Protein AF-A0A2G9U190-F1 (afdb_monomer)

Structure (mmCIF, N/CA/C/O backbone):
data_AF-A0A2G9U190-F1
#
_entry.id   AF-A0A2G9U190-F1
#
loop_
_atom_site.group_PDB
_atom_site.id
_atom_site.type_symbol
_atom_site.label_atom_id
_atom_site.label_alt_id
_atom_site.label_comp_id
_atom_site.label_asym_id
_atom_site.label_entity_id
_atom_site.label_seq_id
_atom_site.pdbx_PDB_ins_code
_atom_site.Cartn_x
_atom_site.Cartn_y
_atom_site.Cartn_z
_atom_site.occupancy
_atom_site.B_iso_or_equiv
_atom_site.auth_seq_id
_atom_site.auth_comp_id
_atom_site.auth_asym_id
_atom_site.auth_atom_id
_atom_site.pdbx_PDB_model_num
ATOM 1 N N . PHE A 1 1 ? 23.501 -5.006 31.574 1.00 49.94 1 PHE A N 1
ATOM 2 C CA . PHE A 1 1 ? 22.972 -5.747 32.742 1.00 49.94 1 PHE A CA 1
ATOM 3 C C . PHE A 1 1 ? 22.070 -6.902 32.320 1.00 49.94 1 PHE A C 1
ATOM 5 O O . PHE A 1 1 ? 22.461 -8.030 32.563 1.00 49.94 1 PHE A O 1
ATOM 12 N N . ILE A 1 2 ? 20.934 -6.664 31.642 1.00 56.50 2 ILE A N 1
ATOM 13 C CA . ILE A 1 2 ? 20.020 -7.736 31.180 1.00 56.50 2 ILE A CA 1
ATOM 14 C C . ILE A 1 2 ? 20.749 -8.791 30.329 1.00 56.50 2 ILE A C 1
ATOM 16 O O . ILE A 1 2 ? 20.612 -9.978 30.589 1.00 56.50 2 ILE A O 1
ATOM 20 N N . GLU A 1 3 ? 21.598 -8.369 29.389 1.00 53.62 3 GLU A N 1
ATOM 21 C CA . GLU A 1 3 ? 22.394 -9.282 28.545 1.00 53.62 3 GLU A CA 1
ATOM 22 C C . GLU A 1 3 ? 23.435 -10.102 29.319 1.00 53.62 3 GLU A C 1
ATOM 24 O O . GLU A 1 3 ? 23.757 -11.214 28.926 1.00 53.62 3 GLU A O 1
ATOM 29 N N . ALA A 1 4 ? 23.954 -9.568 30.427 1.00 55.88 4 ALA A N 1
ATOM 30 C CA . ALA A 1 4 ? 25.024 -10.199 31.202 1.00 55.88 4 ALA A CA 1
ATOM 31 C C . ALA A 1 4 ? 24.502 -11.042 32.380 1.00 55.88 4 ALA A C 1
ATOM 33 O O . ALA A 1 4 ? 25.191 -11.946 32.846 1.00 55.88 4 ALA A O 1
ATOM 34 N N . HIS A 1 5 ? 23.305 -10.739 32.895 1.00 48.66 5 HIS A N 1
ATOM 35 C CA . HIS A 1 5 ? 22.798 -11.297 34.156 1.00 48.66 5 HIS A CA 1
ATOM 36 C C . HIS A 1 5 ? 21.349 -11.807 34.087 1.00 48.66 5 HIS A C 1
ATOM 38 O O . HIS A 1 5 ? 20.844 -12.335 35.083 1.00 48.66 5 HIS A O 1
ATOM 44 N N . GLY A 1 6 ? 20.685 -11.675 32.933 1.00 53.09 6 GLY A N 1
ATOM 45 C CA . GLY A 1 6 ? 19.267 -11.985 32.760 1.00 53.09 6 GLY A CA 1
ATOM 46 C C . GLY A 1 6 ? 18.341 -11.010 33.499 1.00 53.09 6 GLY A C 1
ATOM 47 O O . GLY A 1 6 ? 18.777 -10.027 34.107 1.00 53.09 6 GLY A O 1
ATOM 48 N N . PHE A 1 7 ? 17.034 -11.278 33.457 1.00 59.59 7 PHE A N 1
ATOM 49 C CA . PHE A 1 7 ? 16.042 -10.523 34.226 1.00 59.59 7 PHE A CA 1
ATOM 50 C C . PHE A 1 7 ? 16.047 -10.983 35.686 1.00 59.59 7 PHE A C 1
ATOM 52 O O . PHE A 1 7 ? 15.446 -11.993 36.038 1.00 59.59 7 PHE A O 1
ATOM 59 N N . ARG A 1 8 ? 16.732 -10.227 36.548 1.00 61.84 8 ARG A N 1
ATOM 60 C CA . ARG A 1 8 ? 16.753 -10.431 38.008 1.00 61.84 8 ARG A CA 1
ATOM 61 C C . ARG A 1 8 ? 16.146 -9.239 38.743 1.00 61.84 8 ARG A C 1
ATOM 63 O O . ARG A 1 8 ? 16.734 -8.707 39.678 1.00 61.84 8 ARG A O 1
ATOM 70 N N . PHE A 1 9 ? 14.990 -8.785 38.276 1.00 64.44 9 PHE A N 1
ATOM 71 C CA . PHE A 1 9 ? 14.251 -7.685 38.888 1.00 64.44 9 PHE A CA 1
ATOM 72 C C . PHE A 1 9 ? 12.947 -8.211 39.474 1.00 64.44 9 PHE A C 1
ATOM 74 O O . PHE A 1 9 ? 12.334 -9.121 38.918 1.00 64.44 9 PHE A O 1
ATOM 81 N N . SER A 1 10 ? 12.488 -7.611 40.571 1.00 65.06 10 SER A N 1
ATOM 82 C CA . SER A 1 10 ? 11.109 -7.818 41.003 1.00 65.06 10 SER A CA 1
ATOM 83 C C . SER A 1 10 ? 10.151 -7.261 39.938 1.00 65.06 10 SER A C 1
ATOM 85 O O . SER A 1 10 ? 10.489 -6.317 39.218 1.00 65.06 10 SER A O 1
ATOM 87 N N . ARG A 1 11 ? 8.919 -7.782 39.862 1.00 52.69 11 ARG A N 1
ATOM 88 C CA . ARG A 1 11 ? 7.877 -7.245 38.962 1.00 52.69 11 ARG A CA 1
ATOM 89 C C . ARG A 1 11 ? 7.664 -5.735 39.153 1.00 52.69 11 ARG A C 1
ATOM 91 O O . ARG A 1 11 ? 7.460 -5.009 38.184 1.00 52.69 11 ARG A O 1
ATOM 98 N N . SER A 1 12 ? 7.750 -5.256 40.396 1.00 55.78 12 SER A N 1
ATOM 99 C CA . SER A 1 12 ? 7.681 -3.827 40.729 1.00 55.78 12 SER A CA 1
ATOM 100 C C . SER A 1 12 ? 8.823 -3.035 40.082 1.00 55.78 12 SER A C 1
ATOM 102 O O . SER A 1 12 ? 8.597 -1.963 39.522 1.00 55.78 12 SER A O 1
ATOM 104 N N . ASP A 1 13 ? 10.047 -3.554 40.127 1.00 55.50 13 ASP A N 1
ATOM 105 C CA . ASP A 1 13 ? 11.218 -2.839 39.618 1.00 55.50 13 ASP A CA 1
ATOM 106 C C . ASP A 1 13 ? 11.317 -2.903 38.093 1.00 55.50 13 ASP A C 1
ATOM 108 O O . ASP A 1 13 ? 11.702 -1.917 37.469 1.00 55.50 13 ASP A O 1
ATOM 112 N N . HIS A 1 14 ? 10.844 -3.988 37.474 1.00 61.56 14 HIS A N 1
ATOM 113 C CA . HIS A 1 14 ? 10.669 -4.075 36.020 1.00 61.56 14 HIS A CA 1
ATOM 114 C C . HIS A 1 14 ? 9.712 -2.986 35.513 1.00 61.56 14 HIS A C 1
ATOM 116 O O . HIS A 1 14 ? 10.028 -2.251 34.578 1.00 61.56 14 HIS A O 1
ATOM 122 N N . ILE A 1 15 ? 8.582 -2.789 36.198 1.00 58.06 15 ILE A N 1
ATOM 123 C CA . ILE A 1 15 ? 7.626 -1.716 35.891 1.00 58.06 15 ILE A CA 1
ATOM 124 C C . ILE A 1 15 ? 8.260 -0.325 36.043 1.00 58.06 15 ILE A C 1
ATOM 126 O O . ILE A 1 15 ? 8.021 0.560 35.217 1.00 58.06 15 ILE A O 1
ATOM 130 N N . LYS A 1 16 ? 9.068 -0.105 37.087 1.00 59.81 16 LYS A N 1
ATOM 131 C CA . LYS A 1 16 ? 9.784 1.167 37.283 1.00 59.81 16 LYS A CA 1
ATOM 132 C C . LYS A 1 16 ? 10.821 1.410 36.185 1.00 59.81 16 LYS A C 1
ATOM 134 O O . LYS A 1 16 ? 10.944 2.542 35.731 1.00 59.81 16 LYS A O 1
ATOM 139 N N . LEU A 1 17 ? 11.512 0.368 35.727 1.00 59.66 17 LEU A N 1
ATOM 140 C CA . LEU A 1 17 ? 12.487 0.445 34.637 1.00 59.66 17 LEU A CA 1
ATOM 141 C C . LEU A 1 17 ? 11.826 0.790 33.299 1.00 59.66 17 LEU A C 1
ATOM 143 O O . LEU A 1 17 ? 12.312 1.673 32.600 1.00 59.66 17 LEU A O 1
ATOM 147 N N . ILE A 1 18 ? 10.681 0.178 32.982 1.00 61.88 18 ILE A N 1
ATOM 148 C CA . ILE A 1 18 ? 9.881 0.531 31.796 1.00 61.88 18 ILE A CA 1
ATOM 149 C C . ILE A 1 18 ? 9.470 2.009 31.851 1.00 61.88 18 ILE A C 1
ATOM 151 O O . ILE A 1 18 ? 9.668 2.749 30.888 1.00 61.88 18 ILE A O 1
ATOM 155 N N . LYS A 1 19 ? 8.957 2.464 33.004 1.00 54.50 19 LYS A N 1
ATOM 156 C CA . LYS A 1 19 ? 8.582 3.872 33.221 1.00 54.50 19 LYS A CA 1
ATOM 157 C C . LYS A 1 19 ? 9.775 4.813 33.053 1.00 54.50 19 LYS A C 1
ATOM 159 O O . LYS A 1 19 ? 9.636 5.855 32.423 1.00 54.50 19 LYS A O 1
ATOM 164 N N . LEU A 1 20 ? 10.936 4.445 33.589 1.00 65.94 20 LEU A N 1
ATOM 165 C CA . LEU A 1 20 ? 12.159 5.233 33.477 1.00 65.94 20 LEU A CA 1
ATOM 166 C C . LEU A 1 20 ? 12.621 5.354 32.021 1.00 65.94 20 LEU A C 1
ATOM 168 O O . LEU A 1 20 ? 12.874 6.466 31.570 1.00 65.94 20 LEU A O 1
ATOM 172 N N . MET A 1 21 ? 12.697 4.244 31.278 1.00 74.56 21 MET A N 1
ATOM 173 C CA . MET A 1 21 ? 13.135 4.266 29.875 1.00 74.56 21 MET A CA 1
ATOM 174 C C . MET A 1 21 ? 12.194 5.102 29.009 1.00 74.56 21 MET A C 1
ATOM 176 O O . MET A 1 21 ? 12.657 5.914 28.214 1.00 74.56 21 MET A O 1
ATOM 180 N N . TYR A 1 22 ? 10.884 4.997 29.235 1.00 57.47 22 TYR A N 1
ATOM 181 C CA . TYR A 1 22 ? 9.916 5.851 28.557 1.00 57.47 22 TYR A CA 1
ATOM 182 C C . TYR A 1 22 ? 10.124 7.340 28.886 1.00 57.47 22 TYR A C 1
ATOM 184 O O . TYR A 1 22 ? 10.201 8.164 27.978 1.00 57.47 22 TYR A O 1
ATOM 192 N N . LEU A 1 23 ? 10.258 7.700 30.171 1.00 59.44 23 LEU A N 1
ATOM 193 C CA . LEU A 1 23 ? 10.462 9.094 30.598 1.00 59.44 23 LEU A CA 1
ATOM 194 C C . LEU A 1 23 ? 11.738 9.707 30.007 1.00 59.44 23 LEU A C 1
ATOM 196 O O . LEU A 1 23 ? 11.767 10.896 29.697 1.00 59.44 23 LEU A O 1
ATOM 200 N N . VAL A 1 24 ? 12.780 8.894 29.828 1.00 58.84 24 VAL A N 1
ATOM 201 C CA . VAL A 1 24 ? 14.032 9.308 29.186 1.00 58.84 24 VAL A CA 1
ATOM 202 C C . VAL A 1 24 ? 13.832 9.606 27.696 1.00 58.84 24 VAL A C 1
ATOM 204 O O . VAL A 1 24 ? 14.455 10.545 27.204 1.00 58.84 24 VAL A O 1
ATOM 207 N N . MET A 1 25 ? 12.959 8.867 27.000 1.00 61.22 25 MET A N 1
ATOM 208 C CA . MET A 1 25 ? 12.662 9.076 25.574 1.00 61.22 25 MET A CA 1
ATOM 209 C C . MET A 1 25 ? 11.844 10.341 25.302 1.00 61.22 25 MET A C 1
ATOM 211 O O . MET A 1 25 ? 12.058 10.989 24.285 1.00 61.22 25 MET A O 1
ATOM 215 N N . VAL A 1 26 ? 10.900 10.687 26.183 1.00 50.00 26 VAL A N 1
ATOM 216 C CA . VAL A 1 26 ? 9.940 11.788 25.949 1.00 50.00 26 VAL A CA 1
ATOM 217 C C . VAL A 1 26 ? 10.372 13.131 26.544 1.00 50.00 26 VAL A C 1
ATOM 219 O O . VAL A 1 26 ? 9.621 14.106 26.498 1.00 50.00 26 VAL A O 1
ATOM 222 N N . LYS A 1 27 ? 11.569 13.200 27.133 1.00 60.53 27 LYS A N 1
ATOM 223 C CA . LYS A 1 27 ? 12.105 14.440 27.698 1.00 60.53 27 LYS A CA 1
ATOM 224 C C . LYS A 1 27 ? 12.397 15.445 26.574 1.00 60.53 27 LYS A C 1
ATOM 226 O O . LYS A 1 27 ? 13.042 15.108 25.585 1.00 60.53 27 LYS A O 1
ATOM 231 N N . LYS A 1 28 ? 11.938 16.689 26.738 1.00 52.56 28 LYS A N 1
ATOM 232 C CA . LYS A 1 28 ? 12.227 17.790 25.806 1.00 52.56 28 LYS A CA 1
ATOM 233 C C . LYS A 1 28 ? 13.740 18.061 25.751 1.00 52.56 28 LYS A C 1
ATOM 235 O O . LYS A 1 28 ? 14.404 17.971 26.783 1.00 52.56 28 LYS A O 1
ATOM 240 N N . ASP A 1 29 ? 14.251 18.377 24.561 1.00 61.69 29 ASP A N 1
ATOM 241 C CA . ASP A 1 29 ? 15.665 18.695 24.292 1.00 61.69 29 ASP A CA 1
ATOM 242 C C . ASP A 1 29 ? 16.643 17.552 24.643 1.00 61.69 29 ASP A C 1
ATOM 244 O O . ASP A 1 29 ? 17.800 17.772 25.005 1.00 61.69 29 ASP A O 1
ATOM 248 N N . GLN A 1 30 ? 16.170 16.303 24.554 1.00 57.69 30 GLN A N 1
ATOM 249 C CA . GLN A 1 30 ? 16.977 15.122 24.836 1.00 57.69 30 GLN A CA 1
ATOM 250 C C . GLN A 1 30 ? 17.902 14.771 23.670 1.00 57.69 30 GLN A C 1
ATOM 252 O O . GLN A 1 30 ? 17.524 14.840 22.502 1.00 57.69 30 GLN A O 1
ATOM 257 N N . TRP A 1 31 ? 19.115 14.331 24.000 1.00 54.09 31 TRP A N 1
ATOM 258 C CA . TRP A 1 31 ? 20.092 13.898 23.008 1.00 54.09 31 TRP A CA 1
ATOM 259 C C . TRP A 1 31 ? 19.590 12.676 22.238 1.00 54.09 31 TRP A C 1
ATOM 261 O O . TRP A 1 31 ? 19.129 11.700 22.834 1.00 54.09 31 TRP A O 1
ATOM 271 N N . HIS A 1 32 ? 19.735 12.718 20.915 1.00 45.72 32 HIS A N 1
ATOM 272 C CA . HIS A 1 32 ? 19.273 11.673 20.003 1.00 45.72 32 HIS A CA 1
ATOM 273 C C . HIS A 1 32 ? 19.771 10.273 20.404 1.00 45.72 32 HIS A C 1
ATOM 275 O O . HIS A 1 32 ? 18.986 9.326 20.465 1.00 45.72 32 HIS A O 1
ATOM 281 N N . ASP A 1 33 ? 21.044 10.148 20.781 1.00 46.06 33 ASP A N 1
ATOM 282 C CA . ASP A 1 33 ? 21.622 8.867 21.200 1.00 46.06 33 ASP A CA 1
ATOM 283 C C . ASP A 1 33 ? 20.962 8.328 22.473 1.00 46.06 33 ASP A C 1
ATOM 285 O O . ASP A 1 33 ? 20.688 7.135 22.588 1.00 46.06 33 ASP A O 1
ATOM 289 N N . VAL A 1 34 ? 20.624 9.211 23.413 1.00 48.44 34 VAL A N 1
ATOM 290 C CA . VAL A 1 34 ? 19.940 8.845 24.659 1.00 48.44 34 VAL A CA 1
ATOM 291 C C . VAL A 1 34 ? 18.522 8.350 24.370 1.00 48.44 34 VAL A C 1
ATOM 293 O O . VAL A 1 34 ? 18.094 7.358 24.961 1.00 48.44 34 VAL A O 1
ATOM 296 N N . VAL A 1 35 ? 17.819 8.975 23.420 1.00 48.19 35 VAL A N 1
ATOM 297 C CA . VAL A 1 35 ? 16.506 8.508 22.945 1.00 48.19 35 VAL A CA 1
ATOM 298 C C . VAL A 1 35 ? 16.631 7.137 22.275 1.00 48.19 35 VAL A C 1
ATOM 300 O O . VAL A 1 35 ? 15.849 6.236 22.580 1.00 48.19 35 VAL A O 1
ATOM 303 N N . HIS A 1 36 ? 17.642 6.938 21.425 1.00 49.62 36 HIS A N 1
ATOM 304 C CA . HIS A 1 36 ? 17.893 5.667 20.744 1.00 49.62 36 HIS A CA 1
ATOM 305 C C . HIS A 1 36 ? 18.197 4.520 21.725 1.00 49.62 36 HIS A C 1
ATOM 307 O O . HIS A 1 36 ? 17.600 3.442 21.633 1.00 49.62 36 HIS A O 1
ATOM 313 N N . TYR A 1 37 ? 19.083 4.741 22.702 1.00 54.56 37 TYR A N 1
ATOM 314 C CA . TYR A 1 37 ? 19.409 3.734 23.718 1.00 54.56 37 TYR A CA 1
ATOM 315 C C . TYR A 1 37 ? 18.223 3.435 24.639 1.00 54.56 37 TYR A C 1
ATOM 317 O O . TYR A 1 37 ? 17.995 2.272 24.975 1.00 54.56 37 TYR A O 1
ATOM 325 N N . ALA A 1 38 ? 17.437 4.451 25.003 1.00 55.62 38 ALA A N 1
ATOM 326 C CA . ALA A 1 38 ? 16.238 4.268 25.811 1.00 55.62 38 ALA A CA 1
ATOM 327 C C . ALA A 1 38 ? 15.141 3.501 25.054 1.00 55.62 38 ALA A C 1
ATOM 329 O O . ALA A 1 38 ? 14.520 2.616 25.638 1.00 55.62 38 ALA A O 1
ATOM 330 N N . ALA A 1 39 ? 14.968 3.747 23.750 1.00 51.28 39 ALA A N 1
ATOM 331 C CA . ALA A 1 39 ? 14.040 3.001 22.899 1.00 51.28 39 ALA A CA 1
ATOM 332 C C . ALA A 1 39 ? 14.425 1.520 22.784 1.00 51.28 39 ALA A C 1
ATOM 334 O O . ALA A 1 39 ? 13.589 0.646 23.003 1.00 51.28 39 ALA A O 1
ATOM 335 N N . ARG A 1 40 ? 15.709 1.224 22.538 1.00 56.81 40 ARG A N 1
ATOM 336 C CA . ARG A 1 40 ? 16.222 -0.157 22.504 1.00 56.81 40 ARG A CA 1
ATOM 337 C C . ARG A 1 40 ? 16.108 -0.867 23.851 1.00 56.81 40 ARG A C 1
ATOM 339 O O . ARG A 1 40 ? 15.834 -2.065 23.905 1.00 56.81 40 ARG A O 1
ATOM 346 N N . ALA A 1 41 ? 16.335 -0.150 24.950 1.00 60.62 41 ALA A N 1
ATOM 347 C CA . ALA A 1 41 ? 16.158 -0.695 26.291 1.00 60.62 41 ALA A CA 1
ATOM 348 C C . ALA A 1 41 ? 14.677 -0.970 26.591 1.00 60.62 41 ALA A C 1
ATOM 350 O O . ALA A 1 41 ? 14.356 -2.015 27.151 1.00 60.62 41 ALA A O 1
ATOM 351 N N . LEU A 1 42 ? 13.778 -0.072 26.183 1.00 64.50 42 LEU A N 1
ATOM 352 C CA . LEU A 1 42 ? 12.334 -0.222 26.340 1.00 64.50 42 LEU A CA 1
ATOM 353 C C . LEU A 1 42 ? 11.796 -1.410 25.531 1.00 64.50 42 LEU A C 1
ATOM 355 O O . LEU A 1 42 ? 11.063 -2.227 26.079 1.00 64.50 42 LEU A O 1
ATOM 359 N N . GLU A 1 43 ? 12.216 -1.552 24.273 1.00 58.62 43 GLU A N 1
ATOM 360 C CA . GLU A 1 43 ? 11.892 -2.696 23.412 1.00 58.62 43 GLU A CA 1
ATOM 361 C C . GLU A 1 43 ? 12.283 -4.024 24.077 1.00 58.62 43 GLU A C 1
ATOM 363 O O . GLU A 1 43 ? 11.460 -4.931 24.204 1.00 58.62 43 GLU A O 1
ATOM 368 N N . LYS A 1 44 ? 13.513 -4.117 24.600 1.00 61.94 44 LYS A N 1
ATOM 369 C CA . LYS A 1 44 ? 13.976 -5.305 25.333 1.00 61.94 44 LYS A CA 1
ATOM 370 C C . LYS A 1 44 ? 13.170 -5.550 26.606 1.00 61.94 44 LYS A C 1
ATOM 372 O O . LYS A 1 44 ? 12.825 -6.688 26.884 1.00 61.94 44 LYS A O 1
ATOM 377 N N . LEU A 1 45 ? 12.842 -4.511 27.372 1.00 61.56 45 LEU A N 1
ATOM 378 C CA . LEU A 1 45 ? 12.044 -4.644 28.596 1.00 61.56 45 LEU A CA 1
ATOM 379 C C . LEU A 1 45 ? 10.598 -5.095 28.328 1.00 61.56 45 LEU A C 1
ATOM 381 O O . LEU A 1 45 ? 9.995 -5.684 29.225 1.00 61.56 45 LEU A O 1
ATOM 385 N N . ILE A 1 46 ? 10.047 -4.812 27.143 1.00 61.03 46 ILE A N 1
ATOM 386 C CA . ILE A 1 46 ? 8.677 -5.171 26.750 1.00 61.03 46 ILE A CA 1
ATOM 387 C C . ILE A 1 46 ? 8.626 -6.579 26.142 1.00 61.03 46 ILE A C 1
ATOM 389 O O . ILE A 1 46 ? 7.801 -7.386 26.564 1.00 61.03 46 ILE A O 1
ATOM 393 N N . ASN A 1 47 ? 9.528 -6.907 25.212 1.00 50.69 47 ASN A N 1
ATOM 394 C CA . ASN A 1 47 ? 9.463 -8.156 24.442 1.00 50.69 47 ASN A CA 1
ATOM 395 C C . ASN A 1 47 ? 9.718 -9.421 25.281 1.00 50.69 47 ASN A C 1
ATOM 397 O O . ASN A 1 47 ? 9.195 -10.480 24.964 1.00 50.69 47 ASN A O 1
ATOM 401 N N . THR A 1 48 ? 10.472 -9.341 26.382 1.00 50.66 48 THR A N 1
ATOM 402 C CA . THR A 1 48 ? 10.747 -10.517 27.239 1.00 50.66 48 THR A CA 1
ATOM 403 C C . THR A 1 48 ? 9.704 -10.739 28.341 1.00 50.66 48 THR A C 1
ATOM 405 O O . THR A 1 48 ? 9.810 -11.702 29.096 1.00 50.66 48 THR A O 1
ATOM 408 N N . ALA A 1 49 ? 8.684 -9.875 28.446 1.00 44.44 49 ALA A N 1
ATOM 409 C CA . ALA A 1 49 ? 7.564 -10.062 29.375 1.00 44.44 49 ALA A CA 1
ATOM 410 C C . ALA A 1 49 ? 6.568 -11.153 28.918 1.00 44.44 49 ALA A C 1
ATOM 412 O O . ALA A 1 49 ? 5.723 -11.578 29.714 1.00 44.44 49 ALA A O 1
ATOM 413 N N . ASP A 1 50 ? 6.665 -11.603 27.663 1.00 37.59 50 ASP A N 1
ATOM 414 C CA . ASP A 1 50 ? 5.875 -12.714 27.119 1.00 37.59 50 ASP A CA 1
ATOM 415 C C . ASP A 1 50 ? 6.584 -14.077 27.240 1.00 37.59 50 ASP A C 1
ATOM 417 O O . ASP A 1 50 ? 5.914 -15.074 27.498 1.00 37.59 50 ASP A O 1
ATOM 421 N N . ASP A 1 51 ? 7.921 -14.128 27.198 1.00 36.78 51 ASP A N 1
ATOM 422 C CA . ASP A 1 51 ? 8.698 -15.386 27.208 1.00 36.78 51 ASP A CA 1
ATOM 423 C C . ASP A 1 51 ? 8.727 -16.136 28.558 1.00 36.78 51 ASP A C 1
ATOM 425 O O . ASP A 1 51 ? 9.192 -17.272 28.628 1.00 36.78 51 ASP A O 1
ATOM 429 N N . GLN A 1 52 ? 8.235 -15.540 29.651 1.00 41.88 52 GLN A N 1
ATOM 430 C CA . GLN A 1 52 ? 8.225 -16.173 30.984 1.00 41.88 52 GLN A CA 1
ATOM 431 C C . GLN A 1 52 ? 6.846 -16.662 31.458 1.00 41.88 52 GLN A C 1
ATOM 433 O O . GLN A 1 52 ? 6.706 -17.059 32.617 1.00 41.88 52 GLN A O 1
ATOM 438 N N . ARG A 1 53 ? 5.805 -16.654 30.614 1.00 41.09 53 ARG A N 1
ATOM 439 C CA . ARG A 1 53 ? 4.484 -17.160 31.027 1.00 41.09 53 ARG A CA 1
ATOM 440 C C . ARG A 1 53 ? 4.406 -18.675 30.869 1.00 41.09 53 ARG A C 1
ATOM 442 O O . ARG A 1 53 ? 4.192 -19.183 29.773 1.00 41.09 53 ARG A O 1
ATOM 449 N N . ASN A 1 54 ? 4.503 -19.394 31.987 1.00 35.09 54 ASN A N 1
ATOM 450 C CA . ASN A 1 54 ? 4.052 -20.781 32.052 1.00 35.09 54 ASN A CA 1
ATOM 451 C C . ASN A 1 54 ? 2.561 -20.856 31.649 1.00 35.09 54 ASN A C 1
ATOM 453 O O . ASN A 1 54 ? 1.759 -20.058 32.148 1.00 35.09 54 ASN A O 1
ATOM 457 N N . PRO A 1 55 ? 2.153 -21.815 30.795 1.00 37.69 55 PRO A N 1
ATOM 458 C CA . PRO A 1 55 ? 0.778 -21.901 30.298 1.00 37.69 55 PRO A CA 1
ATOM 459 C C . PRO A 1 55 ? -0.279 -22.123 31.396 1.00 37.69 55 PRO A C 1
ATOM 461 O O . PRO A 1 55 ? -1.451 -21.822 31.182 1.00 37.69 55 PRO A O 1
ATOM 464 N N . SER A 1 56 ? 0.118 -22.588 32.585 1.00 35.44 56 SER A N 1
ATOM 465 C CA . SER A 1 56 ? -0.766 -22.774 33.744 1.00 35.44 56 SER A CA 1
ATOM 466 C C . SER A 1 56 ? -1.161 -21.470 34.450 1.00 35.44 56 SER A C 1
ATOM 468 O O . SER A 1 56 ? -2.251 -21.389 35.011 1.00 35.44 56 SER A O 1
ATOM 470 N N . ASP A 1 57 ? -0.327 -20.428 34.387 1.00 34.09 57 ASP A N 1
ATOM 471 C CA . ASP A 1 57 ? -0.562 -19.167 35.113 1.00 34.09 57 ASP A CA 1
ATOM 472 C C . ASP A 1 57 ? -1.382 -18.156 34.293 1.00 34.09 57 ASP A C 1
ATOM 474 O O . ASP A 1 57 ? -1.956 -17.208 34.831 1.00 34.09 57 ASP A O 1
ATOM 478 N N . ALA A 1 58 ? -1.511 -18.382 32.981 1.00 36.16 58 ALA A N 1
ATOM 479 C CA . ALA A 1 58 ? -2.373 -17.586 32.106 1.00 36.16 58 ALA A CA 1
ATOM 480 C C . ALA A 1 58 ? -3.872 -17.779 32.414 1.00 36.16 58 ALA A C 1
ATOM 482 O O . ALA A 1 58 ? -4.679 -16.891 32.126 1.00 36.16 58 ALA A O 1
ATOM 483 N N . ALA A 1 59 ? -4.244 -18.911 33.024 1.00 33.06 59 ALA A N 1
ATOM 484 C CA . ALA A 1 59 ? -5.611 -19.184 33.455 1.00 33.06 59 ALA A CA 1
ATOM 485 C C . ALA A 1 59 ? -5.957 -18.490 34.786 1.00 33.06 59 ALA A C 1
ATOM 487 O O . ALA A 1 59 ? -7.057 -17.962 34.919 1.00 33.06 59 ALA A O 1
ATOM 488 N N . SER A 1 60 ? -5.014 -18.402 35.735 1.00 31.00 60 SER A N 1
ATOM 489 C CA . SER A 1 60 ? -5.248 -17.778 37.051 1.00 31.00 60 SER A CA 1
ATOM 490 C C . SER A 1 60 ? -5.117 -16.248 37.034 1.00 31.00 60 SER A C 1
ATOM 492 O O . SER A 1 60 ? -5.742 -15.552 37.834 1.00 31.00 60 SER A O 1
ATOM 494 N N . ALA A 1 61 ? -4.368 -15.684 36.080 1.00 31.56 61 ALA A N 1
ATOM 495 C CA . ALA A 1 61 ? -4.227 -14.234 35.930 1.00 31.56 61 ALA A CA 1
ATOM 496 C C . ALA A 1 61 ? -5.461 -13.538 35.315 1.00 31.56 61 ALA A C 1
ATOM 498 O O . ALA A 1 61 ? -5.543 -12.310 35.362 1.00 31.56 61 ALA A O 1
ATOM 499 N N . LYS A 1 62 ? -6.432 -14.292 34.775 1.00 34.56 62 LYS A N 1
ATOM 500 C CA . LYS A 1 62 ? -7.729 -13.745 34.333 1.00 34.56 62 LYS A CA 1
ATOM 501 C C . LYS A 1 62 ? -8.680 -13.426 35.492 1.00 34.56 62 LYS A C 1
ATOM 503 O O . LYS A 1 62 ? -9.627 -12.677 35.281 1.00 34.56 62 LYS A O 1
ATOM 508 N N . GLU A 1 63 ? -8.418 -13.937 36.695 1.00 31.72 63 GLU A N 1
ATOM 509 C CA . GLU A 1 63 ? -9.334 -13.816 37.838 1.00 31.72 63 GLU A CA 1
ATOM 510 C C . GLU A 1 63 ? -8.978 -12.693 38.825 1.00 31.72 63 GLU A C 1
ATOM 512 O O . GLU A 1 63 ? -9.821 -12.282 39.613 1.00 31.72 63 GLU A O 1
ATOM 517 N N . ASN A 1 64 ? -7.770 -12.123 38.760 1.00 29.97 64 ASN A N 1
ATOM 518 C CA . ASN A 1 64 ? -7.345 -11.070 39.686 1.00 29.97 64 ASN A CA 1
ATOM 519 C C . ASN A 1 64 ? -6.936 -9.793 38.939 1.00 29.97 64 ASN A C 1
ATOM 521 O O . ASN A 1 64 ? -5.792 -9.637 38.506 1.00 29.97 64 ASN A O 1
ATOM 525 N N . GLY A 1 65 ? -7.892 -8.866 38.814 1.00 34.09 65 GLY A N 1
ATOM 526 C CA . GLY A 1 65 ? -7.793 -7.571 38.130 1.00 34.09 65 GLY A CA 1
ATOM 527 C C . GLY A 1 65 ? -6.691 -6.636 38.646 1.00 34.09 65 GLY A C 1
ATOM 528 O O . GLY A 1 65 ? -6.951 -5.694 39.384 1.00 34.09 65 GLY A O 1
ATOM 529 N N . LYS A 1 66 ? -5.438 -6.876 38.238 1.00 32.00 66 LYS A N 1
ATOM 530 C CA . LYS A 1 66 ? -4.274 -6.014 38.539 1.00 32.00 66 LYS A CA 1
ATOM 531 C C . LYS A 1 66 ? -3.378 -5.730 37.321 1.00 32.00 66 LYS A C 1
ATOM 533 O O . LYS A 1 66 ? -2.182 -5.487 37.470 1.00 32.00 66 LYS A O 1
ATOM 538 N N . ILE A 1 67 ? -3.938 -5.742 36.106 1.00 30.67 67 ILE A N 1
ATOM 539 C CA . ILE A 1 67 ? -3.248 -5.314 34.864 1.00 30.67 67 ILE A CA 1
ATOM 540 C C . ILE A 1 67 ? -3.558 -3.829 34.526 1.00 30.67 67 ILE A C 1
ATOM 542 O O . ILE A 1 67 ? -3.141 -3.309 33.498 1.00 30.67 67 ILE A O 1
ATOM 546 N N . GLU A 1 68 ? -4.214 -3.084 35.424 1.00 35.69 68 GLU A N 1
ATOM 547 C CA . GLU A 1 68 ? -4.737 -1.733 35.137 1.00 35.69 68 GLU A CA 1
ATOM 548 C C . GLU A 1 68 ? -3.813 -0.544 35.498 1.00 35.69 68 GLU A C 1
ATOM 550 O O . GLU A 1 68 ? -4.074 0.581 35.078 1.00 35.69 68 GLU A O 1
ATOM 555 N N . GLU A 1 69 ? -2.678 -0.737 36.187 1.00 33.12 69 GLU A N 1
ATOM 556 C CA . GLU A 1 69 ? -1.855 0.401 36.674 1.00 33.12 69 GLU A CA 1
ATOM 557 C C . GLU A 1 69 ? -0.667 0.837 35.785 1.00 33.12 69 GLU A C 1
ATOM 559 O O . GLU A 1 69 ? -0.107 1.925 35.967 1.00 33.12 69 GLU A O 1
ATOM 564 N N . LEU A 1 70 ? -0.253 0.027 34.806 1.00 31.45 70 LEU A N 1
ATOM 565 C CA . LEU A 1 70 ? 0.675 0.458 33.746 1.00 31.45 70 LEU A CA 1
ATOM 566 C C . LEU A 1 70 ? 0.037 1.434 32.718 1.00 31.45 70 LEU A C 1
ATOM 568 O O . LEU A 1 70 ? 0.706 2.408 32.364 1.00 31.45 70 LEU A O 1
ATOM 572 N N . PRO A 1 71 ? -1.238 1.251 32.297 1.00 39.41 71 PRO A N 1
ATOM 573 C CA . PRO A 1 71 ? -1.974 2.169 31.417 1.00 39.41 71 PRO A CA 1
ATOM 574 C C . PRO A 1 71 ? -2.077 3.612 31.916 1.00 39.41 71 PRO A C 1
ATOM 576 O O . PRO A 1 71 ? -1.851 4.550 31.153 1.00 39.41 71 PRO A O 1
ATOM 579 N N . ALA A 1 72 ? -2.404 3.802 33.197 1.00 31.25 72 ALA A N 1
ATOM 580 C CA . ALA A 1 72 ? -2.841 5.097 33.727 1.00 31.25 72 ALA A CA 1
ATOM 581 C C . ALA A 1 72 ? -1.754 6.189 33.678 1.00 31.25 72 ALA A C 1
ATOM 583 O O . ALA A 1 72 ? -2.055 7.373 33.551 1.00 31.25 72 ALA A O 1
ATOM 584 N N . LYS A 1 73 ? -0.471 5.802 33.726 1.00 34.00 73 LYS A N 1
ATOM 585 C CA . LYS A 1 73 ? 0.657 6.747 33.636 1.00 34.00 73 LYS A CA 1
ATOM 586 C C . LYS A 1 73 ? 1.099 7.032 32.198 1.00 34.00 73 LYS A C 1
ATOM 588 O O . LYS A 1 73 ? 1.578 8.133 31.950 1.00 34.00 73 LYS A O 1
ATOM 593 N N . LEU A 1 74 ? 0.874 6.109 31.255 1.00 34.97 74 LEU A N 1
ATOM 594 C CA . LEU A 1 74 ? 1.006 6.382 29.814 1.00 34.97 74 LEU A CA 1
ATOM 595 C C . LEU A 1 74 ? -0.086 7.375 29.357 1.00 34.97 74 LEU A C 1
ATOM 597 O O . LEU A 1 74 ? 0.195 8.315 28.617 1.00 34.97 74 LEU A O 1
ATOM 601 N N . LEU A 1 75 ? -1.299 7.220 29.905 1.00 34.22 75 LEU A N 1
ATOM 602 C CA . LEU A 1 75 ? -2.450 8.128 29.774 1.00 34.22 75 LEU A CA 1
ATOM 603 C C . LEU A 1 75 ? -2.152 9.568 30.229 1.00 34.22 75 LEU A C 1
ATOM 605 O O . LEU A 1 75 ? -2.622 10.511 29.604 1.00 34.22 75 LEU A O 1
ATOM 609 N N . MET A 1 76 ? -1.334 9.754 31.270 1.00 30.86 76 MET A N 1
ATOM 610 C CA . MET A 1 76 ? -0.939 11.087 31.749 1.00 30.86 76 MET A CA 1
ATOM 611 C C . MET A 1 76 ? 0.017 11.826 30.795 1.00 30.86 76 MET A C 1
ATOM 613 O O . MET A 1 76 ? -0.011 13.050 30.747 1.00 30.86 76 MET A O 1
ATOM 617 N N . MET A 1 77 ? 0.854 11.114 30.029 1.00 33.09 77 MET A N 1
ATOM 618 C CA . MET A 1 77 ? 1.798 11.732 29.074 1.00 33.09 77 MET A CA 1
ATOM 619 C C . MET A 1 77 ? 1.196 11.932 27.682 1.00 33.09 77 MET A C 1
ATOM 621 O O . MET A 1 77 ? 1.597 12.846 26.970 1.00 33.09 77 MET A O 1
ATOM 625 N N . LEU A 1 78 ? 0.166 11.158 27.335 1.00 36.09 78 LEU A N 1
ATOM 626 C CA . LEU A 1 78 ? -0.747 11.472 26.232 1.00 36.09 78 LEU A CA 1
ATOM 627 C C . LEU A 1 78 ? -1.613 12.715 26.518 1.00 36.09 78 LEU A C 1
ATOM 629 O O . LEU A 1 78 ? -2.244 13.236 25.607 1.00 36.09 78 LEU A O 1
ATOM 633 N N . GLY A 1 79 ? -1.609 13.229 27.754 1.00 31.80 79 GLY A N 1
ATOM 634 C CA . GLY A 1 79 ? -2.328 14.435 28.173 1.00 31.80 79 GLY A CA 1
ATOM 635 C C . GLY A 1 79 ? -1.891 15.745 27.500 1.00 31.80 79 GLY A C 1
ATOM 636 O O . GLY A 1 79 ? -2.516 16.770 27.743 1.00 31.80 79 GLY A O 1
ATOM 637 N N . THR A 1 80 ? -0.865 15.752 26.638 1.00 34.44 80 THR A N 1
ATOM 638 C CA . THR A 1 80 ? -0.580 16.904 25.755 1.00 34.44 80 THR A CA 1
ATOM 639 C C . THR A 1 80 ? -1.464 16.934 24.503 1.00 34.44 80 THR A C 1
ATOM 641 O O . THR A 1 80 ? -1.603 17.986 23.888 1.00 34.44 80 THR A O 1
ATOM 644 N N . LEU A 1 81 ? -2.114 15.816 24.165 1.00 40.19 81 LEU A N 1
ATOM 645 C CA . LEU A 1 81 ? -3.245 15.729 23.245 1.00 40.19 81 LEU A CA 1
ATOM 646 C C . LEU A 1 81 ? -4.388 15.062 24.004 1.00 40.19 81 LEU A C 1
ATOM 648 O O . LEU A 1 81 ? -4.655 13.869 23.847 1.00 40.19 81 LEU A O 1
ATOM 652 N N . GLU A 1 82 ? -5.054 15.827 24.870 1.00 37.03 82 GLU A N 1
ATOM 653 C CA . GLU A 1 82 ? -6.261 15.340 25.526 1.00 37.03 82 GLU A CA 1
ATOM 654 C C . GLU A 1 82 ? -7.217 14.726 24.483 1.00 37.03 82 GLU A C 1
ATOM 656 O O . GLU A 1 82 ? -7.492 15.357 23.452 1.00 37.03 82 GLU A O 1
ATOM 661 N N . PRO A 1 83 ? -7.805 13.545 24.752 1.00 40.50 83 PRO A N 1
ATOM 662 C CA . PRO A 1 83 ? -9.038 13.114 24.109 1.00 40.50 83 PRO A CA 1
ATOM 663 C C . PRO A 1 83 ? -10.149 14.102 24.520 1.00 40.50 83 PRO A C 1
ATOM 665 O O . PRO A 1 83 ? -10.938 13.828 25.423 1.00 40.50 83 PRO A O 1
ATOM 668 N N . GLY A 1 84 ? -10.140 15.297 23.922 1.00 37.78 84 GLY A N 1
ATOM 669 C CA . GLY A 1 84 ? -10.883 16.452 24.426 1.00 37.78 84 GLY A CA 1
ATOM 670 C C . GLY A 1 84 ? -10.425 17.824 23.920 1.00 37.78 84 GLY A C 1
ATOM 671 O O . GLY A 1 84 ? -11.252 18.733 23.907 1.00 37.78 84 GLY A O 1
ATOM 672 N N . GLN A 1 85 ? -9.190 18.006 23.427 1.00 43.44 85 GLN A N 1
ATOM 673 C CA . GLN A 1 85 ? -8.853 19.280 22.780 1.00 43.44 85 GLN A CA 1
ATOM 674 C C . GLN A 1 85 ? -9.669 19.426 21.493 1.00 43.44 85 GLN A C 1
ATOM 676 O O . GLN A 1 85 ? -9.655 18.555 20.615 1.00 43.44 85 GLN A O 1
ATOM 681 N N . CYS A 1 86 ? -10.425 20.522 21.409 1.00 44.94 86 CYS A N 1
ATOM 682 C CA . CYS A 1 86 ? -11.217 20.865 20.239 1.00 44.94 86 CYS A CA 1
ATOM 683 C C . CYS A 1 86 ? -10.256 20.965 19.048 1.00 44.94 86 CYS A C 1
ATOM 685 O O . CYS A 1 86 ? -9.460 21.900 18.962 1.00 44.94 86 CYS A O 1
ATOM 687 N N . ARG A 1 87 ? -10.275 19.957 18.164 1.00 61.38 87 ARG A N 1
ATOM 688 C CA . ARG A 1 87 ? -9.528 20.007 16.902 1.00 61.38 87 ARG A CA 1
ATOM 689 C C . ARG A 1 87 ? -9.929 21.292 16.183 1.00 61.38 87 ARG A C 1
ATOM 691 O O . ARG A 1 87 ? -11.100 21.670 16.255 1.00 61.38 87 ARG A O 1
ATOM 698 N N . SER A 1 88 ? -8.987 21.924 15.474 1.00 62.44 88 SER A N 1
ATOM 699 C CA . SER A 1 88 ? -9.338 23.041 14.588 1.00 62.44 88 SER A CA 1
ATOM 700 C C . SER A 1 88 ? -10.563 22.637 13.754 1.00 62.44 88 SER A C 1
ATOM 702 O O . SER A 1 88 ? -10.580 21.504 13.252 1.00 62.44 88 SER A O 1
ATOM 704 N N . PRO A 1 89 ? -11.585 23.501 13.611 1.00 65.00 89 PRO A N 1
ATOM 705 C CA . PRO A 1 89 ? -12.765 23.206 12.798 1.00 65.00 89 PRO A CA 1
ATOM 706 C C . PRO A 1 89 ? -12.423 22.770 11.367 1.00 65.00 89 PRO A C 1
ATOM 708 O O . PRO A 1 89 ? -13.186 22.031 10.752 1.00 65.00 89 PRO A O 1
ATOM 711 N N . GLU A 1 90 ? -11.259 23.190 10.871 1.00 73.94 90 GLU A N 1
ATOM 712 C CA . GLU A 1 90 ? -10.720 22.883 9.544 1.00 73.94 90 GLU A CA 1
ATOM 713 C C . GLU A 1 90 ? -10.077 21.491 9.448 1.00 73.94 90 GLU A C 1
ATOM 715 O O . GLU A 1 90 ? -9.796 21.007 8.354 1.00 73.94 90 GLU A O 1
ATOM 720 N N . SER A 1 91 ? -9.834 20.816 10.578 1.00 81.81 91 SER A N 1
ATOM 721 C CA . SER A 1 91 ? -9.235 19.483 10.575 1.00 81.81 91 SER A CA 1
ATOM 722 C C . SER A 1 91 ? -10.160 18.480 9.872 1.00 81.81 91 SER A C 1
ATOM 724 O O . SER A 1 91 ? -11.322 18.344 10.271 1.00 81.81 91 SER A O 1
ATOM 726 N N . PRO A 1 92 ? -9.649 17.663 8.931 1.00 85.62 92 PRO A N 1
ATOM 727 C CA . PRO A 1 92 ? -10.421 16.578 8.317 1.00 85.62 92 PRO A CA 1
ATOM 728 C C . PRO A 1 92 ? -10.995 15.583 9.341 1.00 85.62 92 PRO A C 1
ATOM 730 O O . PRO A 1 92 ? -12.014 14.937 9.103 1.00 85.62 92 PRO A O 1
ATOM 733 N N . LEU A 1 93 ? -10.367 15.487 10.519 1.00 86.56 93 LEU A N 1
ATOM 734 C CA . LEU A 1 93 ? -10.769 14.609 11.619 1.00 86.56 93 LEU A CA 1
ATOM 735 C C . LEU A 1 93 ? -11.741 15.273 12.603 1.00 86.56 93 LEU A C 1
ATOM 737 O O . LEU A 1 93 ? -12.202 14.617 13.536 1.00 86.56 93 LEU A O 1
ATOM 741 N N . ALA A 1 94 ? -12.091 16.551 12.415 1.00 83.50 94 ALA A N 1
ATOM 742 C CA . ALA A 1 94 ? -12.979 17.278 13.319 1.00 83.50 94 ALA A CA 1
ATOM 743 C C . ALA A 1 94 ? -14.387 16.673 13.386 1.00 83.50 94 ALA A C 1
ATOM 745 O O . ALA A 1 94 ? -15.049 16.816 14.412 1.00 83.50 94 ALA A O 1
ATOM 746 N N . ARG A 1 95 ? -14.870 16.025 12.314 1.00 86.25 95 ARG A N 1
ATOM 747 C CA . ARG A 1 95 ? -16.149 15.284 12.304 1.00 86.25 95 ARG A CA 1
ATOM 748 C C . ARG A 1 95 ? -16.060 13.932 13.009 1.00 86.25 95 ARG A C 1
ATOM 750 O O . ARG A 1 95 ? -17.028 13.505 13.612 1.00 86.25 95 ARG A O 1
ATOM 757 N N . TYR A 1 96 ? -14.876 13.335 13.036 1.00 88.50 96 TYR A N 1
ATOM 758 C CA . TYR A 1 96 ? -14.632 12.015 13.609 1.00 88.50 96 TYR A CA 1
ATOM 759 C C . TYR A 1 96 ? -13.993 12.087 15.004 1.00 88.50 96 TYR A C 1
ATOM 761 O O . TYR A 1 96 ? -13.236 11.203 15.411 1.00 88.50 96 TYR A O 1
ATOM 769 N N . SER A 1 97 ? -14.242 13.172 15.743 1.00 84.50 97 SER A N 1
ATOM 770 C CA . SER A 1 97 ? -13.809 13.270 17.135 1.00 84.50 97 SER A CA 1
ATOM 771 C C . SER A 1 97 ? -14.598 12.285 17.999 1.00 84.50 97 SER A C 1
ATOM 773 O O . SER A 1 97 ? -15.748 11.976 17.692 1.00 84.50 97 SER A O 1
ATOM 775 N N . LEU A 1 98 ? -14.011 11.828 19.114 1.00 83.62 98 LEU A N 1
ATOM 776 C CA . LEU A 1 98 ? -14.718 10.940 20.047 1.00 83.62 98 LEU A CA 1
ATOM 777 C C . LEU A 1 98 ? -16.062 11.523 20.477 1.00 83.62 98 LEU A C 1
ATOM 779 O O . LEU A 1 98 ? -17.050 10.810 20.491 1.00 83.62 98 LEU A O 1
ATOM 783 N N . GLN A 1 99 ? -16.114 12.822 20.773 1.00 83.88 99 GLN A N 1
ATOM 784 C CA . GLN A 1 99 ? -17.345 13.474 21.208 1.00 83.88 99 GLN A CA 1
ATOM 785 C C . GLN A 1 99 ? -18.438 13.435 20.132 1.00 83.88 99 GLN A C 1
ATOM 787 O O . GLN A 1 99 ? -19.587 13.120 20.444 1.00 83.88 99 GLN A O 1
ATOM 792 N N . LYS A 1 100 ? -18.094 13.737 18.872 1.00 88.12 100 LYS A N 1
ATOM 793 C CA . LYS A 1 100 ? -19.065 13.707 17.771 1.00 88.12 100 LYS A CA 1
ATOM 794 C C . LYS A 1 100 ? -19.520 12.290 17.466 1.00 88.12 100 LYS A C 1
ATOM 796 O O . LYS A 1 100 ? -20.722 12.054 17.465 1.00 88.12 100 LYS A O 1
ATOM 801 N N . LEU A 1 101 ? -18.586 11.345 17.350 1.00 90.62 101 LEU A N 1
ATOM 802 C CA . LEU A 1 101 ? -18.914 9.933 17.150 1.00 90.62 101 LEU A CA 1
ATOM 803 C C . LEU A 1 101 ? -19.782 9.389 18.291 1.00 90.62 101 LEU A C 1
ATOM 805 O O . LEU A 1 101 ? -20.740 8.668 18.024 1.00 90.62 101 LEU A O 1
ATOM 809 N N . SER A 1 102 ? -19.511 9.771 19.544 1.00 90.38 102 SER A N 1
ATOM 810 C CA . SER A 1 102 ? -20.339 9.357 20.680 1.00 90.38 102 SER A CA 1
ATOM 811 C C . SER A 1 102 ? -21.758 9.914 20.598 1.00 90.38 102 SER A C 1
ATOM 813 O O . SER A 1 102 ? -22.728 9.205 20.869 1.00 90.38 102 SER A O 1
ATOM 815 N N . THR A 1 103 ? -21.884 11.183 20.202 1.00 92.12 103 THR A N 1
ATOM 816 C CA . THR A 1 103 ? -23.175 11.875 20.092 1.00 92.12 103 THR A CA 1
ATOM 817 C C . THR A 1 103 ? -24.011 11.302 18.948 1.00 92.12 103 THR A C 1
ATOM 819 O O . THR A 1 103 ? -25.173 10.957 19.150 1.00 92.12 103 THR A O 1
ATOM 822 N N . GLU A 1 104 ? -23.414 11.146 17.765 1.00 93.50 104 GLU A N 1
ATOM 823 C CA . GLU A 1 104 ? -24.072 10.633 16.557 1.00 93.50 104 GLU A CA 1
ATOM 824 C C . GLU A 1 104 ? -24.561 9.193 16.743 1.00 93.50 104 GLU A C 1
ATOM 826 O O . GLU A 1 104 ? -25.673 8.855 16.342 1.00 93.50 104 GLU A O 1
ATOM 831 N N . ASN A 1 105 ? -23.769 8.360 17.423 1.00 92.88 105 ASN A N 1
ATOM 832 C CA . ASN A 1 105 ? -24.092 6.950 17.636 1.00 92.88 105 ASN A CA 1
ATOM 833 C C . ASN A 1 105 ? -24.848 6.677 18.946 1.00 92.88 105 ASN A C 1
ATOM 835 O O . ASN A 1 105 ? -25.149 5.517 19.233 1.00 92.88 105 ASN A O 1
ATOM 839 N N . LYS A 1 106 ? -25.143 7.711 19.752 1.00 94.69 106 LYS A N 1
ATOM 840 C CA . LYS A 1 106 ? -25.743 7.583 21.098 1.00 94.69 106 LYS A CA 1
ATOM 841 C C . LYS A 1 106 ? -25.030 6.519 21.946 1.00 94.69 106 LYS A C 1
ATOM 843 O O . LYS A 1 106 ? -25.660 5.689 22.601 1.00 94.69 106 LYS A O 1
ATOM 848 N N . TRP A 1 107 ? -23.703 6.520 21.887 1.00 94.19 107 TRP A N 1
ATOM 849 C CA . TRP A 1 107 ? -22.840 5.516 22.499 1.00 94.19 107 TRP A CA 1
ATOM 850 C C . TRP A 1 107 ? -21.647 6.221 23.123 1.00 94.19 107 TRP A C 1
ATOM 852 O O . TRP A 1 107 ? -20.956 6.957 22.433 1.00 94.19 107 TRP A O 1
ATOM 862 N N . ASP A 1 108 ? -21.376 6.030 24.410 1.00 90.75 108 ASP A N 1
ATOM 863 C CA . ASP A 1 108 ? -20.198 6.657 25.010 1.00 90.75 108 ASP A CA 1
ATOM 864 C C . ASP A 1 108 ? -18.934 5.870 24.645 1.00 90.75 108 ASP A C 1
ATOM 866 O O . ASP A 1 108 ? -18.577 4.902 25.312 1.00 90.75 108 ASP A O 1
ATOM 870 N N . LEU A 1 109 ? -18.241 6.265 23.571 1.00 84.88 109 LEU A N 1
ATOM 871 C CA . LEU A 1 109 ? -17.022 5.572 23.147 1.00 84.88 109 LEU A CA 1
ATOM 872 C C . LEU A 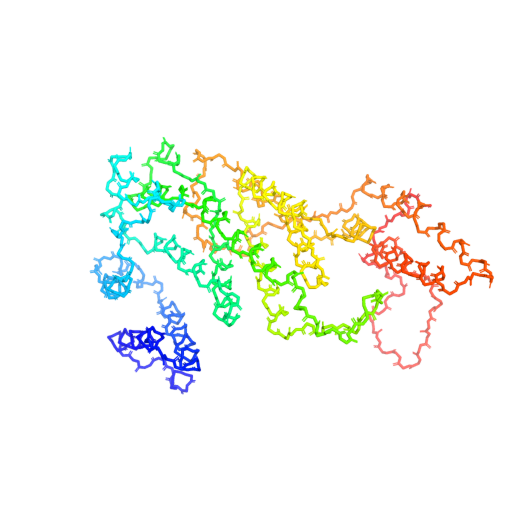1 109 ? -15.957 5.571 24.255 1.00 84.88 109 LEU A C 1
ATOM 874 O O . LEU A 1 109 ? -15.283 4.562 24.441 1.00 84.88 109 LEU A O 1
ATOM 878 N N . LYS A 1 110 ? -15.803 6.683 24.990 1.00 79.44 110 LYS A N 1
ATOM 879 C CA . LYS A 1 110 ? -14.669 6.896 25.901 1.00 79.44 110 LYS A CA 1
ATOM 880 C C . LYS A 1 110 ? -14.712 5.954 27.100 1.00 79.44 110 LYS A C 1
ATOM 882 O O . LYS A 1 110 ? -13.673 5.408 27.454 1.00 79.44 110 LYS A O 1
ATOM 887 N N . SER A 1 111 ? -15.882 5.760 27.706 1.00 81.19 111 SER A N 1
ATOM 888 C CA . SER A 1 111 ? -16.040 4.834 28.839 1.00 81.19 111 SER A CA 1
ATOM 889 C C . SER A 1 111 ? -16.029 3.363 28.424 1.00 81.19 111 SER A C 1
ATOM 891 O O . SER A 1 111 ? -15.739 2.501 29.247 1.00 81.19 111 SER A O 1
ATOM 893 N N . ASN A 1 112 ? -16.312 3.069 27.152 1.00 81.69 112 ASN A N 1
ATOM 894 C CA . ASN A 1 112 ? -16.412 1.704 26.644 1.00 81.69 112 ASN A CA 1
ATOM 895 C C . ASN A 1 112 ? -15.089 1.126 26.113 1.00 81.69 112 ASN A C 1
ATOM 897 O O . ASN A 1 112 ? -15.052 -0.057 25.777 1.00 81.69 112 ASN A O 1
ATOM 901 N N . PHE A 1 113 ? -14.015 1.917 26.022 1.00 79.75 113 PHE A N 1
ATOM 902 C CA . PHE A 1 113 ? -12.691 1.384 25.698 1.00 79.75 113 PHE A CA 1
ATOM 903 C C . PHE A 1 113 ? -12.087 0.660 26.901 1.00 79.75 113 PHE A C 1
ATOM 905 O O . PHE A 1 113 ? -11.892 1.249 27.961 1.00 79.75 113 PHE A O 1
ATOM 912 N N . THR A 1 114 ? -11.731 -0.607 26.710 1.00 73.69 114 THR A N 1
ATOM 913 C CA . THR A 1 114 ? -11.066 -1.444 27.722 1.00 73.69 114 THR A CA 1
ATOM 914 C C . THR A 1 114 ? -9.661 -1.860 27.294 1.00 73.69 114 THR A C 1
ATOM 916 O O . THR A 1 114 ? -8.867 -2.313 28.117 1.00 73.69 114 THR A O 1
ATOM 919 N N . THR A 1 115 ? -9.321 -1.683 26.012 1.00 73.81 115 THR A N 1
ATOM 920 C CA . THR A 1 115 ? -8.001 -2.004 25.458 1.00 73.81 115 THR A CA 1
ATOM 921 C C . THR A 1 115 ? -7.258 -0.758 24.987 1.00 73.81 115 THR A C 1
ATOM 923 O O . THR A 1 115 ? -7.824 0.315 24.795 1.00 73.81 115 THR A O 1
ATOM 926 N N . PHE A 1 116 ? -5.955 -0.894 24.730 1.00 69.44 116 PHE A N 1
ATOM 927 C CA . PHE A 1 116 ? -5.143 0.205 24.202 1.00 69.44 116 PHE A CA 1
ATOM 928 C C . PHE A 1 116 ? -5.314 0.458 22.702 1.00 69.44 116 PHE A C 1
ATOM 930 O O . PHE A 1 116 ? -4.764 1.436 22.200 1.00 69.44 116 PHE A O 1
ATOM 937 N N . ARG A 1 117 ? -6.062 -0.386 21.980 1.00 77.00 117 ARG A N 1
ATOM 938 C CA . ARG A 1 117 ? -6.135 -0.358 20.509 1.00 77.00 117 ARG A CA 1
ATOM 939 C C . ARG A 1 117 ? -6.591 0.995 19.959 1.00 77.00 117 ARG A C 1
ATOM 941 O O . ARG A 1 117 ? -6.095 1.425 18.923 1.00 77.00 117 ARG A O 1
ATOM 948 N N . PHE A 1 118 ? -7.455 1.715 20.676 1.00 79.44 118 PHE A N 1
ATOM 949 C CA . PHE A 1 118 ? -7.945 3.024 20.235 1.00 79.44 118 PHE A CA 1
ATOM 950 C C . PHE A 1 118 ? -6.842 4.097 20.174 1.00 79.44 118 PHE A C 1
ATOM 952 O O . PHE A 1 118 ? -6.976 5.073 19.436 1.00 79.44 118 PHE A O 1
ATOM 959 N N . HIS A 1 119 ? -5.731 3.921 20.898 1.00 74.25 119 HIS A N 1
ATOM 960 C CA . HIS A 1 119 ? -4.600 4.847 20.841 1.00 74.25 119 HIS A CA 1
ATOM 961 C C . HIS A 1 119 ? -3.912 4.831 19.478 1.00 74.25 119 HIS A C 1
ATOM 963 O O . HIS A 1 119 ? -3.334 5.843 19.097 1.00 74.25 119 HIS A O 1
ATOM 969 N N . LEU A 1 120 ? -4.008 3.737 18.711 1.00 77.94 120 LEU A N 1
ATOM 970 C CA . LEU A 1 120 ? -3.395 3.649 17.383 1.00 77.94 120 LEU A CA 1
ATOM 971 C C . LEU A 1 120 ? -3.893 4.758 16.447 1.00 77.94 120 LEU A C 1
ATOM 973 O O . LEU A 1 120 ? -3.102 5.325 15.705 1.00 77.94 120 LEU A O 1
ATOM 977 N N . PHE A 1 121 ? -5.160 5.162 16.555 1.00 83.50 121 PHE A N 1
ATOM 978 C CA . PHE A 1 121 ? -5.715 6.276 15.780 1.00 83.50 121 PHE A CA 1
ATOM 979 C C . PHE A 1 121 ? -5.054 7.623 16.092 1.00 83.50 121 PHE A C 1
ATOM 981 O O . PHE A 1 121 ? -4.906 8.462 15.209 1.00 83.50 121 PHE A O 1
ATOM 988 N N . TYR A 1 122 ? -4.672 7.834 17.350 1.00 77.56 122 TYR A N 1
ATOM 989 C CA . TYR A 1 122 ? -4.009 9.054 17.805 1.00 77.56 122 TYR A CA 1
ATOM 990 C C . TYR A 1 122 ? -2.507 9.002 17.549 1.00 77.56 122 TYR A C 1
ATOM 992 O O . TYR A 1 122 ? -1.917 10.005 17.158 1.00 77.56 122 TYR A O 1
ATOM 1000 N N . PHE A 1 123 ? -1.890 7.826 17.689 1.00 72.25 123 PHE A N 1
ATOM 1001 C CA . PHE A 1 123 ? -0.513 7.617 17.262 1.00 72.25 123 PHE A CA 1
ATOM 1002 C C . PHE A 1 123 ? -0.354 7.887 15.772 1.00 72.25 123 PHE A C 1
ATOM 1004 O O . PHE A 1 123 ? 0.595 8.562 15.402 1.00 72.25 123 PHE A O 1
ATOM 1011 N N . LEU A 1 124 ? -1.303 7.463 14.933 1.00 81.56 124 LEU A N 1
ATOM 1012 C CA . LEU A 1 124 ? -1.314 7.841 13.522 1.00 81.56 124 LEU A CA 1
ATOM 1013 C C . LEU A 1 124 ? -1.281 9.364 13.346 1.00 81.56 124 LEU A C 1
ATOM 1015 O O . LEU A 1 124 ? -0.410 9.855 12.643 1.00 81.56 124 LEU A O 1
ATOM 1019 N N . GLU A 1 125 ? -2.145 10.128 14.023 1.00 80.62 125 GLU A N 1
ATOM 1020 C CA . GLU A 1 125 ? -2.113 11.602 13.956 1.00 80.62 125 GLU A CA 1
ATOM 1021 C C . GLU A 1 125 ? -0.749 12.187 14.362 1.00 80.62 125 GLU A C 1
ATOM 1023 O O . GLU A 1 125 ? -0.222 13.061 13.674 1.00 80.62 125 GLU A O 1
ATOM 1028 N N . ILE A 1 126 ? -0.170 11.698 15.462 1.00 74.75 126 ILE A N 1
ATOM 1029 C CA . ILE A 1 126 ? 1.119 12.177 15.981 1.00 74.75 126 ILE A CA 1
ATOM 1030 C C . ILE A 1 126 ? 2.250 11.860 15.001 1.00 74.75 126 ILE A C 1
ATOM 1032 O O . ILE A 1 126 ? 3.067 12.728 14.703 1.00 74.75 126 ILE A O 1
ATOM 1036 N N . LEU A 1 127 ? 2.289 10.633 14.479 1.00 78.00 127 LEU A N 1
ATOM 1037 C CA . LEU A 1 127 ? 3.291 10.206 13.506 1.00 78.00 127 LEU A CA 1
ATOM 1038 C C . LEU A 1 127 ? 3.167 11.016 12.217 1.00 78.00 127 LEU A C 1
ATOM 1040 O O . LEU A 1 127 ? 4.177 11.454 11.684 1.00 78.00 127 LEU A O 1
ATOM 1044 N N . LEU A 1 128 ? 1.944 11.296 11.759 1.00 84.19 128 LEU A N 1
ATOM 1045 C CA . LEU A 1 128 ? 1.700 12.157 10.601 1.00 84.19 128 LEU A CA 1
ATOM 1046 C C . LEU A 1 128 ? 2.192 13.590 10.813 1.00 84.19 128 LEU A C 1
ATOM 1048 O O . LEU A 1 128 ? 2.728 14.191 9.886 1.00 84.19 128 LEU A O 1
ATOM 1052 N N . ALA A 1 129 ? 2.033 14.137 12.020 1.00 78.44 129 ALA A N 1
ATOM 1053 C CA . ALA A 1 129 ? 2.592 15.438 12.385 1.00 78.44 129 ALA A CA 1
ATOM 1054 C C . ALA A 1 129 ? 4.126 15.410 12.526 1.00 78.44 129 ALA A C 1
ATOM 1056 O O . ALA A 1 129 ? 4.771 16.451 12.435 1.00 78.44 129 ALA A O 1
ATOM 1057 N N . GLY A 1 130 ? 4.713 14.231 12.749 1.00 73.50 130 GLY A N 1
ATOM 1058 C CA . GLY A 1 130 ? 6.156 14.014 12.817 1.00 73.50 130 GLY A CA 1
ATOM 1059 C C . GLY A 1 130 ? 6.859 13.920 11.459 1.00 73.50 130 GLY A C 1
ATOM 1060 O O . GLY A 1 130 ? 8.088 13.919 11.435 1.00 73.50 130 GLY A O 1
ATOM 1061 N N . ILE A 1 131 ? 6.117 13.852 10.347 1.00 81.81 131 ILE A N 1
ATOM 1062 C CA . ILE A 1 131 ? 6.676 13.855 8.987 1.00 81.81 131 ILE A CA 1
ATOM 1063 C C . ILE A 1 131 ? 7.009 15.299 8.592 1.00 81.81 131 ILE A C 1
ATOM 1065 O O . ILE A 1 131 ? 6.152 16.028 8.093 1.00 81.81 131 ILE A O 1
ATOM 1069 N N . ASP A 1 132 ? 8.258 15.695 8.827 1.00 75.81 132 ASP A N 1
ATOM 1070 C CA . ASP A 1 132 ? 8.801 17.019 8.515 1.00 75.81 132 ASP A CA 1
ATOM 1071 C C . ASP A 1 132 ? 10.122 16.875 7.751 1.00 75.81 132 ASP A C 1
ATOM 1073 O O . ASP A 1 132 ? 11.059 16.252 8.244 1.00 75.81 132 ASP A O 1
ATOM 1077 N N . ILE A 1 133 ? 10.209 17.445 6.546 1.00 74.38 133 ILE A N 1
ATOM 1078 C CA . ILE A 1 133 ? 11.418 17.349 5.717 1.00 74.38 133 ILE A CA 1
ATOM 1079 C C . ILE A 1 133 ? 12.619 18.075 6.337 1.00 74.38 133 ILE A C 1
ATOM 1081 O O . ILE A 1 133 ? 13.757 17.711 6.058 1.00 74.38 133 ILE A O 1
ATOM 1085 N N . ASN A 1 134 ? 12.382 19.052 7.217 1.00 76.44 134 ASN A N 1
ATOM 1086 C CA . ASN A 1 134 ? 13.461 19.758 7.910 1.00 76.44 134 ASN A CA 1
ATOM 1087 C C . ASN A 1 134 ? 14.176 18.872 8.944 1.00 76.44 134 ASN A C 1
ATOM 1089 O O . ASN A 1 134 ? 15.280 19.197 9.371 1.00 76.44 134 ASN A O 1
ATOM 1093 N N . ASP A 1 135 ? 13.558 17.759 9.348 1.00 76.94 135 ASP A N 1
ATOM 1094 C CA . ASP A 1 135 ? 14.127 16.776 10.266 1.00 76.94 135 ASP A CA 1
ATOM 1095 C C . ASP A 1 135 ? 13.948 15.370 9.679 1.00 76.94 135 ASP A C 1
ATOM 1097 O O . ASP A 1 135 ? 13.046 14.607 10.043 1.00 76.94 135 ASP A O 1
ATOM 1101 N N . VAL A 1 136 ? 14.834 15.024 8.739 1.00 76.44 136 VAL A N 1
ATOM 1102 C CA . VAL A 1 136 ? 14.802 13.740 8.022 1.00 76.44 136 VAL A CA 1
ATOM 1103 C C . VAL A 1 136 ? 14.871 12.550 8.984 1.00 76.44 136 VAL A C 1
ATOM 1105 O O . VAL A 1 136 ? 14.216 11.531 8.755 1.00 76.44 136 VAL A O 1
ATOM 1108 N N . SER A 1 137 ? 15.599 12.678 10.097 1.00 74.94 137 SER A N 1
ATOM 1109 C CA . SER A 1 137 ? 15.707 11.623 11.113 1.00 74.94 137 SER A CA 1
ATOM 1110 C C . SER A 1 137 ? 14.364 11.367 11.800 1.00 74.94 137 SER A C 1
ATOM 1112 O O . SER A 1 137 ? 13.901 10.222 11.864 1.00 74.94 137 SER A O 1
ATOM 1114 N N . LYS A 1 138 ? 13.688 12.425 12.258 1.00 74.06 138 LYS A N 1
ATOM 1115 C CA . LYS A 1 138 ? 12.353 12.334 12.864 1.00 74.06 138 LYS A CA 1
ATOM 1116 C C . LYS A 1 138 ? 11.293 11.886 11.862 1.00 74.06 138 LYS A C 1
ATOM 1118 O O . LYS A 1 138 ? 10.452 11.048 12.209 1.00 74.06 138 LYS A O 1
ATOM 1123 N N . ALA A 1 139 ? 11.344 12.385 10.627 1.00 77.56 139 ALA A N 1
ATOM 1124 C CA . ALA A 1 139 ? 10.445 11.960 9.561 1.00 77.56 139 ALA A CA 1
ATOM 1125 C C . ALA A 1 139 ? 10.603 10.463 9.277 1.00 77.56 139 ALA A C 1
ATOM 1127 O O . ALA A 1 139 ? 9.611 9.740 9.237 1.00 77.56 139 ALA A O 1
ATOM 1128 N N . ASN A 1 140 ? 11.838 9.969 9.175 1.00 75.94 140 ASN A N 1
ATOM 1129 C CA . ASN A 1 140 ? 12.122 8.558 8.937 1.00 75.94 140 ASN A CA 1
ATOM 1130 C C . ASN A 1 140 ? 11.584 7.656 10.064 1.00 75.94 140 ASN A C 1
ATOM 1132 O O . ASN A 1 140 ? 10.909 6.663 9.790 1.00 75.94 140 ASN A O 1
ATOM 1136 N N . ILE A 1 141 ? 11.800 8.023 11.335 1.00 74.50 141 ILE A N 1
ATOM 1137 C CA . ILE A 1 141 ? 11.236 7.291 12.486 1.00 74.50 141 ILE A CA 1
ATOM 1138 C C . ILE A 1 141 ? 9.704 7.296 12.427 1.00 74.50 141 ILE A C 1
ATOM 1140 O O . ILE A 1 141 ? 9.066 6.262 12.654 1.00 74.50 141 ILE A O 1
ATOM 1144 N N . SER A 1 142 ? 9.107 8.441 12.098 1.00 78.56 142 SER A N 1
ATOM 1145 C CA . SER A 1 142 ? 7.654 8.584 12.015 1.00 78.56 142 SER A CA 1
ATOM 1146 C C . SER A 1 142 ? 7.064 7.705 10.909 1.00 78.56 142 SER A C 1
ATOM 1148 O O . SER A 1 142 ? 6.132 6.940 11.154 1.00 78.56 142 SER A O 1
ATOM 1150 N N . ILE A 1 143 ? 7.665 7.737 9.717 1.00 81.81 143 ILE A N 1
ATOM 1151 C CA . ILE A 1 143 ? 7.270 6.936 8.552 1.00 81.81 143 ILE A CA 1
ATOM 1152 C C . ILE A 1 143 ? 7.456 5.441 8.827 1.00 81.81 143 ILE A C 1
ATOM 1154 O O . ILE A 1 143 ? 6.601 4.637 8.452 1.00 81.81 143 ILE A O 1
ATOM 1158 N N . HIS A 1 144 ? 8.530 5.045 9.514 1.00 79.12 144 HIS A N 1
ATOM 1159 C CA . HIS A 1 144 ? 8.757 3.648 9.872 1.00 79.12 144 HIS A CA 1
ATOM 1160 C C . HIS A 1 144 ? 7.664 3.114 10.805 1.00 79.12 144 HIS A C 1
ATOM 1162 O O . HIS A 1 144 ? 7.074 2.070 10.534 1.00 79.12 144 HIS A O 1
ATOM 1168 N N . ASN A 1 145 ? 7.336 3.846 11.872 1.00 76.50 145 ASN A N 1
ATOM 1169 C CA . ASN A 1 145 ? 6.268 3.442 12.789 1.00 76.50 145 ASN A CA 1
ATOM 1170 C C . ASN A 1 145 ? 4.892 3.458 12.106 1.00 76.50 145 ASN A C 1
ATOM 1172 O O . ASN A 1 145 ? 4.082 2.560 12.329 1.00 76.50 145 ASN A O 1
ATOM 1176 N N . LEU A 1 146 ? 4.651 4.424 11.215 1.00 83.88 146 LEU A N 1
ATOM 1177 C CA . LEU A 1 146 ? 3.446 4.477 10.389 1.00 83.88 146 LEU A CA 1
ATOM 1178 C C . LEU A 1 146 ? 3.318 3.230 9.498 1.00 83.88 146 LEU A C 1
ATOM 1180 O O . LEU A 1 146 ? 2.252 2.623 9.432 1.00 83.88 146 LEU A O 1
ATOM 1184 N N . THR A 1 147 ? 4.431 2.796 8.897 1.00 83.62 147 THR A N 1
ATOM 1185 C CA . THR A 1 147 ? 4.514 1.574 8.082 1.00 83.62 147 THR A CA 1
ATOM 1186 C C . THR A 1 147 ? 4.083 0.343 8.881 1.00 83.62 147 THR A C 1
ATOM 1188 O O . THR A 1 147 ? 3.309 -0.474 8.387 1.00 83.62 147 THR A O 1
ATOM 1191 N N . LEU A 1 148 ? 4.557 0.207 10.125 1.00 81.88 148 LEU A N 1
ATOM 1192 C CA . LEU A 1 148 ? 4.190 -0.914 10.995 1.00 81.88 148 LEU A CA 1
ATOM 1193 C C . LEU A 1 148 ? 2.689 -0.922 11.293 1.00 81.88 148 LEU A C 1
ATOM 1195 O O . LEU A 1 148 ? 2.055 -1.969 11.180 1.00 81.88 148 LEU A O 1
ATOM 1199 N N . ILE A 1 149 ? 2.113 0.244 11.609 1.00 81.50 149 ILE A N 1
ATOM 1200 C CA . ILE A 1 149 ? 0.675 0.375 11.873 1.00 81.50 149 ILE A CA 1
ATOM 1201 C C . ILE A 1 149 ? -0.142 -0.005 10.630 1.00 81.50 149 ILE A C 1
ATOM 1203 O O . ILE A 1 149 ? -1.114 -0.752 10.742 1.00 81.50 149 ILE A O 1
ATOM 1207 N N . PHE A 1 150 ? 0.268 0.446 9.442 1.00 89.12 150 PHE A N 1
ATOM 1208 C CA . PHE A 1 150 ? -0.402 0.080 8.195 1.00 89.12 150 PHE A CA 1
ATOM 1209 C C . PHE A 1 150 ? -0.306 -1.410 7.873 1.00 89.12 150 PHE A C 1
ATOM 1211 O O . PHE A 1 150 ? -1.250 -1.943 7.304 1.00 89.12 150 PHE A O 1
ATOM 1218 N N . TYR A 1 151 ? 0.753 -2.120 8.278 1.00 82.75 151 TYR A N 1
ATOM 1219 C CA . TYR A 1 151 ? 0.825 -3.574 8.090 1.00 82.75 151 TYR A CA 1
ATOM 1220 C C . TYR A 1 151 ? -0.112 -4.371 9.004 1.00 82.75 151 TYR A C 1
ATOM 1222 O O . TYR A 1 151 ? -0.616 -5.416 8.589 1.00 82.75 151 TYR A O 1
ATOM 1230 N N . ILE A 1 152 ? -0.352 -3.900 10.229 1.00 82.31 152 ILE A N 1
ATOM 1231 C CA . ILE A 1 152 ? -1.142 -4.644 11.223 1.00 82.31 152 ILE A CA 1
ATOM 1232 C C . ILE A 1 152 ? -2.644 -4.356 11.160 1.00 82.31 152 ILE A C 1
ATOM 1234 O O . ILE A 1 152 ? -3.418 -5.094 11.769 1.00 82.31 152 ILE A O 1
ATOM 1238 N N . MET A 1 153 ? -3.059 -3.292 10.468 1.00 86.56 153 MET A N 1
ATOM 1239 C CA . MET A 1 153 ? -4.435 -2.803 10.475 1.00 86.56 153 MET A CA 1
ATOM 1240 C C . MET A 1 153 ? -5.026 -2.744 9.060 1.00 86.56 153 MET A C 1
ATOM 1242 O O . MET A 1 153 ? -4.470 -2.062 8.200 1.00 86.56 153 MET A O 1
ATOM 1246 N N . PRO A 1 154 ? -6.191 -3.375 8.822 1.00 92.00 154 PRO A N 1
ATOM 1247 C CA . PRO A 1 154 ? -6.973 -3.136 7.615 1.00 92.00 154 PRO A CA 1
ATOM 1248 C C . PRO A 1 154 ? -7.417 -1.669 7.530 1.00 92.00 154 PRO A C 1
ATOM 1250 O O . PRO A 1 154 ? -8.019 -1.141 8.459 1.00 92.00 154 PRO A O 1
ATOM 1253 N N . ILE A 1 155 ? -7.163 -1.006 6.409 1.00 94.62 155 ILE A N 1
ATOM 1254 C CA . ILE A 1 155 ? -7.518 0.395 6.172 1.00 94.62 155 ILE A CA 1
ATOM 1255 C C . ILE A 1 155 ? -8.853 0.453 5.426 1.00 94.62 155 ILE A C 1
ATOM 1257 O O . ILE A 1 155 ? -8.922 0.417 4.195 1.00 94.62 155 ILE A O 1
ATOM 1261 N N . LEU A 1 156 ? -9.932 0.501 6.204 1.00 95.25 156 LEU A N 1
ATOM 1262 C CA . LEU A 1 156 ? -11.302 0.724 5.753 1.00 95.25 156 LEU A CA 1
ATOM 1263 C C . LEU A 1 156 ? -12.170 1.214 6.920 1.00 95.25 156 LEU A C 1
ATOM 1265 O O . LEU A 1 156 ? -11.731 1.200 8.065 1.00 95.25 156 LEU A O 1
ATOM 1269 N N . ASP A 1 157 ? -13.381 1.679 6.629 1.00 96.31 157 ASP A N 1
ATOM 1270 C CA . ASP A 1 157 ? -14.380 1.973 7.657 1.00 96.31 157 ASP A CA 1
ATOM 1271 C C . ASP A 1 157 ? -15.180 0.697 7.962 1.00 96.31 157 ASP A C 1
ATOM 1273 O O . ASP A 1 157 ? -15.767 0.098 7.061 1.00 96.31 157 ASP A O 1
ATOM 1277 N N . TYR A 1 158 ? -15.159 0.262 9.219 1.00 95.44 158 TYR A N 1
ATOM 1278 C CA . TYR A 1 158 ? -15.898 -0.886 9.755 1.00 95.44 158 TYR A CA 1
ATOM 1279 C C . TYR A 1 158 ? -16.988 -0.473 10.754 1.00 95.44 158 TYR A C 1
ATOM 1281 O O . TYR A 1 158 ? -17.502 -1.314 11.491 1.00 95.44 158 TYR A O 1
ATOM 1289 N N . SER A 1 159 ? -17.383 0.801 10.793 1.00 95.81 159 SER A N 1
ATOM 1290 C CA . SER A 1 159 ? -18.461 1.288 11.667 1.00 95.81 159 SER A CA 1
ATOM 1291 C C . SER A 1 159 ? -19.780 0.527 11.474 1.00 95.81 159 SER A C 1
ATOM 1293 O O . SER A 1 159 ? -20.486 0.259 12.449 1.00 95.81 159 SER A O 1
ATOM 1295 N N . GLU A 1 160 ? -20.067 0.063 10.256 1.00 95.25 160 GLU A N 1
ATOM 1296 C CA . GLU A 1 160 ? -21.251 -0.746 9.938 1.00 95.25 160 GLU A CA 1
ATOM 1297 C C . GLU A 1 160 ? -21.262 -2.135 10.601 1.00 95.25 160 GLU A C 1
ATOM 1299 O O . GLU A 1 160 ? -22.336 -2.716 10.764 1.00 95.25 160 GLU A O 1
ATOM 1304 N N . CYS A 1 161 ? -20.124 -2.664 11.081 1.00 95.94 161 CYS A N 1
ATOM 1305 C CA . CYS A 1 161 ? -20.097 -3.943 11.811 1.00 95.94 161 CYS A CA 1
ATOM 1306 C C . CYS A 1 161 ? -21.058 -3.946 13.011 1.00 95.94 161 CYS A C 1
ATOM 1308 O O . CYS A 1 161 ? -21.621 -4.986 13.347 1.00 95.94 161 CYS A O 1
ATOM 1310 N N . VAL A 1 162 ? -21.291 -2.778 13.621 1.00 95.31 162 VAL A N 1
ATOM 1311 C CA . VAL A 1 162 ? -22.197 -2.594 14.764 1.00 95.31 162 VAL A CA 1
ATOM 1312 C C . VAL A 1 162 ? -23.654 -2.942 14.428 1.00 95.31 162 VAL A C 1
ATOM 1314 O O . VAL A 1 162 ? -24.427 -3.272 15.324 1.00 95.31 162 VAL A O 1
ATOM 1317 N N . GLN A 1 163 ? -24.036 -2.888 13.151 1.00 94.38 163 GLN A N 1
ATOM 1318 C CA . GLN A 1 163 ? -25.390 -3.208 12.690 1.00 94.38 163 GLN A CA 1
ATOM 1319 C C . GLN A 1 163 ? -25.581 -4.707 12.428 1.00 94.38 163 GLN A C 1
ATOM 1321 O O . GLN A 1 163 ? -26.700 -5.213 12.510 1.00 94.38 163 GLN A O 1
ATOM 1326 N N . HIS A 1 164 ? -24.499 -5.419 12.107 1.00 94.00 164 HIS A N 1
ATOM 1327 C CA . HIS A 1 164 ? -24.555 -6.808 11.653 1.00 94.00 164 HIS A CA 1
ATOM 1328 C C . HIS A 1 164 ? -24.198 -7.824 12.741 1.00 94.00 164 HIS A C 1
ATOM 1330 O O . HIS A 1 164 ? -24.753 -8.922 12.753 1.00 94.00 164 HIS A O 1
ATOM 1336 N N . HIS A 1 165 ? -23.314 -7.460 13.672 1.00 95.19 165 HIS A N 1
ATOM 1337 C CA . HIS A 1 165 ? -22.767 -8.373 14.676 1.00 95.19 165 HIS A CA 1
ATOM 1338 C C . HIS A 1 165 ? -23.308 -8.053 16.068 1.00 95.19 165 HIS A C 1
ATOM 1340 O O . HIS A 1 165 ? -23.123 -6.952 16.586 1.00 95.19 165 HIS A O 1
ATOM 1346 N N . LYS A 1 166 ? -23.978 -9.029 16.691 1.00 93.06 166 LYS A N 1
ATOM 1347 C CA . LYS A 1 166 ? -24.536 -8.900 18.054 1.00 93.06 166 LYS A CA 1
ATOM 1348 C C . LYS A 1 166 ? -23.561 -9.337 19.150 1.00 93.06 166 LYS A C 1
ATOM 1350 O O . LYS A 1 166 ? -23.810 -9.077 20.320 1.00 93.06 166 LYS A O 1
ATOM 1355 N N . ASP A 1 167 ? -22.480 -10.007 18.772 1.00 96.25 167 ASP A N 1
ATOM 1356 C CA . ASP A 1 167 ? -21.449 -10.573 19.646 1.00 96.25 167 ASP A CA 1
ATOM 1357 C C . ASP A 1 167 ? -20.263 -9.620 19.883 1.00 96.25 167 ASP A C 1
ATOM 1359 O O . ASP A 1 167 ? -19.261 -10.020 20.474 1.00 96.25 167 ASP A O 1
ATOM 1363 N N . LEU A 1 168 ? -20.345 -8.367 19.420 1.00 96.25 168 LEU A N 1
ATOM 1364 C CA . LEU A 1 168 ? -19.304 -7.369 19.659 1.00 96.25 168 LEU A CA 1
ATOM 1365 C C . LEU A 1 168 ? -19.254 -6.980 21.138 1.00 96.25 168 LEU A C 1
ATOM 1367 O O . LEU A 1 168 ? -20.260 -6.589 21.733 1.00 96.25 168 LEU A O 1
ATOM 1371 N N . THR A 1 169 ? -18.054 -7.001 21.711 1.00 95.50 169 THR A N 1
ATOM 1372 C CA . THR A 1 169 ? -17.808 -6.395 23.027 1.00 95.50 169 THR A CA 1
ATOM 1373 C C . THR A 1 169 ? -17.969 -4.871 22.969 1.00 95.50 169 THR A C 1
ATOM 1375 O O . THR A 1 169 ? -17.873 -4.261 21.901 1.00 95.50 169 THR A O 1
ATOM 1378 N N . SER A 1 170 ? -18.163 -4.219 24.121 1.00 93.50 170 SER A N 1
ATOM 1379 C CA . SER A 1 170 ? -18.247 -2.751 24.193 1.00 93.50 170 SER A CA 1
ATOM 1380 C C . SER A 1 170 ? -17.016 -2.053 23.596 1.00 93.50 170 SER A C 1
ATOM 1382 O O . SER A 1 170 ? -17.162 -1.059 22.885 1.00 93.50 170 SER A O 1
ATOM 1384 N N . ASP A 1 171 ? -15.822 -2.613 23.823 1.00 88.12 171 ASP A N 1
ATOM 1385 C CA . ASP A 1 171 ? -14.553 -2.124 23.267 1.00 88.12 171 ASP A CA 1
ATOM 1386 C C . ASP A 1 171 ? -14.504 -2.294 21.744 1.00 88.12 171 ASP A C 1
ATOM 1388 O O . ASP A 1 171 ? -14.216 -1.340 21.024 1.00 88.12 171 ASP A O 1
ATOM 1392 N N . GLU A 1 172 ? -14.861 -3.476 21.228 1.00 95.19 172 GLU A N 1
ATOM 1393 C CA . GLU A 1 172 ? -14.912 -3.731 19.782 1.00 95.19 172 GLU A CA 1
ATOM 1394 C C . GLU A 1 172 ? -15.919 -2.826 19.074 1.00 95.19 172 GLU A C 1
ATOM 1396 O O . GLU A 1 172 ? -15.605 -2.286 18.014 1.00 95.19 172 GLU A O 1
ATOM 1401 N N . LYS A 1 173 ? -17.100 -2.614 19.664 1.00 96.75 173 LYS A N 1
ATOM 1402 C CA . LYS A 1 173 ? -18.110 -1.694 19.136 1.00 96.75 173 LYS A CA 1
ATOM 1403 C C . LYS A 1 173 ? -17.564 -0.268 19.052 1.00 96.75 173 LYS A C 1
ATOM 1405 O O . LYS A 1 173 ? -17.663 0.354 17.996 1.00 96.75 173 LYS A O 1
ATOM 1410 N N . SER A 1 174 ? -16.935 0.232 20.116 1.00 93.56 174 SER A N 1
ATOM 1411 C CA . SER A 1 174 ? -16.316 1.564 20.118 1.00 93.56 174 SER A CA 1
ATOM 1412 C C . SER A 1 174 ? -15.187 1.687 19.089 1.00 93.56 174 SER A C 1
ATOM 1414 O O . SER A 1 174 ? -15.082 2.709 18.412 1.00 93.56 174 SER A O 1
ATOM 1416 N N . LEU A 1 175 ? -14.362 0.649 18.922 1.00 92.88 175 LEU A N 1
ATOM 1417 C CA . LEU A 1 175 ? -13.290 0.618 17.922 1.00 92.88 175 LEU A CA 1
ATOM 1418 C C . LEU A 1 175 ? -13.824 0.566 16.486 1.00 92.88 175 LEU A C 1
ATOM 1420 O O . LEU A 1 175 ? -13.269 1.233 15.614 1.00 92.88 175 LEU A O 1
ATOM 1424 N N . CYS A 1 176 ? -14.909 -0.176 16.240 1.00 96.75 176 CYS A N 1
ATOM 1425 C CA . CYS A 1 176 ? -15.587 -0.186 14.944 1.00 96.75 176 CYS A CA 1
ATOM 1426 C C . CYS A 1 176 ? -16.107 1.213 14.603 1.00 96.75 176 CYS A C 1
ATOM 1428 O O . CYS A 1 176 ? -15.833 1.710 13.519 1.00 96.75 176 CYS A O 1
ATOM 1430 N N . LEU A 1 177 ? -16.760 1.910 15.535 1.00 96.56 177 LEU A N 1
ATOM 1431 C CA . LEU A 1 177 ? -17.199 3.293 15.301 1.00 96.56 177 LEU A CA 1
ATOM 1432 C C . LEU A 1 177 ? -16.021 4.252 15.062 1.00 96.56 177 LEU A C 1
ATOM 1434 O O . LEU A 1 177 ? -16.102 5.143 14.220 1.00 96.56 177 LEU A O 1
ATOM 1438 N N . LEU A 1 178 ? -14.901 4.055 15.763 1.00 93.62 178 LEU A N 1
ATOM 1439 C CA . LEU A 1 178 ? -13.700 4.874 15.588 1.00 93.62 178 LEU A CA 1
ATOM 1440 C C . LEU A 1 178 ? -12.994 4.630 14.240 1.00 93.62 178 LEU A C 1
ATOM 1442 O O . LEU A 1 178 ? -12.282 5.511 13.754 1.00 93.62 178 LEU A O 1
ATOM 1446 N N . SER A 1 179 ? -13.211 3.468 13.614 1.00 96.00 179 SER A N 1
ATOM 1447 C CA . SER A 1 179 ? -12.598 3.084 12.334 1.00 96.00 179 SER A CA 1
ATOM 1448 C C . SER A 1 179 ? -12.966 3.986 11.152 1.00 96.00 179 SER A C 1
ATOM 1450 O O . SER A 1 179 ? -12.170 4.099 10.222 1.00 96.00 179 SER A O 1
ATOM 1452 N N . ALA A 1 180 ? -14.063 4.748 11.238 1.00 95.69 180 ALA A N 1
ATOM 1453 C CA . ALA A 1 180 ? -14.428 5.785 10.266 1.00 95.69 180 ALA A CA 1
ATOM 1454 C C . ALA A 1 180 ? -13.316 6.834 10.038 1.00 95.69 180 ALA A C 1
ATOM 1456 O O . ALA A 1 180 ? -13.277 7.530 9.025 1.00 95.69 180 ALA A O 1
ATOM 1457 N N . ARG A 1 181 ? -12.356 6.925 10.966 1.00 94.69 181 ARG A N 1
ATOM 1458 C CA . ARG A 1 181 ? -11.163 7.773 10.862 1.00 94.69 181 ARG A CA 1
ATOM 1459 C C . ARG A 1 181 ? -10.098 7.236 9.909 1.00 94.69 181 ARG A C 1
ATOM 1461 O O . ARG A 1 181 ? -9.295 8.026 9.419 1.00 94.69 181 ARG A O 1
ATOM 1468 N N . LEU A 1 182 ? -10.039 5.926 9.672 1.00 95.56 182 LEU A N 1
ATOM 1469 C CA . LEU A 1 182 ? -8.937 5.289 8.943 1.00 95.56 182 LEU A CA 1
ATOM 1470 C C . LEU A 1 182 ? -8.812 5.751 7.495 1.00 95.56 182 LEU A C 1
ATOM 1472 O O . LEU A 1 182 ? -7.693 6.089 7.112 1.00 95.56 182 LEU A O 1
ATOM 1476 N N . PRO A 1 183 ? -9.899 5.862 6.705 1.00 96.12 183 PRO A N 1
ATOM 1477 C CA . PRO A 1 183 ? -9.790 6.375 5.342 1.00 96.12 183 PRO A CA 1
ATOM 1478 C C . PRO A 1 183 ? -9.249 7.812 5.297 1.00 96.12 183 PRO A C 1
ATOM 1480 O O . PRO A 1 183 ? -8.486 8.162 4.400 1.00 96.12 183 PRO A O 1
ATOM 1483 N N . VAL A 1 184 ? -9.604 8.638 6.287 1.00 95.62 184 VAL A N 1
ATOM 1484 C CA . VAL A 1 184 ? -9.129 10.027 6.394 1.00 95.62 184 VAL A CA 1
ATOM 1485 C C . VAL A 1 184 ? -7.656 10.074 6.800 1.00 95.62 184 VAL A C 1
ATOM 1487 O O . VAL A 1 184 ? -6.881 10.819 6.212 1.00 95.62 184 VAL A O 1
ATOM 1490 N N . LEU A 1 185 ? -7.244 9.253 7.770 1.00 95.06 185 LEU A N 1
ATOM 1491 C CA . LEU A 1 185 ? -5.845 9.146 8.199 1.00 95.06 185 LEU A CA 1
ATOM 1492 C C . LEU A 1 185 ? -4.939 8.612 7.080 1.00 95.06 185 LEU A C 1
ATOM 1494 O O . LEU A 1 185 ? -3.824 9.098 6.920 1.00 95.06 185 LEU A O 1
ATOM 1498 N N . ALA A 1 186 ? -5.427 7.654 6.293 1.00 96.00 186 ALA A N 1
ATOM 1499 C CA . ALA A 1 186 ? -4.756 7.138 5.104 1.00 96.00 186 ALA A CA 1
ATOM 1500 C C . ALA A 1 186 ? -4.545 8.223 4.040 1.00 96.00 186 ALA A C 1
ATOM 1502 O O . ALA A 1 186 ? -3.451 8.358 3.498 1.00 96.00 186 ALA A O 1
ATOM 1503 N N . GLU A 1 187 ? -5.571 9.036 3.781 1.00 96.12 187 GLU A N 1
ATOM 1504 C CA . GLU A 1 187 ? -5.462 10.174 2.868 1.00 96.12 187 GLU A CA 1
ATOM 1505 C C . GLU A 1 187 ? -4.455 11.214 3.375 1.00 96.12 187 GLU A C 1
ATOM 1507 O O . GLU A 1 187 ? -3.572 11.626 2.628 1.00 96.12 187 GLU A O 1
ATOM 1512 N N . MET A 1 188 ? -4.514 11.567 4.662 1.00 95.00 188 MET A N 1
ATOM 1513 C CA . MET A 1 188 ? -3.549 12.481 5.280 1.00 95.00 188 MET A CA 1
ATOM 1514 C C . MET A 1 188 ? -2.111 11.941 5.218 1.00 95.00 188 MET A C 1
ATOM 1516 O O . MET A 1 188 ? -1.175 12.718 5.039 1.00 95.00 188 MET A O 1
ATOM 1520 N N . ALA A 1 189 ? -1.918 10.626 5.356 1.00 95.06 189 ALA A N 1
ATOM 1521 C CA . ALA A 1 189 ? -0.615 9.982 5.203 1.00 95.06 189 ALA A CA 1
ATOM 1522 C C . ALA A 1 189 ? -0.044 10.158 3.803 1.00 95.06 189 ALA A C 1
ATOM 1524 O O . ALA A 1 189 ? 1.108 10.571 3.657 1.00 95.06 189 ALA A O 1
ATOM 1525 N N . LEU A 1 190 ? -0.864 9.895 2.789 1.00 95.81 190 LEU A N 1
ATOM 1526 C CA . LEU A 1 190 ? -0.474 10.067 1.400 1.00 95.81 190 LEU A CA 1
ATO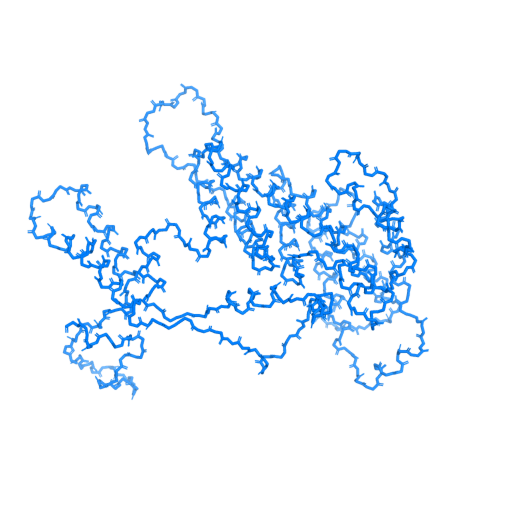M 1527 C C . LEU A 1 190 ? -0.162 11.535 1.084 1.00 95.81 190 LEU A C 1
ATOM 1529 O O . LEU A 1 190 ? 0.852 11.809 0.450 1.00 95.81 190 LEU A O 1
ATOM 1533 N N . ASP A 1 191 ? -0.965 12.474 1.590 1.00 94.88 191 ASP A N 1
ATOM 1534 C CA . ASP A 1 191 ? -0.730 13.913 1.418 1.00 94.88 191 ASP A CA 1
ATOM 1535 C C . ASP A 1 191 ? 0.613 14.352 2.007 1.00 94.88 191 ASP A C 1
ATOM 1537 O O . ASP A 1 191 ? 1.357 15.097 1.370 1.00 94.88 191 ASP A O 1
ATOM 1541 N N . ARG A 1 192 ? 0.973 13.855 3.199 1.00 92.56 192 ARG A N 1
ATOM 1542 C CA . ARG A 1 192 ? 2.283 14.138 3.805 1.00 92.56 192 ARG A CA 1
ATOM 1543 C C . ARG A 1 192 ? 3.429 13.575 2.969 1.00 92.56 192 ARG A C 1
ATOM 1545 O O . ARG A 1 192 ? 4.418 14.272 2.768 1.00 92.56 192 ARG A O 1
ATOM 1552 N N . MET A 1 193 ? 3.295 12.354 2.453 1.00 92.62 193 MET A N 1
ATOM 1553 C CA . MET A 1 193 ? 4.319 11.737 1.602 1.00 92.62 193 MET A CA 1
ATOM 1554 C C . MET A 1 193 ? 4.475 12.470 0.264 1.00 92.62 193 MET A C 1
ATOM 1556 O O . MET A 1 193 ? 5.600 12.744 -0.142 1.00 92.62 193 MET A O 1
ATOM 1560 N N . MET A 1 194 ? 3.371 12.844 -0.393 1.00 93.25 194 MET A N 1
ATOM 1561 C CA . MET A 1 194 ? 3.404 13.658 -1.615 1.00 93.25 194 MET A CA 1
ATOM 1562 C C . MET A 1 194 ? 4.002 15.042 -1.355 1.00 93.25 194 MET A C 1
ATOM 1564 O O . MET A 1 194 ? 4.777 15.521 -2.175 1.00 93.25 194 MET A O 1
ATOM 1568 N N . GLY A 1 195 ? 3.720 15.649 -0.198 1.00 91.12 195 GLY A N 1
ATOM 1569 C CA . GLY A 1 195 ? 4.348 16.902 0.223 1.00 91.12 195 GLY A CA 1
ATOM 1570 C C . GLY A 1 195 ? 5.869 16.784 0.346 1.00 91.12 195 GLY A C 1
ATOM 1571 O O . GLY A 1 195 ? 6.588 17.631 -0.174 1.00 91.12 195 GLY A O 1
ATOM 1572 N N . VAL A 1 196 ? 6.378 15.700 0.946 1.00 89.50 196 VAL A N 1
ATOM 1573 C CA . VAL A 1 196 ? 7.828 15.431 0.992 1.00 89.50 196 VAL A CA 1
ATOM 1574 C C . VAL A 1 196 ? 8.405 15.279 -0.419 1.00 89.50 196 VAL A C 1
ATOM 1576 O O . VAL A 1 196 ? 9.429 15.885 -0.721 1.00 89.50 196 VAL A O 1
ATOM 1579 N N . ILE A 1 197 ? 7.739 14.522 -1.300 1.00 89.69 197 ILE A N 1
ATOM 1580 C CA . ILE A 1 197 ? 8.169 14.362 -2.701 1.00 89.69 197 ILE A CA 1
ATOM 1581 C C . ILE A 1 197 ? 8.208 15.719 -3.413 1.00 89.69 197 ILE A C 1
ATOM 1583 O O . ILE A 1 197 ? 9.167 15.999 -4.122 1.00 89.69 197 ILE A O 1
ATOM 1587 N N . GLN A 1 198 ? 7.202 16.570 -3.206 1.00 89.38 198 GLN A N 1
ATOM 1588 C CA . GLN A 1 198 ? 7.138 17.907 -3.795 1.00 89.38 198 GLN A CA 1
ATOM 1589 C C . GLN A 1 198 ? 8.289 18.797 -3.316 1.00 89.38 198 GLN A C 1
ATOM 1591 O O . GLN A 1 198 ? 8.900 19.492 -4.124 1.00 89.38 198 GLN A O 1
ATOM 1596 N N . CYS A 1 199 ? 8.631 18.751 -2.027 1.00 86.31 199 CYS A N 1
ATOM 1597 C CA . CYS A 1 199 ? 9.776 19.491 -1.500 1.00 86.31 199 CYS A CA 1
ATOM 1598 C C . CYS A 1 199 ? 11.108 19.009 -2.099 1.00 86.31 199 CYS A C 1
ATOM 1600 O O . CYS A 1 199 ? 11.992 19.826 -2.330 1.00 86.31 199 CYS A O 1
ATOM 1602 N N . LEU A 1 200 ? 11.237 17.711 -2.395 1.00 83.69 200 LEU A N 1
ATOM 1603 C CA . LEU A 1 200 ? 12.410 17.123 -3.058 1.00 83.69 200 LEU A CA 1
ATOM 1604 C C . LEU A 1 200 ? 12.405 17.301 -4.589 1.00 83.69 200 LEU A C 1
ATOM 1606 O O . LEU A 1 200 ? 13.392 16.977 -5.252 1.00 83.69 200 LEU A O 1
ATOM 1610 N N . ALA A 1 201 ? 11.299 17.772 -5.172 1.00 80.50 201 ALA A N 1
ATOM 1611 C CA . ALA A 1 201 ? 11.123 17.901 -6.618 1.00 80.50 201 ALA A CA 1
ATOM 1612 C C . ALA A 1 201 ? 11.761 19.163 -7.211 1.00 80.50 201 ALA A C 1
ATOM 1614 O O . ALA A 1 201 ? 12.007 19.188 -8.418 1.00 80.50 201 ALA A O 1
ATOM 1615 N N . ILE A 1 202 ? 12.013 20.182 -6.384 1.00 73.31 202 ILE A N 1
ATOM 1616 C CA . ILE A 1 202 ? 12.540 21.486 -6.797 1.00 73.31 202 ILE A CA 1
ATOM 1617 C C . ILE A 1 202 ? 14.055 21.497 -6.600 1.00 73.31 202 ILE A C 1
ATOM 1619 O O . ILE A 1 202 ? 14.549 21.224 -5.505 1.00 73.31 202 ILE A O 1
ATOM 1623 N N . THR A 1 203 ? 14.803 21.854 -7.643 1.00 60.84 203 THR A N 1
ATOM 1624 C CA . THR A 1 203 ? 16.246 22.089 -7.509 1.00 60.84 203 THR A CA 1
ATOM 1625 C C . THR A 1 203 ? 16.459 23.479 -6.907 1.00 60.84 203 THR A C 1
ATOM 1627 O O . THR A 1 203 ? 15.867 24.447 -7.381 1.00 60.84 203 THR A O 1
ATOM 1630 N N . ALA A 1 204 ? 17.297 23.621 -5.874 1.00 55.03 204 ALA A N 1
ATOM 1631 C CA . ALA A 1 204 ? 17.674 24.954 -5.397 1.00 55.03 204 ALA A CA 1
ATOM 1632 C C . ALA A 1 204 ? 18.239 25.782 -6.574 1.00 55.03 204 ALA A C 1
ATOM 1634 O O . ALA A 1 204 ? 19.024 25.233 -7.358 1.00 55.03 204 ALA A O 1
ATOM 1635 N N . PRO A 1 205 ? 17.859 27.067 -6.734 1.00 48.31 205 PRO A N 1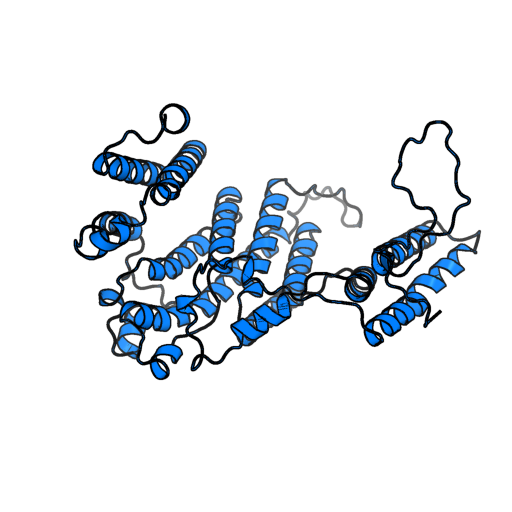
ATOM 1636 C CA . PRO A 1 205 ? 18.398 27.895 -7.802 1.00 48.31 205 PRO A CA 1
ATOM 1637 C C . PRO A 1 205 ? 19.912 27.978 -7.622 1.00 48.31 205 PRO A C 1
ATOM 1639 O O . PRO A 1 205 ? 20.402 28.503 -6.625 1.00 48.31 205 PRO A O 1
ATOM 1642 N N . LYS A 1 206 ? 20.655 27.408 -8.572 1.00 48.78 206 LYS A N 1
ATOM 1643 C CA . LYS A 1 206 ? 22.103 27.578 -8.630 1.00 48.78 206 LYS A CA 1
ATOM 1644 C C . LYS A 1 206 ? 22.382 29.059 -8.875 1.00 48.78 206 LYS A C 1
ATOM 1646 O O . LYS A 1 206 ? 21.689 29.692 -9.675 1.00 48.78 206 LYS A O 1
ATOM 1651 N N . ASP A 1 207 ? 23.400 29.596 -8.209 1.00 39.97 207 ASP A N 1
ATOM 1652 C CA . ASP A 1 207 ? 23.924 30.928 -8.496 1.00 39.97 207 ASP A CA 1
ATOM 1653 C C . ASP A 1 207 ? 24.110 31.101 -10.016 1.00 39.97 207 ASP A C 1
ATOM 1655 O O . ASP A 1 207 ? 24.392 30.140 -10.742 1.00 39.97 207 ASP A O 1
ATOM 1659 N N . SER A 1 208 ? 23.944 32.329 -10.509 1.00 47.56 208 SER A N 1
ATOM 1660 C CA . SER A 1 208 ? 23.862 32.716 -11.931 1.00 47.56 208 SER A CA 1
ATOM 1661 C C . SER A 1 208 ? 25.095 32.392 -12.805 1.00 47.56 208 SER A C 1
ATOM 1663 O O . SER A 1 208 ? 25.224 32.907 -13.912 1.00 47.56 208 SER A O 1
ATOM 1665 N N . SER A 1 209 ? 26.016 31.556 -12.326 1.00 50.34 209 SER A N 1
ATOM 1666 C CA . SER A 1 209 ? 27.199 31.054 -13.025 1.00 50.34 209 SER A CA 1
ATOM 1667 C C . SER A 1 209 ? 26.988 29.713 -13.743 1.00 50.34 209 SER A C 1
ATOM 1669 O O . SER A 1 209 ? 27.830 29.340 -14.559 1.00 50.34 209 SER A 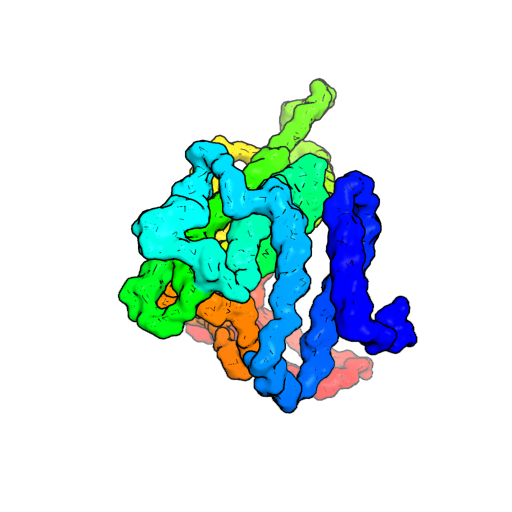O 1
ATOM 1671 N N . SER A 1 210 ? 25.890 28.988 -13.493 1.00 45.06 210 SER A N 1
ATOM 1672 C CA . SER A 1 210 ? 25.598 27.732 -14.205 1.00 45.06 210 SER A CA 1
ATOM 1673 C C . SER A 1 210 ? 24.719 27.981 -15.435 1.00 45.06 210 SER A C 1
ATOM 1675 O O . SER A 1 210 ? 23.597 28.477 -15.346 1.00 45.06 210 SER A O 1
ATOM 1677 N N . ALA A 1 211 ? 25.270 27.698 -16.616 1.00 37.78 211 ALA A N 1
ATOM 1678 C CA . ALA A 1 211 ? 24.608 27.930 -17.890 1.00 37.78 211 ALA A CA 1
ATOM 1679 C C . ALA A 1 211 ? 23.337 27.073 -18.016 1.00 37.78 211 ALA A C 1
ATOM 1681 O O . ALA A 1 211 ? 23.398 25.843 -18.037 1.00 37.78 211 ALA A O 1
ATOM 1682 N N . LEU A 1 212 ? 22.192 27.743 -18.158 1.00 39.16 212 LEU A N 1
ATOM 1683 C CA . LEU A 1 212 ? 20.921 27.141 -18.550 1.00 39.16 212 LEU A CA 1
ATOM 1684 C C . LEU A 1 212 ? 21.106 26.463 -19.922 1.00 39.16 212 LEU A C 1
ATOM 1686 O O . LEU A 1 212 ? 21.178 27.149 -20.942 1.00 39.16 212 LEU A O 1
ATOM 1690 N N . GLY A 1 213 ? 21.223 25.133 -19.973 1.00 35.34 213 GLY A N 1
ATOM 1691 C CA . GLY A 1 213 ? 21.224 24.436 -21.265 1.00 35.34 213 GLY A CA 1
ATOM 1692 C C . GLY A 1 213 ? 21.896 23.072 -21.367 1.00 35.34 213 GLY A C 1
ATOM 1693 O O . GLY A 1 213 ? 21.805 22.471 -22.436 1.00 35.34 213 GLY A O 1
ATOM 1694 N N . ASN A 1 214 ? 22.537 22.537 -20.324 1.00 33.12 214 ASN A N 1
ATOM 1695 C CA . ASN A 1 214 ? 23.137 21.205 -20.423 1.00 33.12 214 ASN A CA 1
ATOM 1696 C C . ASN A 1 214 ? 22.237 20.140 -19.772 1.00 33.12 214 ASN A C 1
ATOM 1698 O O . ASN A 1 214 ? 22.168 20.024 -18.556 1.00 33.12 214 ASN A O 1
ATOM 1702 N N . PHE A 1 215 ? 21.586 19.301 -20.588 1.00 37.72 215 PHE A N 1
ATOM 1703 C CA . PHE A 1 215 ? 20.778 18.131 -20.170 1.00 37.72 215 PHE A CA 1
ATOM 1704 C C . PHE A 1 215 ? 21.577 17.032 -19.429 1.00 37.72 215 PHE A C 1
ATOM 1706 O O . PHE A 1 215 ? 21.059 15.959 -19.122 1.00 37.72 215 PHE A O 1
ATOM 1713 N N . LYS A 1 216 ? 22.860 17.280 -19.165 1.00 39.62 216 LYS A N 1
ATOM 1714 C CA . LYS A 1 216 ? 23.744 16.485 -18.315 1.00 39.62 216 LYS A CA 1
ATOM 1715 C C . LYS A 1 216 ? 24.496 17.429 -17.390 1.00 39.62 216 LYS A C 1
ATOM 1717 O O . LYS A 1 216 ? 25.715 17.548 -17.479 1.00 39.62 216 LYS A O 1
ATOM 1722 N N . ASP A 1 217 ? 23.762 18.142 -16.555 1.00 38.09 217 ASP A N 1
ATOM 1723 C CA . ASP A 1 217 ? 24.394 18.792 -15.421 1.00 38.09 217 ASP A CA 1
ATOM 1724 C C . ASP A 1 217 ? 24.880 17.704 -14.460 1.00 38.09 217 ASP A C 1
ATOM 1726 O O . ASP A 1 217 ? 24.202 16.688 -14.272 1.00 38.09 217 ASP A O 1
ATOM 1730 N N . GLU A 1 218 ? 26.094 17.874 -13.928 1.00 43.88 218 GLU A N 1
ATOM 1731 C CA . GLU A 1 218 ? 26.686 16.966 -12.947 1.00 43.88 218 GLU A CA 1
ATOM 1732 C C . GLU A 1 218 ? 25.644 16.643 -11.881 1.00 43.88 218 GLU A C 1
ATOM 1734 O O . GLU A 1 218 ? 25.150 17.535 -11.191 1.00 43.88 218 GLU A O 1
ATOM 1739 N N . SER A 1 219 ? 25.276 15.361 -11.814 1.00 48.38 219 SER A N 1
ATOM 1740 C CA . SER A 1 219 ? 24.292 14.822 -10.887 1.00 48.38 219 SER A CA 1
ATOM 1741 C C . SER A 1 219 ? 24.511 15.433 -9.509 1.00 48.38 219 SER A C 1
ATOM 1743 O O . SER A 1 219 ? 25.540 15.153 -8.883 1.00 48.38 219 SER A O 1
ATOM 1745 N N . THR A 1 220 ? 23.560 16.228 -9.022 1.00 51.62 220 THR A N 1
ATOM 1746 C CA . THR A 1 220 ? 23.396 16.436 -7.586 1.00 51.62 220 THR A CA 1
ATOM 1747 C C . THR A 1 220 ? 23.304 15.033 -7.002 1.00 51.62 220 THR A C 1
ATOM 1749 O O . THR A 1 220 ? 22.322 14.325 -7.218 1.00 51.62 220 THR A O 1
ATOM 1752 N N . LYS A 1 221 ? 24.405 14.545 -6.419 1.00 55.69 221 LYS A N 1
ATOM 1753 C CA . LYS A 1 221 ? 24.436 13.210 -5.830 1.00 55.69 221 LYS A CA 1
ATOM 1754 C C . LYS A 1 221 ? 23.406 13.226 -4.713 1.00 55.69 221 LYS A C 1
ATOM 1756 O O . LYS A 1 221 ? 23.539 14.041 -3.804 1.00 55.69 221 LYS A O 1
ATOM 1761 N N . GLU A 1 222 ? 22.406 12.355 -4.822 1.00 63.88 222 GLU A N 1
ATOM 1762 C CA . GLU A 1 222 ? 21.406 12.139 -3.775 1.00 63.88 222 GLU A CA 1
ATOM 1763 C C . GLU A 1 222 ? 22.113 12.009 -2.426 1.00 63.88 222 GLU A C 1
ATOM 1765 O O . GLU A 1 222 ? 23.095 11.259 -2.307 1.00 63.88 222 GLU A O 1
ATOM 1770 N N . SER A 1 223 ? 21.636 12.735 -1.416 1.00 73.88 223 SER A N 1
ATOM 1771 C CA . SER A 1 223 ? 22.192 12.582 -0.076 1.00 73.88 223 SER A CA 1
ATOM 1772 C C . SER A 1 223 ? 21.831 11.198 0.477 1.00 73.88 223 SER A C 1
ATOM 1774 O O . SER A 1 223 ? 20.818 10.592 0.113 1.00 73.88 223 SER A O 1
ATOM 1776 N N . GLU A 1 224 ? 22.656 10.652 1.371 1.00 76.50 224 GLU A N 1
ATOM 1777 C CA . GLU A 1 224 ? 22.334 9.359 1.992 1.00 76.50 224 GLU A CA 1
ATOM 1778 C C . GLU A 1 224 ? 21.024 9.440 2.799 1.00 76.50 224 GLU A C 1
ATOM 1780 O O . GLU A 1 224 ? 20.248 8.486 2.826 1.00 76.50 224 GLU A O 1
ATOM 1785 N N . GLU A 1 225 ? 20.732 10.605 3.383 1.00 77.88 225 GLU A N 1
ATOM 1786 C CA . GLU A 1 225 ? 19.499 10.885 4.122 1.00 77.88 225 GLU A CA 1
ATOM 1787 C C . GLU A 1 225 ? 18.262 10.859 3.211 1.00 77.88 225 GLU A C 1
ATOM 1789 O O . GLU A 1 225 ? 17.268 10.206 3.536 1.00 77.88 225 GLU A O 1
ATOM 1794 N N . GLU A 1 226 ? 18.342 11.475 2.030 1.00 79.94 226 GLU A N 1
ATOM 1795 C CA . GLU A 1 226 ? 17.294 11.439 1.003 1.00 79.94 226 GLU A CA 1
ATOM 1796 C C . GLU A 1 226 ? 17.020 10.013 0.514 1.00 79.94 226 GLU A C 1
ATOM 1798 O O . GLU A 1 226 ? 15.865 9.604 0.375 1.00 79.94 226 GLU A O 1
ATOM 1803 N N . ARG A 1 227 ? 18.072 9.209 0.314 1.00 82.81 227 ARG A N 1
ATOM 1804 C CA . ARG A 1 227 ? 17.941 7.800 -0.092 1.00 82.81 227 ARG A CA 1
ATOM 1805 C C . ARG A 1 227 ? 17.268 6.952 0.982 1.00 82.81 227 ARG A C 1
ATOM 1807 O O . ARG A 1 227 ? 16.457 6.075 0.661 1.00 82.81 227 ARG A O 1
ATOM 1814 N N . VAL A 1 228 ? 17.601 7.185 2.252 1.00 84.06 228 VAL A N 1
ATOM 1815 C CA . VAL A 1 228 ? 16.954 6.522 3.393 1.00 84.06 228 VAL A CA 1
ATOM 1816 C C . VAL A 1 228 ? 15.482 6.924 3.468 1.00 84.06 228 VAL A C 1
ATOM 1818 O O . VAL A 1 228 ? 14.620 6.045 3.559 1.00 84.06 228 VAL A O 1
ATOM 1821 N N . LEU A 1 229 ? 15.183 8.218 3.346 1.00 85.44 229 LEU A N 1
ATOM 1822 C CA . LEU A 1 229 ? 13.820 8.741 3.375 1.00 85.44 229 LEU A CA 1
ATOM 1823 C C . LEU A 1 229 ? 12.975 8.196 2.217 1.00 85.44 229 LEU A C 1
ATOM 1825 O O . LEU A 1 229 ? 11.855 7.734 2.442 1.00 85.44 229 LEU A O 1
ATOM 1829 N N . LYS A 1 230 ? 13.533 8.143 1.001 1.00 87.94 230 LYS A N 1
ATOM 1830 C CA . LYS A 1 230 ? 12.906 7.506 -0.164 1.00 87.94 230 LYS A CA 1
ATOM 1831 C C . LYS A 1 230 ? 12.509 6.064 0.136 1.00 87.94 230 LYS A C 1
ATOM 1833 O O . LYS A 1 230 ? 11.353 5.696 -0.051 1.00 87.94 230 LYS A O 1
ATOM 1838 N N . LYS A 1 231 ? 13.440 5.245 0.639 1.00 88.56 231 LYS A N 1
ATOM 1839 C CA . LYS A 1 231 ? 13.155 3.839 0.982 1.00 88.56 231 LYS A CA 1
ATOM 1840 C C . LYS A 1 231 ? 12.080 3.713 2.062 1.00 88.56 231 LYS A C 1
ATOM 1842 O O . LYS A 1 231 ? 11.294 2.766 2.026 1.00 88.56 231 LYS A O 1
ATOM 1847 N N . ALA A 1 232 ? 12.055 4.624 3.032 1.00 87.31 232 ALA A N 1
ATOM 1848 C CA . ALA A 1 232 ? 11.041 4.634 4.080 1.00 87.31 232 ALA A CA 1
ATOM 1849 C C . ALA A 1 232 ? 9.650 4.945 3.511 1.00 87.31 232 ALA A C 1
ATOM 1851 O O . ALA A 1 232 ? 8.702 4.213 3.798 1.00 87.31 232 ALA A O 1
ATOM 1852 N N . ILE A 1 233 ? 9.543 5.969 2.657 1.00 92.25 233 ILE A N 1
ATOM 1853 C CA . ILE A 1 233 ? 8.298 6.327 1.966 1.00 92.25 233 ILE A CA 1
ATOM 1854 C C . ILE A 1 233 ? 7.836 5.171 1.079 1.00 92.25 233 ILE A C 1
ATOM 1856 O O . ILE A 1 233 ? 6.692 4.747 1.210 1.00 92.25 233 ILE A O 1
ATOM 1860 N N . ASP A 1 234 ? 8.731 4.592 0.272 1.00 89.88 234 ASP A N 1
ATOM 1861 C CA . ASP A 1 234 ? 8.424 3.448 -0.594 1.00 89.88 234 ASP A CA 1
ATOM 1862 C C . ASP A 1 234 ? 7.790 2.292 0.206 1.00 89.88 234 ASP A C 1
ATOM 1864 O O . ASP A 1 234 ? 6.767 1.728 -0.182 1.00 89.88 234 ASP A O 1
ATOM 1868 N N . ARG A 1 235 ? 8.354 1.955 1.371 1.00 88.94 235 ARG A N 1
ATOM 1869 C CA . ARG A 1 235 ? 7.814 0.892 2.234 1.00 88.94 235 ARG A CA 1
ATOM 1870 C C . ARG A 1 235 ? 6.473 1.260 2.862 1.00 88.94 235 ARG A C 1
ATOM 1872 O O . ARG A 1 235 ? 5.622 0.381 3.004 1.00 88.94 235 ARG A O 1
ATOM 1879 N N . CYS A 1 236 ? 6.296 2.517 3.254 1.00 92.69 236 CYS A N 1
ATOM 1880 C CA . CYS A 1 236 ? 5.082 2.983 3.913 1.00 92.69 236 CYS A CA 1
ATOM 1881 C C . CYS A 1 236 ? 3.899 3.047 2.945 1.00 92.69 236 CYS A C 1
ATOM 1883 O O . CYS A 1 236 ? 2.817 2.563 3.268 1.00 92.69 236 CYS A O 1
ATOM 1885 N N . VAL A 1 237 ? 4.128 3.557 1.733 1.00 92.25 237 VAL A N 1
ATOM 1886 C CA . VAL A 1 237 ? 3.146 3.565 0.643 1.00 92.25 237 VAL A CA 1
ATOM 1887 C C . VAL A 1 237 ? 2.769 2.129 0.259 1.00 92.25 237 VAL A C 1
ATOM 1889 O O . VAL A 1 237 ? 1.583 1.821 0.140 1.00 92.25 237 VAL A O 1
ATOM 1892 N N . THR A 1 238 ? 3.744 1.214 0.187 1.00 89.12 238 THR A N 1
ATOM 1893 C CA . THR A 1 238 ? 3.472 -0.211 -0.068 1.00 89.12 238 THR A CA 1
ATOM 1894 C C . THR A 1 238 ? 2.565 -0.795 1.014 1.00 89.12 238 THR A C 1
ATOM 1896 O O . THR A 1 238 ? 1.576 -1.455 0.697 1.00 89.12 238 THR A O 1
ATOM 1899 N N . ALA A 1 239 ? 2.871 -0.542 2.290 1.00 90.00 239 ALA A N 1
ATOM 1900 C CA . ALA A 1 239 ? 2.070 -1.018 3.417 1.00 90.00 239 ALA A CA 1
ATOM 1901 C C . ALA A 1 239 ? 0.643 -0.456 3.382 1.00 90.00 239 ALA A C 1
ATOM 1903 O O . ALA A 1 239 ? -0.318 -1.207 3.558 1.00 90.00 239 ALA A O 1
ATOM 1904 N N . LEU A 1 240 ? 0.513 0.845 3.098 1.00 93.06 240 LEU A N 1
ATOM 1905 C CA . LEU A 1 240 ? -0.765 1.532 2.964 1.00 93.06 240 LEU A CA 1
ATOM 1906 C C . LEU A 1 240 ? -1.628 0.861 1.893 1.00 93.06 240 LEU A C 1
ATOM 1908 O O . LEU A 1 240 ? -2.703 0.356 2.208 1.00 93.06 240 LEU A O 1
ATOM 1912 N N . PHE A 1 241 ? -1.153 0.788 0.648 1.00 89.88 241 PHE A N 1
ATOM 1913 C CA . PHE A 1 241 ? -1.948 0.245 -0.458 1.00 89.88 241 PHE A CA 1
ATOM 1914 C C . PHE A 1 241 ? -2.172 -1.265 -0.360 1.00 89.88 241 PHE A C 1
ATOM 1916 O O . PHE A 1 241 ? -3.209 -1.751 -0.797 1.00 89.88 241 PHE A O 1
ATOM 1923 N N . THR A 1 242 ? -1.266 -2.008 0.281 1.00 86.50 242 THR A N 1
ATOM 1924 C CA . THR A 1 242 ? -1.466 -3.444 0.525 1.00 86.50 242 THR A CA 1
ATOM 1925 C C . THR A 1 242 ? -2.656 -3.701 1.444 1.00 86.50 242 THR A C 1
ATOM 1927 O O . THR A 1 242 ? -3.406 -4.636 1.210 1.00 86.50 242 THR A O 1
ATOM 1930 N N . ASN A 1 243 ? -2.874 -2.883 2.474 1.00 88.38 243 ASN A N 1
ATOM 1931 C CA . ASN A 1 243 ? -3.934 -3.119 3.457 1.00 88.38 243 ASN A CA 1
ATOM 1932 C C . ASN A 1 243 ? -5.169 -2.222 3.287 1.00 88.38 243 ASN A C 1
ATOM 1934 O O . ASN A 1 243 ? -5.996 -2.169 4.194 1.00 88.38 243 ASN A O 1
ATOM 1938 N N . THR A 1 244 ? -5.335 -1.558 2.141 1.00 91.94 244 THR A N 1
ATOM 1939 C CA . THR A 1 244 ? -6.439 -0.617 1.890 1.00 91.94 244 THR A CA 1
ATOM 1940 C C . THR A 1 244 ? -7.507 -1.195 0.963 1.00 91.94 244 THR A C 1
ATOM 1942 O O . THR A 1 244 ? -7.197 -1.768 -0.080 1.00 91.94 244 THR A O 1
ATOM 1945 N N . LYS A 1 245 ? -8.784 -1.025 1.333 1.00 92.19 245 LYS A N 1
ATOM 1946 C CA . LYS A 1 245 ? -9.935 -1.455 0.516 1.00 92.19 245 LYS A CA 1
ATOM 1947 C C . LYS A 1 245 ? -9.972 -0.732 -0.836 1.00 92.19 245 LYS A C 1
ATOM 1949 O O . LYS A 1 245 ? -9.652 0.457 -0.906 1.00 92.19 245 LYS A O 1
ATOM 1954 N N . TYR A 1 246 ? -10.443 -1.401 -1.891 1.00 89.50 246 TYR A N 1
ATOM 1955 C CA . TYR A 1 246 ? -10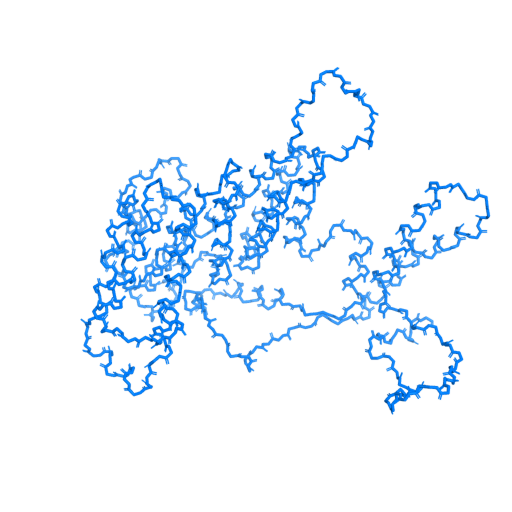.392 -0.908 -3.271 1.00 89.50 246 TYR A CA 1
ATOM 1956 C C . TYR A 1 246 ? -10.998 0.488 -3.449 1.00 89.50 246 TYR A C 1
ATOM 1958 O O . TYR A 1 246 ? -10.368 1.353 -4.048 1.00 89.50 246 TYR A O 1
ATOM 1966 N N . ALA A 1 247 ? -12.175 0.751 -2.873 1.00 90.69 247 ALA A N 1
ATOM 1967 C CA . ALA A 1 247 ? -12.833 2.059 -2.984 1.00 90.69 247 ALA A CA 1
ATOM 1968 C C . ALA A 1 247 ? -11.972 3.219 -2.436 1.00 90.69 247 ALA A C 1
ATOM 1970 O O . ALA A 1 247 ? -12.003 4.336 -2.955 1.00 90.69 247 ALA A O 1
ATOM 1971 N N . ILE A 1 248 ? -11.175 2.955 -1.397 1.00 93.12 248 ILE A N 1
ATOM 1972 C CA . ILE A 1 248 ? -10.256 3.939 -0.817 1.00 93.12 248 ILE A CA 1
ATOM 1973 C C . ILE A 1 248 ? -9.007 4.039 -1.693 1.00 93.12 248 ILE A C 1
ATOM 1975 O O . ILE A 1 248 ? -8.607 5.147 -2.041 1.00 93.12 248 ILE A O 1
ATOM 1979 N N . THR A 1 249 ? -8.444 2.905 -2.120 1.00 90.50 249 THR A N 1
ATOM 1980 C CA . THR A 1 249 ? -7.316 2.859 -3.061 1.00 90.50 249 THR A CA 1
ATOM 1981 C C . THR A 1 249 ? -7.613 3.649 -4.332 1.00 90.50 249 THR A C 1
ATOM 1983 O O . THR A 1 249 ? -6.781 4.441 -4.761 1.00 90.50 249 THR A O 1
ATOM 1986 N N . GLU A 1 250 ? -8.810 3.522 -4.901 1.00 90.50 250 GLU A N 1
ATOM 1987 C CA . GLU A 1 250 ? -9.246 4.258 -6.088 1.00 90.50 250 GLU A CA 1
ATOM 1988 C C . GLU A 1 250 ? -9.283 5.778 -5.840 1.00 90.50 250 GLU A C 1
ATOM 1990 O O . GLU A 1 250 ? -8.783 6.563 -6.650 1.00 90.50 250 GLU A O 1
ATOM 1995 N N . LYS A 1 251 ? -9.819 6.211 -4.688 1.00 94.00 251 LYS A N 1
ATOM 1996 C CA . LYS A 1 251 ? -9.827 7.625 -4.280 1.00 94.00 251 LYS A CA 1
ATOM 1997 C C . LYS A 1 251 ? -8.406 8.177 -4.127 1.00 94.00 251 LYS A C 1
ATOM 1999 O O . LYS A 1 251 ? -8.105 9.235 -4.676 1.00 94.00 251 LYS A O 1
ATOM 2004 N N . LEU A 1 252 ? -7.540 7.461 -3.412 1.00 94.25 252 LEU A N 1
ATOM 2005 C CA . LEU A 1 252 ? -6.137 7.835 -3.226 1.00 94.25 252 LEU A CA 1
ATOM 2006 C C . LEU A 1 252 ? -5.383 7.866 -4.565 1.00 94.25 252 LEU A C 1
ATOM 2008 O O . LEU A 1 252 ? -4.598 8.776 -4.818 1.00 94.25 252 LEU A O 1
ATOM 2012 N N . SER A 1 253 ? -5.692 6.927 -5.461 1.00 91.12 253 SER A N 1
ATOM 2013 C CA . SER A 1 253 ? -5.076 6.837 -6.785 1.00 91.12 253 SER A CA 1
ATOM 2014 C C . SER A 1 253 ? -5.428 8.018 -7.680 1.00 91.12 253 SER A C 1
ATOM 2016 O O . SER A 1 253 ? -4.555 8.557 -8.358 1.00 91.12 253 SER A O 1
ATOM 2018 N N . ARG A 1 254 ? -6.693 8.462 -7.660 1.00 92.88 254 ARG A N 1
ATOM 2019 C CA . ARG A 1 254 ? -7.112 9.694 -8.346 1.00 92.88 254 ARG A CA 1
ATOM 2020 C C . ARG A 1 254 ? -6.335 10.905 -7.840 1.00 92.88 254 ARG A C 1
ATOM 2022 O O . ARG A 1 254 ? -5.855 11.693 -8.644 1.00 92.88 254 ARG A O 1
ATOM 2029 N N . LYS A 1 255 ? -6.142 11.004 -6.524 1.00 94.56 255 LYS A N 1
ATOM 2030 C CA . LYS A 1 255 ? -5.396 12.109 -5.915 1.00 94.56 255 LYS A CA 1
ATOM 2031 C C . LYS A 1 255 ? -3.944 12.162 -6.386 1.00 94.56 255 LYS A C 1
ATOM 2033 O O . LYS A 1 255 ? -3.442 13.226 -6.727 1.00 94.56 255 LYS A O 1
ATOM 2038 N N . VAL A 1 256 ? -3.293 11.006 -6.463 1.00 93.50 256 VAL A N 1
ATOM 2039 C CA . VAL A 1 256 ? -1.928 10.885 -6.993 1.00 93.50 256 VAL A CA 1
ATOM 2040 C C . VAL A 1 256 ? -1.883 11.244 -8.472 1.00 93.50 256 VAL A C 1
ATOM 2042 O O . VAL A 1 256 ? -0.979 11.955 -8.898 1.00 93.50 256 VAL A O 1
ATOM 2045 N N . LEU A 1 257 ? -2.864 10.796 -9.258 1.00 92.31 257 LEU A N 1
ATOM 2046 C CA . LEU A 1 257 ? -2.961 11.162 -10.668 1.00 92.31 257 LEU A CA 1
ATOM 2047 C C . LEU A 1 257 ? -3.078 12.683 -10.844 1.00 92.31 257 LEU A C 1
ATOM 2049 O O . LEU A 1 257 ? -2.400 13.250 -11.700 1.00 92.31 257 LEU A O 1
ATOM 2053 N N . ASP A 1 258 ? -3.903 13.341 -10.033 1.00 94.94 258 ASP A N 1
ATOM 2054 C CA . ASP A 1 258 ? -4.062 14.796 -10.060 1.00 94.94 258 ASP A CA 1
ATOM 2055 C C . ASP A 1 258 ? -2.779 15.510 -9.615 1.00 94.94 258 ASP A C 1
ATOM 2057 O O . ASP A 1 258 ? -2.354 16.467 -10.263 1.00 94.94 258 ASP A O 1
ATOM 2061 N N . PHE A 1 259 ? -2.104 15.009 -8.576 1.00 93.56 259 PHE A N 1
ATOM 2062 C CA . PHE A 1 259 ? -0.803 15.513 -8.134 1.00 93.56 259 PHE A CA 1
ATOM 2063 C C . PHE A 1 259 ? 0.241 15.438 -9.258 1.00 93.56 259 PHE A C 1
ATOM 2065 O O . PHE A 1 259 ? 0.883 16.439 -9.565 1.00 93.56 259 PHE A O 1
ATOM 2072 N N . VAL A 1 260 ? 0.350 14.298 -9.946 1.00 91.38 260 VAL A N 1
ATOM 2073 C CA . VAL A 1 260 ? 1.282 14.109 -11.074 1.00 91.38 260 VAL A CA 1
ATOM 2074 C C . VAL A 1 260 ? 0.953 15.034 -12.246 1.00 91.38 260 VAL A C 1
ATOM 2076 O O . VAL A 1 260 ? 1.858 15.548 -12.893 1.00 91.38 260 VAL A O 1
ATOM 2079 N N . LYS A 1 261 ? -0.334 15.265 -12.531 1.00 91.94 261 LYS A N 1
ATOM 2080 C CA . LYS A 1 261 ? -0.767 16.149 -13.627 1.00 91.94 261 LYS A CA 1
ATOM 2081 C C . LYS A 1 261 ? -0.519 17.632 -13.358 1.00 91.94 261 LYS A C 1
ATOM 2083 O O . LYS A 1 261 ? -0.457 18.408 -14.307 1.00 91.94 261 LYS A O 1
ATOM 2088 N N . THR A 1 262 ? -0.453 18.031 -12.091 1.00 92.19 262 THR A N 1
ATOM 2089 C CA . THR A 1 262 ? -0.415 19.445 -11.681 1.00 92.19 262 THR A CA 1
ATOM 2090 C C . THR A 1 262 ? 0.950 19.904 -11.175 1.00 92.19 262 THR A C 1
ATOM 2092 O O . THR A 1 262 ? 1.147 21.104 -11.004 1.00 92.19 262 THR A O 1
ATOM 2095 N N . ASN A 1 263 ? 1.900 18.986 -10.971 1.00 87.19 263 ASN A N 1
ATOM 2096 C CA . ASN A 1 263 ? 3.232 19.285 -10.446 1.00 87.19 263 ASN A CA 1
ATOM 2097 C C . ASN A 1 263 ? 4.328 18.904 -11.446 1.00 87.19 263 ASN A C 1
ATOM 2099 O O . ASN A 1 263 ? 4.201 17.938 -12.196 1.00 87.19 263 ASN A O 1
ATOM 2103 N N . GLN A 1 264 ? 5.420 19.668 -11.437 1.00 85.00 264 GLN A N 1
ATOM 2104 C CA . GLN A 1 264 ? 6.629 19.375 -12.206 1.00 85.00 264 GLN A CA 1
ATOM 2105 C C . GLN A 1 264 ? 7.682 18.754 -11.286 1.00 85.00 264 GLN A C 1
ATOM 2107 O O . GLN A 1 264 ? 7.823 19.162 -10.134 1.00 85.00 264 GLN A O 1
ATOM 2112 N N . PHE A 1 265 ? 8.414 17.767 -11.802 1.00 85.88 265 PHE A N 1
ATOM 2113 C CA . PHE A 1 265 ? 9.476 17.070 -11.080 1.00 85.88 265 PHE A CA 1
ATOM 2114 C C . PHE A 1 265 ? 10.787 17.281 -11.832 1.00 85.88 265 PHE A C 1
ATOM 2116 O O . PHE A 1 265 ? 10.981 16.712 -12.904 1.00 85.88 265 PHE A O 1
ATOM 2123 N N . GLU A 1 266 ? 11.660 18.135 -11.303 1.00 81.69 266 GLU A N 1
ATOM 2124 C CA . GLU A 1 266 ? 12.933 18.472 -11.952 1.00 81.69 266 GLU A CA 1
ATOM 2125 C C . GLU A 1 266 ? 14.053 17.515 -11.539 1.00 81.69 266 GLU A C 1
ATOM 2127 O O . GLU A 1 266 ? 14.989 17.270 -12.300 1.00 81.69 266 GLU A O 1
ATOM 2132 N N . THR A 1 267 ? 13.956 16.953 -10.331 1.00 82.00 267 THR A N 1
ATOM 2133 C CA . THR A 1 267 ? 14.969 16.051 -9.785 1.00 82.00 267 THR A CA 1
ATOM 2134 C C . THR A 1 267 ? 14.703 14.596 -10.180 1.00 82.00 267 THR A C 1
ATOM 2136 O O . THR A 1 267 ? 13.561 14.116 -10.208 1.00 82.00 267 THR A O 1
ATOM 2139 N N . GLN A 1 268 ? 15.784 13.851 -10.445 1.00 81.38 268 GLN A N 1
ATOM 2140 C CA . GLN A 1 268 ? 15.706 12.406 -10.685 1.00 81.38 268 GLN A CA 1
ATOM 2141 C C . GLN A 1 268 ? 15.114 11.681 -9.469 1.00 81.38 268 GLN A C 1
ATOM 2143 O O . GLN A 1 268 ? 14.260 10.815 -9.631 1.00 81.38 268 GLN A O 1
ATOM 2148 N N . LEU A 1 269 ? 15.506 12.091 -8.258 1.00 83.56 269 LEU A N 1
ATOM 2149 C CA . LEU A 1 269 ? 15.022 11.513 -7.008 1.00 83.56 269 LEU A CA 1
ATOM 2150 C C . LEU A 1 269 ? 13.494 11.603 -6.891 1.00 83.56 269 LEU A C 1
ATOM 2152 O O . LEU A 1 269 ? 12.836 10.591 -6.651 1.00 83.56 269 LEU A O 1
ATOM 2156 N N . ALA A 1 270 ? 12.909 12.788 -7.094 1.00 84.94 270 ALA A N 1
ATOM 2157 C CA . ALA A 1 270 ? 11.461 12.954 -7.000 1.00 84.94 270 ALA A CA 1
ATOM 2158 C C . ALA A 1 270 ? 10.725 12.201 -8.117 1.00 84.94 270 ALA A C 1
ATOM 2160 O O . ALA A 1 270 ? 9.684 11.593 -7.860 1.00 84.94 270 ALA A O 1
ATOM 2161 N N . THR A 1 271 ? 11.300 12.165 -9.325 1.00 86.69 271 THR A N 1
ATOM 2162 C CA . THR A 1 271 ? 10.787 11.371 -10.455 1.00 86.69 271 THR A CA 1
ATOM 2163 C C . THR A 1 271 ? 10.766 9.870 -10.134 1.00 86.69 271 THR A C 1
ATOM 2165 O O . THR A 1 271 ? 9.793 9.170 -10.434 1.00 86.69 271 THR A O 1
ATOM 2168 N N . ASP A 1 272 ? 11.801 9.365 -9.468 1.00 84.12 272 ASP A N 1
ATOM 2169 C CA . ASP A 1 272 ? 11.882 7.970 -9.039 1.00 84.12 272 ASP A CA 1
ATOM 2170 C C . ASP A 1 272 ? 10.898 7.668 -7.899 1.00 84.12 272 ASP A C 1
ATOM 2172 O O . ASP A 1 272 ? 10.257 6.613 -7.896 1.00 84.12 272 ASP A O 1
ATOM 2176 N N . MET A 1 273 ? 10.737 8.587 -6.940 1.00 87.88 273 MET A N 1
ATOM 2177 C CA . MET A 1 273 ? 9.776 8.454 -5.837 1.00 87.88 273 MET A CA 1
ATOM 2178 C C . MET A 1 273 ? 8.332 8.425 -6.339 1.00 87.88 273 MET A C 1
ATOM 2180 O O . MET A 1 273 ? 7.565 7.548 -5.940 1.00 87.88 273 MET A O 1
ATOM 2184 N N . ILE A 1 274 ? 7.958 9.329 -7.249 1.00 89.62 274 ILE A N 1
ATOM 2185 C CA . ILE A 1 274 ? 6.599 9.347 -7.799 1.00 89.62 274 ILE A CA 1
ATOM 2186 C C . ILE A 1 274 ? 6.332 8.126 -8.685 1.00 89.62 274 ILE A C 1
ATOM 2188 O O . ILE A 1 274 ? 5.259 7.530 -8.612 1.00 89.62 274 ILE A O 1
ATOM 2192 N N . SER A 1 275 ? 7.333 7.679 -9.450 1.00 85.19 275 SER A N 1
ATOM 2193 C CA . SER A 1 275 ? 7.250 6.445 -10.238 1.00 85.19 275 SER A CA 1
ATOM 2194 C C . SER A 1 275 ? 7.032 5.214 -9.356 1.00 85.19 275 SER A C 1
ATOM 2196 O O . SER A 1 275 ? 6.198 4.366 -9.673 1.00 85.19 275 SER A O 1
ATOM 2198 N N . SER A 1 276 ? 7.752 5.126 -8.235 1.00 84.44 276 SER A N 1
ATOM 2199 C CA . SER A 1 276 ? 7.593 4.059 -7.241 1.00 84.44 276 SER A CA 1
ATOM 2200 C C . SER A 1 276 ? 6.201 4.081 -6.606 1.00 84.44 276 SER A C 1
ATOM 2202 O O . SER A 1 276 ? 5.546 3.045 -6.505 1.00 84.44 276 SER A O 1
ATOM 2204 N N . LEU A 1 277 ? 5.703 5.269 -6.259 1.00 87.31 277 LEU A N 1
ATOM 2205 C CA . LEU A 1 277 ? 4.373 5.453 -5.687 1.00 87.31 277 LEU A CA 1
ATOM 2206 C C . LEU A 1 277 ? 3.268 4.983 -6.654 1.00 87.31 277 LEU A C 1
ATOM 2208 O O . LEU A 1 277 ? 2.390 4.212 -6.263 1.00 87.31 277 LEU A O 1
ATOM 2212 N N . ILE A 1 278 ? 3.353 5.357 -7.936 1.00 85.69 278 ILE A N 1
ATOM 2213 C CA . ILE A 1 278 ? 2.432 4.882 -8.985 1.00 85.69 278 ILE A CA 1
ATOM 2214 C C . ILE A 1 278 ? 2.527 3.361 -9.150 1.00 85.69 278 ILE A C 1
ATOM 2216 O O . ILE A 1 278 ? 1.506 2.682 -9.303 1.00 85.69 278 ILE A O 1
ATOM 2220 N N . ALA A 1 279 ? 3.740 2.809 -9.107 1.00 81.19 279 ALA A N 1
ATOM 2221 C CA . ALA A 1 279 ? 3.946 1.377 -9.264 1.00 81.19 279 ALA A CA 1
ATOM 2222 C C . ALA A 1 279 ? 3.303 0.560 -8.138 1.00 81.19 279 ALA A C 1
ATOM 2224 O O . ALA A 1 279 ? 2.728 -0.496 -8.393 1.00 81.19 279 ALA A O 1
ATOM 2225 N N . GLN A 1 280 ? 3.351 1.060 -6.904 1.00 78.75 280 GLN A N 1
ATOM 2226 C CA . GLN A 1 280 ? 2.752 0.399 -5.744 1.00 78.75 280 GLN A CA 1
ATOM 2227 C C . GLN A 1 280 ? 1.222 0.435 -5.773 1.00 78.75 280 GLN A C 1
ATOM 2229 O O . GLN A 1 280 ? 0.581 -0.525 -5.358 1.00 78.75 280 GLN A O 1
ATOM 2234 N N . MET A 1 281 ? 0.635 1.503 -6.315 1.00 74.75 281 MET A N 1
ATOM 2235 C CA . MET A 1 281 ? -0.816 1.622 -6.494 1.00 74.75 281 MET A CA 1
ATOM 2236 C C . MET A 1 281 ? -1.363 0.730 -7.607 1.00 74.75 281 MET A C 1
ATOM 2238 O O . MET A 1 281 ? -2.456 0.182 -7.502 1.00 74.75 281 MET A O 1
ATOM 2242 N N . THR A 1 282 ? -0.619 0.626 -8.705 1.00 71.19 282 THR A N 1
ATOM 2243 C CA . THR A 1 282 ? -1.030 -0.141 -9.889 1.00 71.19 282 THR A CA 1
ATOM 2244 C C . THR A 1 282 ? -0.567 -1.595 -9.838 1.00 71.19 282 THR A C 1
ATOM 2246 O O . THR A 1 282 ? -0.924 -2.378 -10.715 1.00 71.19 282 THR A O 1
ATOM 2249 N N . TYR A 1 283 ? 0.250 -1.950 -8.839 1.00 62.25 283 TYR A N 1
ATOM 2250 C CA . TYR A 1 283 ? 1.019 -3.195 -8.782 1.00 62.25 283 TYR A CA 1
ATOM 2251 C C . TYR A 1 283 ? 1.831 -3.458 -10.066 1.00 62.25 283 TYR A C 1
ATOM 2253 O O . TYR A 1 283 ? 2.115 -4.605 -10.411 1.00 62.25 283 TYR A O 1
ATOM 2261 N N . SER A 1 284 ? 2.207 -2.394 -10.788 1.00 53.28 284 SER A N 1
ATOM 2262 C CA . SER A 1 284 ? 2.880 -2.464 -12.086 1.00 53.28 284 SER A CA 1
ATOM 2263 C C . SER A 1 284 ? 4.040 -1.469 -12.154 1.00 53.28 284 SER A C 1
ATOM 2265 O O . SER A 1 284 ? 3.861 -0.271 -11.974 1.00 53.28 284 SER A O 1
ATOM 2267 N N . GLY A 1 285 ? 5.263 -1.958 -12.367 1.00 52.09 285 GLY A N 1
ATOM 2268 C CA . GLY A 1 285 ? 6.456 -1.109 -12.405 1.00 52.09 285 GLY A CA 1
ATOM 2269 C C . GLY A 1 285 ? 6.572 -0.251 -13.672 1.00 52.09 285 GLY A C 1
ATOM 2270 O O . GLY A 1 285 ? 6.132 -0.638 -14.752 1.00 52.09 285 GLY A O 1
ATOM 2271 N N . SER A 1 286 ? 7.232 0.904 -13.555 1.00 50.44 286 SER A N 1
ATOM 2272 C CA . SER A 1 286 ? 7.335 1.959 -14.581 1.00 50.44 286 SER A CA 1
ATOM 2273 C C . SER A 1 286 ? 8.395 1.742 -15.682 1.00 50.44 286 SER A C 1
ATOM 2275 O O . SER A 1 286 ? 8.682 2.652 -16.455 1.00 50.44 286 SER A O 1
ATOM 2277 N N . ILE A 1 287 ? 8.951 0.536 -15.836 1.00 58.81 287 ILE A N 1
ATOM 2278 C CA . ILE A 1 287 ? 9.818 0.174 -16.980 1.00 58.81 287 ILE A CA 1
ATOM 2279 C C . ILE A 1 287 ? 9.004 -0.697 -17.937 1.00 58.81 287 ILE A C 1
ATOM 2281 O O . ILE A 1 287 ? 9.035 -1.920 -17.839 1.00 58.81 287 ILE A O 1
ATOM 2285 N N . GLY A 1 288 ? 8.270 -0.058 -18.852 1.00 71.06 288 GLY A N 1
ATOM 2286 C CA . GLY A 1 288 ? 7.228 -0.688 -19.674 1.00 71.06 288 GLY A CA 1
ATOM 2287 C C . GLY A 1 288 ? 7.595 -2.068 -20.233 1.00 71.06 288 GLY A C 1
ATOM 2288 O O . GLY A 1 288 ? 6.978 -3.056 -19.858 1.00 71.06 288 GLY A O 1
ATOM 2289 N N . LEU A 1 289 ? 8.611 -2.175 -21.099 1.00 77.88 289 LEU A N 1
ATOM 2290 C CA . LEU A 1 289 ? 8.936 -3.460 -21.740 1.00 77.88 289 LEU A CA 1
ATOM 2291 C C . LEU A 1 289 ? 9.518 -4.493 -20.765 1.00 77.88 289 LEU A C 1
ATOM 2293 O O . LEU A 1 289 ? 9.099 -5.647 -20.790 1.00 77.88 289 LEU A O 1
ATOM 2297 N N . TRP A 1 290 ? 10.465 -4.086 -19.912 1.00 84.56 290 TRP A N 1
ATOM 2298 C CA . TRP A 1 290 ? 11.105 -5.003 -18.968 1.00 84.56 290 TRP A CA 1
ATOM 2299 C C . TRP A 1 290 ? 10.097 -5.558 -17.966 1.00 84.56 290 TRP A C 1
ATOM 2301 O O . TRP A 1 290 ? 10.011 -6.770 -17.840 1.00 84.56 290 TRP A O 1
ATOM 2311 N N . TYR A 1 291 ? 9.294 -4.706 -17.313 1.00 79.62 291 TYR A N 1
ATOM 2312 C CA . TYR A 1 291 ? 8.289 -5.160 -16.348 1.00 79.62 291 TYR A CA 1
ATOM 2313 C C . TYR A 1 291 ? 7.194 -5.987 -17.010 1.00 79.62 291 TYR A C 1
ATOM 2315 O O . TYR A 1 291 ? 6.807 -6.999 -16.438 1.00 79.62 291 TYR A O 1
ATOM 2323 N N . MET A 1 292 ? 6.717 -5.612 -18.205 1.00 82.81 292 MET A N 1
ATOM 2324 C CA . MET A 1 292 ? 5.735 -6.434 -18.922 1.00 82.81 292 MET A CA 1
ATOM 2325 C C . MET A 1 292 ? 6.281 -7.842 -19.173 1.00 82.81 292 MET A C 1
ATOM 2327 O O . MET A 1 292 ? 5.626 -8.820 -18.829 1.00 82.81 292 MET A O 1
ATOM 2331 N N . LEU A 1 293 ? 7.500 -7.963 -19.709 1.00 86.81 293 LEU A N 1
ATOM 2332 C CA . LEU A 1 293 ? 8.120 -9.268 -19.948 1.00 86.81 293 LEU A CA 1
ATOM 2333 C C . LEU A 1 293 ? 8.409 -10.010 -18.636 1.00 86.81 293 LEU A C 1
ATOM 2335 O O . LEU A 1 293 ? 8.110 -11.195 -18.527 1.00 86.81 293 LEU A O 1
ATOM 2339 N N . TYR A 1 294 ? 8.933 -9.315 -17.629 1.00 86.25 294 TYR A N 1
ATOM 2340 C CA . TYR A 1 294 ? 9.320 -9.877 -16.336 1.00 86.25 294 TYR A CA 1
ATOM 2341 C C . TYR A 1 294 ? 8.129 -10.434 -15.562 1.00 86.25 294 TYR A C 1
ATOM 2343 O O . TYR A 1 294 ? 8.191 -11.557 -15.065 1.00 86.25 294 TYR A O 1
ATOM 2351 N N . MET A 1 295 ? 7.037 -9.674 -15.483 1.00 83.94 295 MET A N 1
ATOM 2352 C CA . MET A 1 295 ? 5.831 -10.089 -14.769 1.00 83.94 295 MET A CA 1
ATOM 2353 C C . MET A 1 295 ? 5.064 -11.169 -15.536 1.00 83.94 295 MET A C 1
ATOM 2355 O O . MET A 1 295 ? 4.461 -12.025 -14.914 1.00 83.94 295 MET A O 1
ATOM 2359 N N . LEU A 1 296 ? 5.104 -11.194 -16.871 1.00 86.12 296 LEU A N 1
ATOM 2360 C CA . LEU A 1 296 ? 4.374 -12.210 -17.641 1.00 86.12 296 LEU A CA 1
ATOM 2361 C C . LEU A 1 296 ? 5.135 -13.534 -17.813 1.00 86.12 296 LEU A C 1
ATOM 2363 O O . LEU A 1 296 ? 4.519 -14.561 -18.085 1.00 86.12 296 LEU A O 1
ATOM 2367 N N . SER A 1 297 ? 6.465 -13.530 -17.692 1.00 86.56 297 SER A N 1
ATOM 2368 C CA . SER A 1 297 ? 7.303 -14.709 -17.969 1.00 86.56 297 SER A CA 1
ATOM 2369 C C . SER A 1 297 ? 7.758 -15.480 -16.732 1.00 86.56 297 SER A C 1
ATOM 2371 O O . SER A 1 297 ? 8.243 -16.609 -16.862 1.00 86.56 297 SER A O 1
ATOM 2373 N N . ARG A 1 298 ? 7.646 -14.897 -15.535 1.00 83.75 298 ARG A N 1
ATOM 2374 C CA . ARG A 1 298 ? 8.189 -15.474 -14.300 1.00 83.75 298 ARG A CA 1
ATOM 2375 C C . ARG A 1 298 ? 7.111 -16.069 -13.414 1.00 83.75 298 ARG A C 1
ATOM 2377 O O . ARG A 1 298 ? 6.001 -15.568 -13.362 1.00 83.75 298 ARG A O 1
ATOM 2384 N N . ILE A 1 299 ? 7.494 -17.081 -12.640 1.00 84.88 299 ILE A N 1
ATOM 2385 C CA . ILE A 1 299 ? 6.707 -17.561 -11.502 1.00 84.88 299 ILE A CA 1
ATOM 2386 C C . ILE A 1 299 ? 7.065 -16.708 -10.280 1.00 84.88 299 ILE A C 1
ATOM 2388 O O . ILE A 1 299 ? 8.247 -16.549 -9.961 1.00 84.88 299 ILE A O 1
ATOM 2392 N N . TYR A 1 300 ? 6.065 -16.150 -9.601 1.00 82.75 300 TYR A N 1
ATOM 2393 C CA . TYR A 1 300 ? 6.256 -15.353 -8.385 1.00 82.75 300 TYR A CA 1
ATOM 2394 C C . TYR A 1 300 ? 5.046 -15.470 -7.447 1.00 82.75 300 TYR A C 1
ATOM 2396 O O . TYR A 1 300 ? 3.948 -15.793 -7.905 1.00 82.75 300 TYR A O 1
ATOM 2404 N N . PRO A 1 301 ? 5.222 -15.235 -6.134 1.00 82.06 301 PRO A N 1
ATOM 2405 C CA . PRO A 1 301 ? 4.105 -15.232 -5.200 1.00 82.06 301 PRO A CA 1
ATOM 2406 C C . PRO A 1 301 ? 3.169 -14.048 -5.479 1.00 82.06 301 PRO A C 1
ATOM 2408 O O . PRO A 1 301 ? 3.590 -12.892 -5.477 1.00 82.06 301 PRO A O 1
ATOM 2411 N N . GLU A 1 302 ? 1.890 -14.334 -5.696 1.00 76.88 302 GLU A N 1
ATOM 2412 C CA . GLU A 1 302 ? 0.843 -13.364 -6.013 1.00 76.88 302 GLU A CA 1
ATOM 2413 C C . GLU A 1 302 ? -0.138 -13.246 -4.841 1.00 76.88 302 GLU A C 1
ATOM 2415 O O . GLU A 1 302 ? -1.207 -13.846 -4.823 1.00 76.88 302 GLU A O 1
ATOM 2420 N N . ASN A 1 303 ? 0.216 -12.458 -3.827 1.00 71.44 303 ASN A N 1
ATOM 2421 C CA . ASN A 1 303 ? -0.640 -12.297 -2.644 1.00 71.44 303 ASN A CA 1
ATOM 2422 C C . ASN A 1 303 ? -1.687 -11.186 -2.778 1.00 71.44 303 ASN A C 1
ATOM 2424 O O . ASN A 1 303 ? -2.591 -11.100 -1.949 1.00 71.44 303 ASN A O 1
ATOM 2428 N N . THR A 1 304 ? -1.600 -10.355 -3.816 1.00 71.81 304 THR A N 1
ATOM 2429 C CA . THR A 1 304 ? -2.509 -9.222 -4.045 1.00 71.81 304 THR A CA 1
ATOM 2430 C C . THR A 1 304 ? -3.961 -9.667 -4.134 1.00 71.81 304 THR A C 1
ATOM 2432 O O . THR A 1 304 ? -4.813 -9.059 -3.495 1.00 71.81 304 THR A O 1
ATOM 2435 N N . ARG A 1 305 ? -4.244 -10.773 -4.832 1.00 72.25 305 ARG A N 1
ATOM 2436 C CA . ARG A 1 305 ? -5.602 -11.317 -4.943 1.00 72.25 305 ARG A CA 1
ATOM 2437 C C . ARG A 1 305 ? -6.162 -11.774 -3.597 1.00 72.25 305 ARG A C 1
ATOM 2439 O O . ARG A 1 305 ? -7.272 -11.392 -3.257 1.00 72.25 305 ARG A O 1
ATOM 2446 N N . TYR A 1 306 ? -5.402 -12.531 -2.803 1.00 77.31 306 TYR A N 1
ATOM 2447 C CA . TYR A 1 306 ? -5.875 -12.961 -1.480 1.00 77.31 306 TYR A CA 1
ATOM 2448 C C . TYR A 1 306 ? -6.098 -11.789 -0.532 1.00 77.31 306 TYR A C 1
ATOM 2450 O O . TYR A 1 306 ? -7.051 -11.792 0.243 1.00 77.31 306 TYR A O 1
ATOM 2458 N N . ILE A 1 307 ? -5.224 -10.785 -0.588 1.00 79.56 307 ILE A N 1
ATOM 2459 C CA . ILE A 1 307 ? -5.357 -9.586 0.230 1.00 79.56 307 ILE A CA 1
ATOM 2460 C C . ILE A 1 307 ? -6.575 -8.765 -0.214 1.00 79.56 307 ILE A C 1
ATOM 2462 O O . ILE A 1 307 ? -7.342 -8.333 0.644 1.00 79.56 307 ILE A O 1
ATOM 2466 N N . ALA A 1 308 ? -6.805 -8.616 -1.521 1.00 80.31 308 ALA A N 1
ATOM 2467 C CA . ALA A 1 308 ? -7.995 -7.967 -2.064 1.00 80.31 308 ALA A CA 1
ATOM 2468 C C . ALA A 1 308 ? -9.273 -8.718 -1.662 1.00 80.31 308 ALA A C 1
ATOM 2470 O O . ALA A 1 308 ? -10.152 -8.127 -1.043 1.00 80.31 308 ALA A O 1
ATOM 2471 N N . ASP A 1 309 ? -9.332 -10.034 -1.890 1.00 84.06 309 ASP A N 1
ATOM 2472 C CA . ASP A 1 309 ? -10.464 -10.883 -1.500 1.00 84.06 309 ASP A CA 1
ATOM 2473 C C . ASP A 1 309 ? -10.751 -10.759 0.005 1.00 84.06 309 ASP A C 1
ATOM 2475 O O . ASP A 1 309 ? -11.906 -10.671 0.418 1.00 84.06 309 ASP A O 1
ATOM 2479 N N . ARG A 1 310 ? -9.700 -10.692 0.837 1.00 86.94 310 ARG A N 1
ATOM 2480 C CA . ARG A 1 310 ? -9.800 -10.488 2.288 1.00 86.94 310 ARG A CA 1
ATOM 2481 C C . ARG A 1 310 ? -10.403 -9.127 2.645 1.00 86.94 310 ARG A C 1
ATOM 2483 O O . ARG A 1 310 ? -11.238 -9.077 3.548 1.00 86.94 310 ARG A O 1
ATOM 2490 N N . LEU A 1 311 ? -9.949 -8.048 2.004 1.00 90.38 311 LEU A N 1
ATOM 2491 C CA . LEU A 1 311 ? -10.356 -6.663 2.288 1.00 90.38 311 LEU A CA 1
ATOM 2492 C C . LEU A 1 311 ? -11.738 -6.312 1.713 1.00 90.38 311 LEU A C 1
ATOM 2494 O O . LEU A 1 311 ? -12.405 -5.420 2.237 1.00 90.38 311 LEU A O 1
ATOM 2498 N N . GLU A 1 312 ? -12.184 -7.027 0.678 1.00 91.06 312 GLU A N 1
ATOM 2499 C CA . GLU A 1 312 ? -13.498 -6.850 0.048 1.00 91.06 312 GLU A CA 1
ATOM 2500 C C . GLU A 1 312 ? -14.611 -7.706 0.678 1.00 91.06 312 GLU A C 1
ATOM 2502 O O . GLU A 1 312 ? -15.771 -7.617 0.267 1.00 91.06 312 GLU A O 1
ATOM 2507 N N . ARG A 1 313 ? -14.302 -8.503 1.713 1.00 93.25 313 ARG A N 1
ATOM 2508 C CA . ARG A 1 313 ? -15.313 -9.280 2.450 1.00 93.25 313 ARG A CA 1
ATOM 2509 C C . ARG A 1 313 ? -16.429 -8.368 2.990 1.00 93.25 313 ARG A C 1
ATOM 2511 O O . ARG A 1 313 ? -16.131 -7.332 3.591 1.00 93.25 313 ARG A O 1
ATOM 2518 N N . PRO A 1 314 ? -17.713 -8.753 2.852 1.00 94.88 314 PRO A N 1
ATOM 2519 C CA . PRO A 1 314 ? -18.815 -8.017 3.462 1.00 94.88 314 PRO A CA 1
ATOM 2520 C C . PRO A 1 314 ? -18.667 -7.926 4.984 1.00 94.88 314 PRO A C 1
ATOM 2522 O O . PRO A 1 314 ? -18.432 -8.931 5.655 1.00 94.88 314 PRO A O 1
ATOM 2525 N N . LEU A 1 315 ? -18.896 -6.738 5.550 1.00 95.81 315 LEU A N 1
ATOM 2526 C CA . LEU A 1 315 ? -18.795 -6.504 6.998 1.00 95.81 315 LEU A CA 1
ATOM 2527 C C . LEU A 1 315 ? -19.837 -7.268 7.820 1.00 95.81 315 LEU A C 1
ATOM 2529 O O . LEU A 1 315 ? -19.701 -7.358 9.032 1.00 95.81 315 LEU A O 1
ATOM 2533 N N . LYS A 1 316 ? -20.864 -7.843 7.186 1.00 95.06 316 LYS A N 1
ATOM 2534 C CA . LYS A 1 316 ? -21.808 -8.766 7.833 1.00 95.06 316 LYS A CA 1
ATOM 2535 C C . LYS A 1 316 ? -21.204 -10.139 8.150 1.00 95.06 316 LYS A C 1
ATOM 2537 O O . LYS A 1 316 ? -21.633 -10.774 9.101 1.00 95.06 316 LYS A O 1
ATOM 2542 N N . ASP A 1 317 ? -20.194 -10.561 7.389 1.00 94.19 317 ASP A N 1
ATOM 2543 C CA . ASP A 1 317 ? -19.559 -11.881 7.505 1.00 94.19 317 ASP A CA 1
ATOM 2544 C C . ASP A 1 317 ? -18.153 -11.777 8.127 1.00 94.19 317 ASP A C 1
ATOM 2546 O O . ASP A 1 317 ? -17.510 -12.783 8.427 1.00 94.19 317 ASP A O 1
ATOM 2550 N N . TRP A 1 318 ? -17.652 -10.552 8.314 1.00 94.62 318 TRP A N 1
ATOM 2551 C CA . TRP A 1 318 ? -16.287 -10.272 8.739 1.00 94.62 318 TRP A CA 1
ATOM 2552 C C . TRP A 1 318 ? -16.218 -9.101 9.725 1.00 94.62 318 TRP A C 1
ATOM 2554 O O . TRP A 1 318 ? -16.870 -8.077 9.537 1.00 94.62 318 TRP A O 1
ATOM 2564 N N . VAL A 1 319 ? -15.385 -9.243 10.762 1.00 95.00 319 VAL A N 1
ATOM 2565 C CA . VAL A 1 319 ? -15.139 -8.229 11.799 1.00 95.00 319 VAL A CA 1
ATOM 2566 C C . VAL A 1 319 ? -13.652 -7.834 11.770 1.00 95.00 319 VAL A C 1
ATOM 2568 O O . VAL A 1 319 ? -12.836 -8.483 12.434 1.00 95.00 319 VAL A O 1
ATOM 2571 N N . PRO A 1 320 ? -13.260 -6.780 11.023 1.00 94.69 320 PRO A N 1
ATOM 2572 C CA . PRO A 1 320 ? -11.850 -6.437 10.796 1.00 94.69 320 PRO A CA 1
ATOM 2573 C C . PRO A 1 320 ? -11.040 -6.169 12.070 1.00 94.69 320 PRO A C 1
ATOM 2575 O O . PRO A 1 320 ? -9.858 -6.506 12.131 1.00 94.69 320 PRO A O 1
ATOM 2578 N N . ILE A 1 321 ? -11.665 -5.613 13.118 1.00 93.06 321 ILE A N 1
ATOM 2579 C CA . ILE A 1 321 ? -10.981 -5.267 14.378 1.00 93.06 321 ILE A CA 1
ATOM 2580 C C . ILE A 1 321 ? -10.391 -6.488 15.107 1.00 93.06 321 ILE A C 1
ATOM 2582 O O . ILE A 1 321 ? -9.462 -6.349 15.905 1.00 93.06 321 ILE A O 1
ATOM 2586 N N . ARG A 1 322 ? -10.906 -7.694 14.827 1.00 91.00 322 ARG A N 1
ATOM 2587 C CA . ARG A 1 322 ? -10.414 -8.962 15.392 1.00 91.00 322 ARG A CA 1
ATOM 2588 C C . ARG A 1 322 ? -9.177 -9.503 14.674 1.00 91.00 322 ARG A C 1
ATOM 2590 O O . ARG A 1 322 ? -8.501 -10.373 15.209 1.00 91.00 322 ARG A O 1
ATOM 2597 N N . GLU A 1 323 ? -8.872 -9.000 13.479 1.00 87.00 323 GLU A N 1
ATOM 2598 C CA . GLU A 1 323 ? -7.685 -9.393 12.708 1.00 87.00 323 GLU A CA 1
ATOM 2599 C C . GLU A 1 323 ? -6.497 -8.439 12.906 1.00 87.00 323 GLU A C 1
ATOM 2601 O O . GLU A 1 323 ? -5.425 -8.673 12.350 1.00 87.00 323 GLU A O 1
ATOM 2606 N N . TRP A 1 324 ? -6.655 -7.385 13.715 1.00 86.06 324 TRP A N 1
ATOM 2607 C CA . TRP A 1 324 ? -5.573 -6.448 14.018 1.00 86.06 324 TRP A CA 1
ATOM 2608 C C . TRP A 1 324 ? -4.381 -7.156 14.652 1.00 86.06 324 TRP A C 1
ATOM 2610 O O . TRP A 1 324 ? -4.501 -7.738 15.729 1.00 86.06 324 TRP A O 1
ATOM 2620 N N . GLY A 1 325 ? -3.229 -7.089 13.982 1.00 74.19 325 GLY A N 1
ATOM 2621 C CA . GLY A 1 325 ? -1.995 -7.725 14.448 1.00 74.19 325 GLY A CA 1
ATOM 2622 C C . GLY A 1 325 ? -2.110 -9.240 14.643 1.00 74.19 325 GLY A C 1
ATOM 2623 O O . GLY A 1 325 ? -1.310 -9.811 15.383 1.00 74.19 325 GLY A O 1
ATOM 2624 N N . LYS A 1 326 ? -3.102 -9.896 14.021 1.00 77.12 326 LYS A N 1
ATOM 2625 C CA . LYS A 1 326 ? -3.294 -11.341 14.153 1.00 77.12 326 LYS A CA 1
ATOM 2626 C C . LYS A 1 326 ? -2.062 -12.066 13.614 1.00 77.12 326 LYS A C 1
ATOM 2628 O O . LYS A 1 326 ? -1.721 -11.937 12.440 1.00 77.12 326 LYS A O 1
ATOM 2633 N N . MET A 1 327 ? -1.418 -12.841 14.481 1.00 72.00 327 MET A N 1
ATOM 2634 C CA . MET A 1 327 ? -0.375 -13.775 14.076 1.00 72.00 327 MET A CA 1
ATOM 2635 C C . MET A 1 327 ? -1.032 -14.997 13.436 1.00 72.00 327 MET A C 1
ATOM 2637 O O . MET A 1 327 ? -2.032 -15.508 13.944 1.00 72.00 327 MET A O 1
ATOM 2641 N N . TYR A 1 328 ? -0.480 -15.436 12.312 1.00 68.75 328 TYR A N 1
ATOM 2642 C CA . TYR A 1 328 ? -0.916 -16.639 11.613 1.00 68.75 328 TYR A CA 1
ATOM 2643 C C . TYR A 1 328 ? 0.133 -17.726 11.801 1.00 68.75 328 TYR A C 1
ATOM 2645 O O . TYR A 1 328 ? 1.331 -17.436 11.785 1.00 68.75 328 TYR A O 1
ATOM 2653 N N . ASP A 1 329 ? -0.318 -18.967 11.960 1.00 75.62 329 ASP A N 1
ATOM 2654 C CA . ASP A 1 329 ? 0.578 -2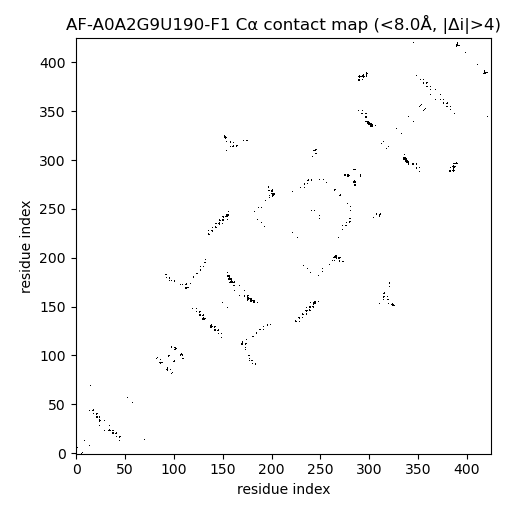0.110 11.847 1.00 75.62 329 ASP A CA 1
ATOM 2655 C C . ASP A 1 329 ? 1.037 -20.230 10.384 1.00 75.62 329 ASP A C 1
ATOM 2657 O O . ASP A 1 329 ? 0.252 -20.076 9.445 1.00 75.62 329 ASP A O 1
ATOM 2661 N N . MET A 1 330 ? 2.321 -20.522 10.188 1.00 74.50 330 MET A N 1
ATOM 2662 C CA . MET A 1 330 ? 2.884 -20.822 8.875 1.00 74.50 330 MET A CA 1
ATOM 2663 C C . MET A 1 330 ? 2.178 -22.010 8.210 1.00 74.50 330 MET A C 1
ATOM 2665 O O . MET A 1 330 ? 2.110 -22.054 6.984 1.00 74.50 330 MET A O 1
ATOM 2669 N N . SER A 1 331 ? 1.625 -22.943 8.992 1.00 79.75 331 SER A N 1
ATOM 2670 C CA . SER A 1 331 ? 0.830 -24.068 8.481 1.00 79.75 331 SER A CA 1
ATOM 2671 C C . SER A 1 331 ? -0.498 -23.632 7.837 1.00 79.75 331 SER A C 1
ATOM 2673 O O . SER A 1 331 ? -0.994 -24.295 6.925 1.00 79.75 331 SER A O 1
ATOM 2675 N N . GLU A 1 332 ? -1.045 -22.487 8.255 1.00 74.19 332 GLU A N 1
ATOM 2676 C CA . GLU A 1 332 ? -2.285 -21.902 7.731 1.00 74.19 332 GLU A CA 1
ATOM 2677 C C . GLU A 1 332 ? -2.032 -20.914 6.579 1.00 74.19 332 GLU A C 1
ATOM 2679 O O . GLU A 1 332 ? -2.975 -20.461 5.919 1.00 74.19 332 GLU A O 1
ATOM 2684 N N . ALA A 1 333 ? -0.766 -20.571 6.318 1.00 70.81 333 ALA A N 1
ATOM 2685 C CA . ALA A 1 333 ? -0.385 -19.607 5.299 1.00 70.81 333 ALA A CA 1
ATOM 2686 C C . ALA A 1 333 ? -0.658 -20.159 3.890 1.00 70.81 333 ALA A C 1
ATOM 2688 O O . ALA A 1 333 ? 0.038 -21.037 3.379 1.00 70.81 333 ALA A O 1
ATOM 2689 N N . LYS A 1 334 ? -1.669 -19.599 3.222 1.00 71.50 334 LYS A N 1
ATOM 2690 C CA . LYS A 1 334 ? -1.960 -19.882 1.812 1.00 71.50 334 LYS A CA 1
ATOM 2691 C C . LYS A 1 334 ? -1.188 -18.904 0.932 1.00 71.50 334 LYS A C 1
ATOM 2693 O O . LYS A 1 334 ? -1.427 -17.702 0.992 1.00 71.50 334 LYS A O 1
ATOM 2698 N N . MET A 1 335 ? -0.282 -19.424 0.106 1.00 73.56 335 MET A N 1
ATOM 2699 C CA . MET A 1 335 ? 0.460 -18.642 -0.886 1.00 73.56 335 MET A CA 1
ATOM 2700 C C . MET A 1 335 ? -0.184 -18.818 -2.259 1.00 73.56 335 MET A C 1
ATOM 2702 O O . MET A 1 335 ? -0.380 -19.950 -2.708 1.00 73.56 335 MET A O 1
ATOM 2706 N N . ALA A 1 336 ? -0.510 -17.717 -2.931 1.00 76.81 336 ALA A N 1
ATOM 2707 C CA . ALA A 1 336 ? -0.898 -17.768 -4.338 1.00 76.81 336 ALA A CA 1
ATOM 2708 C C . ALA A 1 336 ? 0.355 -17.584 -5.171 1.00 76.81 336 ALA A C 1
ATOM 2710 O O . ALA A 1 336 ? 1.284 -16.886 -4.773 1.00 76.81 336 ALA A O 1
ATOM 2711 N N . TRP A 1 337 ? 0.371 -18.222 -6.328 1.00 83.25 337 TRP A N 1
ATOM 2712 C CA . TRP A 1 337 ? 1.470 -18.135 -7.265 1.00 83.25 337 TRP A CA 1
ATOM 2713 C C . TRP A 1 337 ? 0.912 -17.674 -8.593 1.00 83.25 337 TRP A C 1
ATOM 2715 O O . TRP A 1 337 ? -0.017 -18.287 -9.120 1.00 83.25 337 TRP A O 1
ATOM 2725 N N . TYR A 1 338 ? 1.513 -16.628 -9.139 1.00 83.06 338 TYR A N 1
ATOM 2726 C CA . TYR A 1 338 ? 1.372 -16.357 -10.549 1.00 83.06 338 TYR A CA 1
ATOM 2727 C C . TYR A 1 338 ? 2.208 -17.387 -11.308 1.00 83.06 338 TYR A C 1
ATOM 2729 O O . TYR A 1 338 ? 3.406 -17.544 -11.054 1.00 83.06 338 TYR A O 1
ATOM 2737 N N . VAL A 1 339 ? 1.567 -18.093 -12.236 1.00 84.81 339 VAL A N 1
ATOM 2738 C CA . VAL A 1 339 ? 2.217 -19.015 -13.168 1.00 84.81 339 VAL A CA 1
ATOM 2739 C C . VAL A 1 339 ? 1.823 -18.590 -14.583 1.00 84.81 339 VAL A C 1
ATOM 2741 O O . VAL A 1 339 ? 0.623 -18.483 -14.851 1.00 84.81 339 VAL A O 1
ATOM 2744 N N . PRO A 1 340 ? 2.783 -18.357 -15.499 1.00 84.88 340 PRO A N 1
ATOM 2745 C CA . PRO A 1 340 ? 2.479 -17.967 -16.874 1.00 84.88 340 PRO A CA 1
ATOM 2746 C C . PRO A 1 340 ? 1.558 -18.974 -17.582 1.00 84.88 340 PRO A C 1
ATOM 2748 O O . PRO A 1 340 ? 1.967 -20.088 -17.917 1.00 84.88 340 PRO A O 1
ATOM 2751 N N . GLY A 1 341 ? 0.304 -18.581 -17.819 1.00 84.38 341 GLY A N 1
ATOM 2752 C CA . GLY A 1 341 ? -0.651 -19.336 -18.637 1.00 84.38 341 GLY A CA 1
ATOM 2753 C C . GLY A 1 341 ? -0.503 -19.033 -20.132 1.00 84.38 341 GLY A C 1
ATOM 2754 O O . GLY A 1 341 ? 0.149 -18.059 -20.500 1.00 84.38 341 GLY A O 1
ATOM 2755 N N . GLU A 1 342 ? -1.157 -19.811 -20.998 1.00 85.44 342 GLU A N 1
ATOM 2756 C CA . GLU A 1 342 ? -0.998 -19.719 -22.467 1.00 85.44 342 GLU A CA 1
ATOM 2757 C C . GLU A 1 342 ? -1.207 -18.304 -23.036 1.00 85.44 342 GLU A C 1
ATOM 2759 O O . GLU A 1 342 ? -0.379 -17.818 -23.794 1.00 85.44 342 GLU A O 1
ATOM 2764 N N . LYS A 1 343 ? -2.222 -17.561 -22.579 1.00 87.12 343 LYS A N 1
ATOM 2765 C CA . LYS A 1 343 ? -2.427 -16.163 -23.016 1.00 87.12 343 LYS A CA 1
ATOM 2766 C C . LYS A 1 343 ? -1.279 -15.227 -22.623 1.00 87.12 343 LYS A C 1
ATOM 2768 O O . LYS A 1 343 ? -0.919 -14.325 -23.373 1.00 87.12 343 LYS A O 1
ATOM 2773 N N . GLY A 1 344 ? -0.730 -15.412 -21.420 1.00 84.94 344 GLY A N 1
ATOM 2774 C CA . GLY A 1 344 ? 0.434 -14.650 -20.962 1.00 84.94 344 GLY A CA 1
ATOM 2775 C C . GLY A 1 344 ? 1.655 -14.983 -21.810 1.00 84.94 344 GLY A C 1
ATOM 2776 O O . GLY A 1 344 ? 2.405 -14.086 -22.193 1.00 84.94 344 GLY A O 1
ATOM 2777 N N . LYS A 1 345 ? 1.786 -16.261 -22.180 1.00 85.88 345 LYS A N 1
ATOM 2778 C CA . LYS A 1 345 ? 2.834 -16.739 -23.070 1.00 85.88 345 LYS A CA 1
ATOM 2779 C C . LYS A 1 345 ? 2.758 -16.108 -24.463 1.00 85.88 345 LYS A C 1
ATOM 2781 O O . LYS A 1 345 ? 3.724 -15.488 -24.906 1.00 85.88 345 LYS A O 1
ATOM 2786 N N . GLU A 1 346 ? 1.597 -16.174 -25.105 1.00 88.25 346 GLU A N 1
ATOM 2787 C CA . GLU A 1 346 ? 1.343 -15.548 -26.409 1.00 88.25 346 GLU A CA 1
ATOM 2788 C C . GLU A 1 346 ? 1.662 -14.043 -26.400 1.00 88.25 346 GLU A C 1
ATOM 2790 O O . GLU A 1 346 ? 2.270 -13.515 -27.333 1.00 88.25 346 GLU A O 1
ATOM 2795 N N . LEU A 1 347 ? 1.304 -13.334 -25.321 1.00 88.88 347 LEU A N 1
ATOM 2796 C CA . LEU A 1 347 ? 1.595 -11.907 -25.190 1.00 88.88 347 LEU A CA 1
ATOM 2797 C C . LEU A 1 347 ? 3.100 -11.627 -25.056 1.00 88.88 347 LEU A C 1
ATOM 2799 O O . LEU A 1 347 ? 3.602 -10.695 -25.685 1.00 88.88 347 LEU A O 1
ATOM 2803 N N . VAL A 1 348 ? 3.832 -12.423 -24.271 1.00 89.62 348 VAL A N 1
ATOM 2804 C CA . VAL A 1 348 ? 5.298 -12.313 -24.161 1.00 89.62 348 VAL A CA 1
ATOM 2805 C C . VAL A 1 348 ? 5.954 -12.514 -25.523 1.00 89.62 348 VAL A C 1
ATOM 2807 O O . VAL A 1 348 ? 6.805 -11.718 -25.921 1.00 89.62 348 VAL A O 1
ATOM 2810 N N . GLU A 1 349 ? 5.523 -13.527 -26.270 1.00 88.44 349 GLU A N 1
ATOM 2811 C CA . GLU A 1 349 ? 6.014 -13.784 -27.620 1.00 88.44 349 GLU A CA 1
ATOM 2812 C C . GLU A 1 349 ? 5.730 -12.604 -28.561 1.00 88.44 349 GLU A C 1
ATOM 2814 O O . GLU A 1 349 ? 6.632 -12.134 -29.263 1.00 88.44 349 GLU A O 1
ATOM 2819 N N . ALA A 1 350 ? 4.507 -12.069 -28.537 1.00 90.38 350 ALA A N 1
ATOM 2820 C CA . ALA A 1 350 ? 4.130 -10.905 -29.332 1.00 90.38 350 ALA A CA 1
ATOM 2821 C C . ALA A 1 350 ? 4.980 -9.668 -28.988 1.00 90.38 350 ALA A C 1
ATOM 2823 O O . ALA A 1 350 ? 5.414 -8.944 -29.889 1.00 90.38 350 ALA A O 1
ATOM 2824 N N . LEU A 1 351 ? 5.271 -9.435 -27.703 1.00 90.56 351 LEU A N 1
ATOM 2825 C CA . LEU A 1 351 ? 6.139 -8.344 -27.250 1.00 90.56 351 LEU A CA 1
ATOM 2826 C C . LEU A 1 351 ? 7.583 -8.523 -27.739 1.00 90.56 351 LEU A C 1
ATOM 2828 O O . LEU A 1 351 ? 8.182 -7.562 -28.229 1.00 90.56 351 LEU A O 1
ATOM 2832 N N . LEU A 1 352 ? 8.133 -9.739 -27.666 1.00 90.62 352 LEU A N 1
ATOM 2833 C CA . LEU A 1 352 ? 9.479 -10.038 -28.163 1.00 90.62 352 LEU A CA 1
ATOM 2834 C C . LEU A 1 352 ? 9.569 -9.865 -29.687 1.00 90.62 352 LEU A C 1
ATOM 2836 O O . LEU A 1 352 ? 10.486 -9.200 -30.177 1.00 90.62 352 LEU A O 1
ATOM 2840 N N . LYS A 1 353 ? 8.589 -10.379 -30.440 1.00 91.19 353 LYS A N 1
ATOM 2841 C CA . LYS A 1 353 ? 8.475 -10.195 -31.901 1.00 91.19 353 LYS A CA 1
ATOM 2842 C C . LYS A 1 353 ? 8.360 -8.728 -32.298 1.00 91.19 353 LYS A C 1
ATOM 2844 O O . LYS A 1 353 ? 8.946 -8.323 -33.297 1.00 91.19 353 LYS A O 1
ATOM 2849 N N . LYS A 1 354 ? 7.648 -7.922 -31.510 1.00 90.00 354 LYS A N 1
ATOM 2850 C CA . LYS A 1 354 ? 7.418 -6.507 -31.815 1.00 90.00 354 LYS A CA 1
ATOM 2851 C C . LYS A 1 354 ? 8.588 -5.596 -31.448 1.00 90.00 354 LYS A C 1
ATOM 2853 O O . LYS A 1 354 ? 8.877 -4.669 -32.197 1.00 90.00 354 LYS A O 1
ATOM 2858 N N . PHE A 1 355 ? 9.229 -5.814 -30.301 1.00 88.56 355 PHE A N 1
ATOM 2859 C CA . PHE A 1 355 ? 10.177 -4.842 -29.740 1.00 88.56 355 PHE A CA 1
ATOM 2860 C C . PHE A 1 355 ? 11.611 -5.351 -29.620 1.00 88.56 355 PHE A C 1
ATOM 2862 O O . PHE A 1 355 ? 12.536 -4.545 -29.656 1.00 88.56 355 PHE A O 1
ATOM 2869 N N . PHE A 1 356 ? 11.814 -6.660 -29.472 1.00 88.50 356 PHE A N 1
ATOM 2870 C CA . PHE A 1 356 ? 13.131 -7.226 -29.195 1.00 88.50 356 PHE A CA 1
ATOM 2871 C C . PHE A 1 356 ? 13.827 -7.722 -30.466 1.00 88.50 356 PHE A C 1
ATOM 2873 O O . PHE A 1 356 ? 14.899 -7.229 -30.813 1.00 88.50 356 PHE A O 1
ATOM 2880 N N . PHE A 1 357 ? 13.207 -8.642 -31.209 1.00 90.88 357 PHE A N 1
ATOM 2881 C CA . PHE A 1 357 ? 13.817 -9.224 -32.410 1.00 90.88 357 PHE A CA 1
ATOM 2882 C C . PHE A 1 357 ? 14.138 -8.202 -33.517 1.00 90.88 357 PHE A C 1
ATOM 2884 O O . PHE A 1 357 ? 15.215 -8.311 -34.102 1.00 90.88 357 PHE A O 1
ATOM 2891 N N . PRO A 1 358 ? 13.327 -7.153 -33.765 1.00 93.12 358 PRO A N 1
ATOM 2892 C CA . PRO A 1 358 ? 13.700 -6.108 -34.722 1.00 93.12 358 PRO A CA 1
ATOM 2893 C C . PRO A 1 358 ? 14.992 -5.366 -34.348 1.00 93.12 358 PRO A C 1
ATOM 2895 O O . PRO A 1 358 ? 15.738 -4.934 -35.224 1.00 93.12 358 PRO A O 1
ATOM 2898 N N . VAL A 1 359 ? 15.286 -5.235 -33.049 1.00 91.44 359 VAL A N 1
ATOM 2899 C CA . VAL A 1 359 ? 16.526 -4.614 -32.559 1.00 91.44 359 VAL A CA 1
ATOM 2900 C C . VAL A 1 359 ? 17.711 -5.570 -32.686 1.00 91.44 359 VAL A C 1
ATOM 2902 O O . VAL A 1 359 ? 18.804 -5.135 -33.030 1.00 91.44 359 VAL A O 1
ATOM 2905 N N . VAL A 1 360 ? 17.507 -6.874 -32.475 1.00 90.69 360 VAL A N 1
ATOM 2906 C CA . VAL A 1 360 ? 18.538 -7.888 -32.765 1.00 90.69 360 VAL A CA 1
ATOM 2907 C C . VAL A 1 360 ? 18.938 -7.832 -34.240 1.00 90.69 360 VAL A C 1
ATOM 2909 O O . VAL A 1 360 ? 20.122 -7.830 -34.565 1.00 90.69 360 VAL A O 1
ATOM 2912 N N . GLU A 1 361 ? 17.955 -7.740 -35.135 1.00 93.06 361 GLU A N 1
ATOM 2913 C CA . GLU A 1 361 ? 18.197 -7.649 -36.574 1.00 93.06 361 GLU A CA 1
ATOM 2914 C C . GLU A 1 361 ? 18.913 -6.352 -36.966 1.00 93.06 361 GLU A C 1
ATOM 2916 O O . GLU A 1 361 ? 19.824 -6.384 -37.796 1.00 93.06 361 GLU A O 1
ATOM 2921 N N . SER A 1 362 ? 18.579 -5.221 -36.336 1.00 92.19 362 SER A N 1
ATOM 2922 C CA . SER A 1 362 ? 19.235 -3.945 -36.640 1.00 92.19 362 SER A CA 1
ATOM 2923 C C . SER A 1 362 ? 20.734 -3.959 -36.321 1.00 92.19 362 SER A C 1
ATOM 2925 O O . SER A 1 362 ? 21.504 -3.331 -37.050 1.00 92.19 362 SER A O 1
ATOM 2927 N N . LEU A 1 363 ? 21.177 -4.730 -35.317 1.00 91.69 363 LEU A N 1
ATOM 2928 C CA . LEU A 1 363 ? 22.598 -4.883 -34.972 1.00 91.69 363 LEU A CA 1
ATOM 2929 C C . LEU A 1 363 ? 23.452 -5.511 -36.085 1.00 91.69 363 LEU A C 1
ATOM 2931 O O . LEU A 1 363 ? 24.677 -5.406 -36.039 1.00 91.69 363 LEU A O 1
ATOM 2935 N N . LYS A 1 364 ? 22.847 -6.134 -37.106 1.00 92.88 364 LYS A N 1
ATOM 2936 C CA . LYS A 1 364 ? 23.584 -6.626 -38.284 1.00 92.88 364 LYS A CA 1
ATOM 2937 C C . LYS A 1 364 ? 24.157 -5.482 -39.132 1.00 92.88 364 LYS A C 1
ATOM 2939 O O . LYS A 1 364 ? 25.081 -5.706 -39.917 1.00 92.88 364 LYS A O 1
ATOM 2944 N N . ASN A 1 365 ? 23.643 -4.258 -38.981 1.00 92.75 365 ASN A N 1
ATOM 2945 C CA . ASN A 1 365 ? 24.171 -3.079 -39.659 1.00 92.75 365 ASN A CA 1
ATOM 2946 C C . ASN A 1 365 ? 25.504 -2.624 -39.037 1.00 92.75 365 ASN A C 1
ATOM 2948 O O . ASN A 1 365 ? 25.533 -1.999 -37.979 1.00 92.75 365 ASN A O 1
ATOM 2952 N N . LYS A 1 366 ? 26.611 -2.865 -39.750 1.00 91.44 366 LYS A N 1
ATOM 2953 C CA . LYS A 1 366 ? 27.971 -2.480 -39.326 1.00 91.44 366 LYS A CA 1
ATOM 2954 C C . LYS A 1 366 ? 28.208 -0.967 -39.245 1.00 91.44 366 LYS A C 1
ATOM 2956 O O . LYS A 1 366 ? 29.165 -0.552 -38.604 1.00 91.44 366 LYS A O 1
ATOM 2961 N N . ASN A 1 367 ? 27.354 -0.163 -39.876 1.00 93.69 367 ASN A N 1
ATOM 2962 C CA . ASN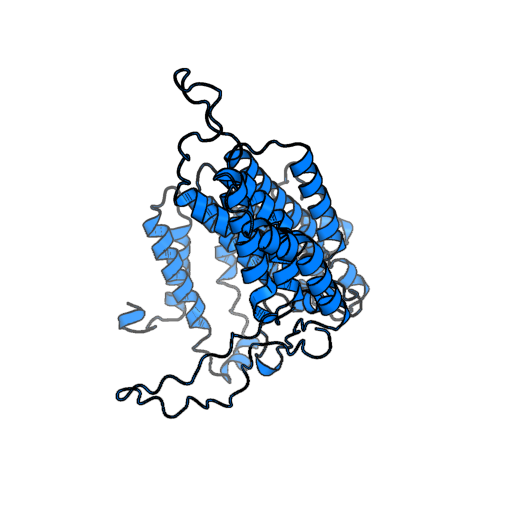 A 1 367 ? 27.495 1.293 -39.951 1.00 93.69 367 ASN A CA 1
ATOM 2963 C C . ASN A 1 367 ? 26.600 2.029 -38.938 1.00 93.69 367 ASN A C 1
ATOM 2965 O O . ASN A 1 367 ? 26.344 3.220 -39.097 1.00 93.69 367 ASN A O 1
ATOM 2969 N N . MET A 1 368 ? 26.071 1.327 -37.932 1.00 92.50 368 MET A N 1
ATOM 2970 C CA . MET A 1 368 ? 25.235 1.933 -36.899 1.00 92.50 368 MET A CA 1
ATOM 2971 C C . MET A 1 368 ? 26.035 2.942 -36.066 1.00 92.50 368 MET A C 1
ATOM 2973 O O . MET A 1 368 ? 27.138 2.646 -35.605 1.00 92.50 368 MET A O 1
ATOM 2977 N N . ASP A 1 369 ? 25.471 4.129 -35.851 1.00 94.69 369 ASP A N 1
ATOM 2978 C CA . ASP A 1 369 ? 26.097 5.146 -35.016 1.00 94.69 369 ASP A CA 1
ATOM 2979 C C . ASP A 1 369 ? 26.065 4.760 -33.525 1.00 94.69 369 ASP A C 1
ATOM 2981 O O . ASP A 1 369 ? 25.302 3.899 -33.073 1.00 94.69 369 ASP A O 1
ATOM 2985 N N . ARG A 1 370 ? 26.906 5.428 -32.733 1.00 91.50 370 ARG A N 1
ATOM 2986 C CA . ARG A 1 370 ? 27.085 5.138 -31.306 1.00 91.50 370 ARG A CA 1
ATOM 2987 C C . ARG A 1 370 ? 25.804 5.313 -30.483 1.00 91.50 370 ARG A C 1
ATOM 2989 O O . ARG A 1 370 ? 25.604 4.561 -29.527 1.00 91.50 370 ARG A O 1
ATOM 2996 N N . GLU A 1 371 ? 24.975 6.307 -30.789 1.00 86.19 371 GLU A N 1
ATOM 2997 C CA . GLU A 1 371 ? 23.764 6.592 -30.012 1.00 86.19 371 GLU A CA 1
ATOM 2998 C C . GLU A 1 371 ? 22.682 5.554 -30.300 1.00 86.19 371 GLU A C 1
ATOM 3000 O O . GLU A 1 371 ? 22.105 4.987 -29.364 1.00 86.19 371 GLU A O 1
ATOM 3005 N N . SER A 1 372 ? 22.487 5.223 -31.577 1.00 85.25 372 SER A N 1
ATOM 3006 C CA . SER A 1 372 ? 21.612 4.132 -32.007 1.00 85.25 372 SER A CA 1
ATOM 3007 C C . SER A 1 372 ? 22.050 2.792 -31.421 1.00 85.25 372 SER A C 1
ATOM 3009 O O . SER A 1 372 ? 21.216 2.048 -30.904 1.00 85.25 372 SER A O 1
ATOM 3011 N N . LEU A 1 373 ? 23.358 2.513 -31.405 1.00 88.88 373 LEU A N 1
ATOM 3012 C CA . LEU A 1 373 ? 23.909 1.293 -30.819 1.00 88.88 373 LEU A CA 1
ATOM 3013 C C . LEU A 1 373 ? 23.663 1.222 -29.306 1.00 88.88 373 LEU A C 1
ATOM 3015 O O . LEU A 1 373 ? 23.250 0.184 -28.788 1.00 88.88 373 LEU A O 1
ATOM 3019 N N . LYS A 1 374 ? 23.855 2.334 -28.583 1.00 83.38 374 LYS A N 1
ATOM 3020 C CA . LYS A 1 374 ? 23.549 2.407 -27.147 1.00 83.38 374 LYS A CA 1
ATOM 3021 C C . LYS A 1 374 ? 22.068 2.125 -26.888 1.00 83.38 374 LYS A C 1
ATOM 3023 O O . LYS A 1 374 ? 21.749 1.327 -26.010 1.00 83.38 374 LYS A O 1
ATOM 3028 N N . LYS A 1 375 ? 21.171 2.734 -27.671 1.00 83.62 375 LYS A N 1
ATOM 3029 C CA . LYS A 1 375 ? 19.722 2.507 -27.574 1.00 83.62 375 LYS A CA 1
ATOM 3030 C C . LYS A 1 375 ? 19.358 1.049 -27.862 1.00 83.62 375 LYS A C 1
ATOM 3032 O O . LYS A 1 375 ? 18.563 0.471 -27.122 1.00 83.62 375 LYS A O 1
ATOM 3037 N N . ALA A 1 376 ? 19.967 0.446 -28.882 1.00 86.62 376 ALA A N 1
ATOM 3038 C CA . ALA A 1 376 ? 19.776 -0.960 -29.217 1.00 86.62 376 ALA A CA 1
ATOM 3039 C C . ALA A 1 376 ? 20.180 -1.872 -28.047 1.00 86.62 376 ALA A C 1
ATOM 3041 O O . ALA A 1 376 ? 19.375 -2.690 -27.606 1.00 86.62 376 ALA A O 1
ATOM 3042 N N . PHE A 1 377 ? 21.365 -1.672 -27.461 1.00 87.62 377 PHE A N 1
ATOM 3043 C CA . PHE A 1 377 ? 21.798 -2.442 -26.291 1.00 87.62 377 PHE A CA 1
ATOM 3044 C C . PHE A 1 377 ? 20.900 -2.248 -25.071 1.00 87.62 377 PHE A C 1
ATOM 3046 O O . PHE A 1 377 ? 20.641 -3.212 -24.354 1.00 87.62 377 PHE A O 1
ATOM 3053 N N . THR A 1 378 ? 20.384 -1.041 -24.836 1.00 84.69 378 THR A N 1
ATOM 3054 C CA . THR A 1 378 ? 19.422 -0.802 -23.754 1.00 84.69 378 THR A CA 1
ATOM 3055 C C . THR A 1 378 ? 18.144 -1.622 -23.948 1.00 84.69 378 THR A C 1
ATOM 3057 O O . THR A 1 378 ? 17.703 -2.286 -23.011 1.00 84.69 378 THR A O 1
ATOM 3060 N N . ILE A 1 379 ? 17.576 -1.637 -25.159 1.00 84.19 379 ILE A N 1
ATOM 3061 C CA . ILE A 1 379 ? 16.370 -2.426 -25.458 1.00 84.19 379 ILE A CA 1
ATOM 3062 C C . ILE A 1 379 ? 16.657 -3.925 -25.340 1.00 84.19 379 ILE A C 1
ATOM 3064 O O . ILE A 1 379 ? 15.857 -4.648 -24.749 1.00 84.19 379 ILE A O 1
ATOM 3068 N N . LEU A 1 380 ? 17.804 -4.394 -25.839 1.00 87.31 380 LEU A N 1
ATOM 3069 C CA . LEU A 1 380 ? 18.199 -5.799 -25.726 1.00 87.31 380 LEU A CA 1
ATOM 3070 C C . LEU A 1 380 ? 18.383 -6.225 -24.275 1.00 87.31 380 LEU A C 1
ATOM 3072 O O . LEU A 1 380 ? 17.883 -7.276 -23.888 1.00 87.31 380 LEU A O 1
ATOM 3076 N N . ASN A 1 381 ? 19.045 -5.403 -23.461 1.00 86.25 381 ASN A N 1
ATOM 3077 C CA . ASN A 1 381 ? 19.214 -5.674 -22.040 1.00 86.25 381 ASN A CA 1
ATOM 3078 C C . ASN A 1 381 ? 17.855 -5.813 -21.340 1.00 86.25 381 ASN A C 1
ATOM 3080 O O . ASN A 1 381 ? 17.643 -6.771 -20.599 1.00 86.25 381 ASN A O 1
ATOM 3084 N N . PHE A 1 382 ? 16.908 -4.910 -21.615 1.00 85.31 382 PHE A N 1
ATOM 3085 C CA . PHE A 1 382 ? 15.559 -4.991 -21.052 1.00 85.31 382 PHE A CA 1
ATOM 3086 C C . PHE A 1 382 ? 14.750 -6.180 -21.583 1.00 85.31 382 PHE A C 1
ATOM 3088 O O . PHE A 1 382 ? 14.065 -6.841 -20.808 1.00 85.31 382 PHE A O 1
ATOM 3095 N N . GLY A 1 383 ? 14.842 -6.493 -22.874 1.00 86.19 383 GLY A N 1
ATOM 3096 C CA . GLY A 1 383 ? 14.151 -7.646 -23.448 1.00 86.19 383 GLY A CA 1
ATOM 3097 C C . GLY A 1 383 ? 14.674 -8.973 -22.899 1.00 86.19 383 GLY A C 1
ATOM 3098 O O . GLY A 1 383 ? 13.888 -9.791 -22.427 1.00 86.19 383 GLY A O 1
ATOM 3099 N N . PHE A 1 384 ? 15.998 -9.161 -22.877 1.00 86.00 384 PHE A N 1
ATOM 3100 C CA . PHE A 1 384 ? 16.624 -10.383 -22.368 1.00 86.00 384 PHE A CA 1
ATOM 3101 C C . PHE A 1 384 ? 16.403 -10.573 -20.871 1.00 86.00 384 PHE A C 1
ATOM 3103 O O . PHE A 1 384 ? 15.980 -11.644 -20.455 1.00 86.00 384 PHE A O 1
ATOM 3110 N N . SER A 1 385 ? 16.688 -9.558 -20.051 1.00 86.56 385 SER A N 1
ATOM 3111 C CA . SER A 1 385 ? 16.548 -9.698 -18.595 1.00 86.56 385 SER A CA 1
ATOM 3112 C C . SER A 1 385 ? 15.085 -9.789 -18.151 1.00 86.56 385 SER A C 1
ATOM 3114 O O . SER A 1 385 ? 14.801 -10.433 -17.142 1.00 86.56 385 SER A O 1
ATOM 3116 N N . GLY A 1 386 ? 14.159 -9.187 -18.905 1.00 86.00 386 GLY A N 1
ATOM 3117 C CA . GLY A 1 386 ? 12.723 -9.284 -18.654 1.00 86.00 386 GLY A CA 1
ATOM 3118 C C . GLY A 1 386 ? 12.152 -10.648 -19.039 1.00 86.00 386 GLY A C 1
ATOM 3119 O O . GLY A 1 386 ? 11.365 -11.204 -18.291 1.00 86.00 386 GLY A O 1
ATOM 3120 N N . ALA A 1 387 ? 12.579 -11.227 -20.162 1.00 86.94 387 ALA A N 1
ATOM 3121 C CA . ALA A 1 387 ? 12.108 -12.530 -20.640 1.00 86.94 387 ALA A CA 1
ATOM 3122 C C . ALA A 1 387 ? 13.118 -13.664 -20.387 1.00 86.94 387 ALA A C 1
ATOM 3124 O O . ALA A 1 387 ? 13.142 -14.650 -21.118 1.00 86.94 387 ALA A O 1
ATOM 3125 N N . VAL A 1 388 ? 13.981 -13.538 -19.372 1.00 82.12 388 VAL A N 1
ATOM 3126 C CA . VAL A 1 388 ? 15.099 -14.475 -19.148 1.00 82.12 388 VAL A CA 1
ATOM 3127 C C . VAL A 1 388 ? 14.625 -15.919 -18.963 1.00 82.12 388 VAL A C 1
ATOM 3129 O O . VAL A 1 388 ? 15.281 -16.850 -19.415 1.00 82.12 388 VAL A O 1
ATOM 3132 N N . THR A 1 389 ? 13.454 -16.111 -18.353 1.00 80.25 389 THR A N 1
ATOM 3133 C CA . THR A 1 389 ? 12.834 -17.426 -18.127 1.00 80.25 389 THR A CA 1
ATOM 3134 C C . THR A 1 389 ? 12.200 -18.026 -19.384 1.00 80.25 389 THR A C 1
ATOM 3136 O O . THR A 1 389 ? 11.786 -19.186 -19.359 1.00 80.25 389 THR A O 1
ATOM 3139 N N . CYS A 1 390 ? 12.126 -17.265 -20.481 1.00 76.75 390 CYS A N 1
ATOM 3140 C CA . CYS A 1 390 ? 11.635 -17.735 -21.776 1.00 76.75 390 CYS A CA 1
ATOM 3141 C C . CYS A 1 390 ? 12.711 -18.415 -22.618 1.00 76.75 390 CYS A C 1
ATOM 3143 O O . CYS A 1 390 ? 12.388 -19.204 -23.504 1.00 76.75 390 CYS A O 1
ATOM 3145 N N . PHE A 1 391 ? 13.984 -18.113 -22.367 1.00 74.00 391 PHE A N 1
ATOM 3146 C CA . PHE A 1 391 ? 15.084 -18.625 -23.170 1.00 74.00 391 PHE A CA 1
ATOM 3147 C C . PHE A 1 391 ? 15.717 -19.834 -22.486 1.00 74.00 391 PHE A C 1
ATOM 3149 O O . PHE A 1 391 ? 16.161 -19.763 -21.339 1.00 74.00 391 PHE A O 1
ATOM 3156 N N . ALA A 1 392 ? 15.796 -20.951 -23.208 1.00 69.00 392 ALA A N 1
ATOM 3157 C CA . ALA A 1 392 ? 16.647 -22.051 -22.786 1.00 69.00 392 ALA A CA 1
ATOM 3158 C C . ALA A 1 392 ? 18.109 -21.583 -22.792 1.00 69.00 392 ALA A C 1
ATOM 3160 O O . ALA A 1 392 ? 18.534 -20.840 -23.682 1.00 69.00 392 ALA A O 1
ATOM 3161 N N . LEU A 1 393 ? 18.889 -22.039 -21.810 1.00 68.00 393 LEU A N 1
ATOM 3162 C CA . LEU A 1 393 ? 20.332 -21.850 -21.873 1.00 68.00 393 LEU A CA 1
ATOM 3163 C C . LEU A 1 393 ? 20.851 -22.552 -23.134 1.00 68.00 393 LEU A C 1
ATOM 3165 O O . LEU A 1 393 ? 20.476 -23.704 -23.374 1.00 68.00 393 LEU A O 1
ATOM 3169 N N . PRO A 1 394 ? 21.689 -21.884 -23.945 1.00 67.50 394 PRO A N 1
ATOM 3170 C CA . PRO A 1 394 ? 22.254 -22.510 -25.125 1.00 67.50 394 PRO A CA 1
ATOM 3171 C C . PRO A 1 394 ? 23.027 -23.760 -24.705 1.00 67.50 394 PRO A C 1
ATOM 3173 O O . PRO A 1 394 ? 23.826 -23.725 -23.766 1.00 67.50 394 PRO A O 1
ATOM 3176 N N . SER A 1 395 ? 22.779 -24.870 -25.397 1.00 67.00 395 SER A N 1
ATOM 3177 C CA . SER A 1 395 ? 23.504 -26.112 -25.159 1.00 67.00 395 SER A CA 1
ATOM 3178 C C . SER A 1 395 ? 24.986 -25.892 -25.456 1.00 67.00 395 SER A C 1
ATOM 3180 O O . SER A 1 395 ? 25.348 -25.584 -26.594 1.00 67.00 395 SER A O 1
ATOM 3182 N N . SER A 1 396 ? 25.844 -26.054 -24.453 1.00 63.28 396 SER A N 1
ATOM 3183 C CA . SER A 1 396 ? 27.291 -26.096 -24.642 1.00 63.28 396 SER A CA 1
ATOM 3184 C C . SER A 1 396 ? 27.778 -27.548 -24.665 1.00 63.28 396 SER A C 1
ATOM 3186 O O . SER A 1 396 ? 27.186 -28.411 -24.008 1.00 63.28 396 SER A O 1
ATOM 3188 N N . PRO A 1 397 ? 28.854 -27.857 -25.413 1.00 73.88 397 PRO A N 1
ATOM 3189 C CA . PRO A 1 397 ? 29.506 -29.153 -25.302 1.00 73.88 397 PRO A CA 1
ATOM 3190 C C . PRO A 1 397 ? 29.915 -29.406 -23.842 1.00 73.88 397 PRO A C 1
ATOM 3192 O O . PRO A 1 397 ? 30.433 -28.486 -23.200 1.00 73.88 397 PRO A O 1
ATOM 3195 N N . PRO A 1 398 ? 29.735 -30.628 -23.306 1.00 70.12 398 PRO A N 1
ATOM 3196 C CA . PRO A 1 398 ? 30.164 -30.944 -21.950 1.00 70.12 398 PRO A CA 1
ATOM 3197 C C . PRO A 1 398 ? 31.659 -30.653 -21.764 1.00 70.12 398 PRO A C 1
ATOM 3199 O O . PRO A 1 398 ? 32.509 -31.291 -22.390 1.00 70.12 398 PRO A O 1
ATOM 3202 N N . PHE A 1 399 ? 31.995 -29.702 -20.890 1.00 71.25 399 PHE A N 1
ATOM 3203 C CA . PHE A 1 399 ? 33.385 -29.421 -20.541 1.00 71.25 399 PHE A CA 1
ATOM 3204 C C . PHE A 1 399 ? 33.864 -30.410 -19.474 1.00 71.25 399 PHE A C 1
ATOM 3206 O O . PHE A 1 399 ? 33.441 -30.358 -18.318 1.00 71.25 399 PHE A O 1
ATOM 3213 N N . LYS A 1 400 ? 34.763 -31.322 -19.856 1.00 71.06 400 LYS A N 1
ATOM 3214 C CA . LYS A 1 400 ? 35.394 -32.262 -18.922 1.00 71.06 400 LYS A CA 1
ATOM 3215 C C . LYS A 1 400 ? 36.582 -31.588 -18.240 1.00 71.06 400 LYS A C 1
ATOM 3217 O O . LYS A 1 400 ? 37.689 -31.593 -18.768 1.00 71.06 400 LYS A O 1
ATOM 3222 N N . SER A 1 401 ? 36.347 -31.015 -17.062 1.00 69.12 401 SER A N 1
ATOM 3223 C CA . SER A 1 401 ? 37.432 -30.514 -16.214 1.00 69.12 401 SER A CA 1
ATOM 3224 C C . SER A 1 401 ? 38.062 -31.669 -15.426 1.00 69.12 401 SER A C 1
ATOM 3226 O O . SER A 1 401 ? 37.344 -32.311 -14.656 1.00 69.12 401 SER A O 1
ATOM 3228 N N . PRO A 1 402 ? 39.382 -31.911 -15.534 1.00 73.31 402 PRO A N 1
ATOM 3229 C CA . PRO A 1 402 ? 40.075 -32.934 -14.745 1.00 73.31 402 PRO A CA 1
ATOM 3230 C C . PRO A 1 402 ? 40.093 -32.634 -13.234 1.00 73.31 402 PRO A C 1
ATOM 3232 O O . PRO A 1 402 ? 40.440 -33.506 -12.445 1.00 73.31 402 PRO A O 1
ATOM 3235 N N . HIS A 1 403 ? 39.694 -31.423 -12.824 1.00 76.19 403 HIS A N 1
ATOM 3236 C CA . HIS A 1 403 ? 39.629 -30.988 -11.425 1.00 76.19 403 HIS A CA 1
ATOM 3237 C C . HIS A 1 403 ? 38.196 -30.786 -10.906 1.00 76.19 403 HIS A C 1
ATOM 3239 O O . HIS A 1 403 ? 38.019 -30.381 -9.758 1.00 76.19 403 HIS A O 1
ATOM 3245 N N . SER A 1 404 ? 37.161 -31.022 -11.724 1.00 69.94 404 SER A N 1
ATOM 3246 C CA . SER A 1 404 ? 35.779 -30.865 -11.257 1.00 69.94 404 SER A CA 1
ATOM 3247 C C . SER A 1 404 ? 35.347 -32.092 -10.459 1.00 69.94 404 SER A C 1
ATOM 3249 O O . SER A 1 404 ? 35.205 -33.183 -11.000 1.00 69.94 404 SER A O 1
ATOM 3251 N N . VAL A 1 405 ? 35.121 -31.887 -9.163 1.00 62.16 405 VAL A N 1
ATOM 3252 C CA . VAL A 1 405 ? 34.645 -32.893 -8.201 1.00 62.16 405 VAL A CA 1
ATOM 3253 C C . VAL A 1 405 ? 33.151 -32.754 -7.895 1.00 62.16 405 VAL A C 1
ATOM 3255 O O . VAL A 1 405 ? 32.705 -33.267 -6.880 1.00 62.16 405 VAL A O 1
ATOM 3258 N N . LEU A 1 406 ? 32.367 -32.056 -8.728 1.00 58.47 406 LEU A N 1
ATOM 3259 C CA . LEU A 1 406 ? 30.929 -31.849 -8.499 1.00 58.47 406 LEU A CA 1
ATOM 3260 C C . LEU A 1 406 ? 30.139 -33.138 -8.826 1.00 58.47 406 LEU A C 1
ATOM 3262 O O . LEU A 1 406 ? 29.848 -33.378 -9.998 1.00 58.47 406 LEU A O 1
ATOM 3266 N N . PRO A 1 407 ? 29.736 -33.963 -7.836 1.00 54.19 407 PRO A N 1
ATOM 3267 C CA . PRO A 1 407 ? 29.098 -35.265 -8.060 1.00 54.19 407 PRO A CA 1
ATOM 3268 C C . PRO A 1 407 ? 27.621 -35.152 -8.479 1.00 54.19 407 PRO A C 1
ATOM 3270 O O . PRO A 1 407 ? 26.990 -36.154 -8.803 1.00 54.19 407 PRO A O 1
ATOM 3273 N N . TRP A 1 408 ? 27.049 -33.944 -8.442 1.00 55.19 408 TRP A N 1
ATOM 3274 C CA . TRP A 1 408 ? 25.625 -33.673 -8.673 1.00 55.19 408 TRP A CA 1
ATOM 3275 C C . TRP A 1 408 ? 25.319 -33.011 -10.021 1.00 55.19 408 TRP A C 1
ATOM 3277 O O . TRP A 1 408 ? 24.149 -32.774 -10.322 1.00 55.19 408 TRP A O 1
ATOM 3287 N N . PHE A 1 409 ? 26.325 -32.698 -10.846 1.00 56.78 409 PHE A N 1
ATOM 3288 C CA . PHE A 1 409 ? 26.064 -32.176 -12.187 1.00 56.78 409 PHE A CA 1
ATOM 3289 C C . PHE A 1 409 ? 25.607 -33.319 -13.099 1.00 56.78 409 PHE A C 1
ATOM 3291 O O . PHE A 1 409 ? 26.420 -34.037 -13.678 1.00 56.78 409 PHE A O 1
ATOM 3298 N N . LYS A 1 410 ? 24.289 -33.500 -13.194 1.00 57.78 410 LYS A N 1
ATOM 3299 C CA . LYS A 1 410 ? 23.648 -34.370 -14.180 1.00 57.78 410 LYS A CA 1
ATOM 3300 C C . LYS A 1 410 ? 23.570 -33.627 -15.521 1.00 57.78 410 LYS A C 1
ATOM 3302 O O . LYS A 1 410 ? 22.834 -32.642 -15.598 1.00 57.78 410 LYS A O 1
ATOM 3307 N N . PRO A 1 411 ? 24.309 -34.052 -16.564 1.00 55.34 411 PRO A N 1
ATOM 3308 C CA . PRO A 1 411 ? 24.288 -33.383 -17.867 1.00 55.34 411 PRO A CA 1
ATOM 3309 C C . PRO A 1 411 ? 22.911 -33.436 -18.552 1.00 55.34 411 PRO A C 1
ATOM 3311 O O . PRO A 1 411 ? 22.632 -32.642 -19.442 1.00 55.34 411 PRO A O 1
ATOM 3314 N N . ASP A 1 412 ? 22.059 -34.358 -18.116 1.00 60.19 412 ASP A N 1
ATOM 3315 C CA . ASP A 1 412 ? 20.678 -34.601 -18.526 1.00 60.19 412 ASP A CA 1
ATOM 3316 C C . ASP A 1 412 ? 19.632 -33.885 -17.646 1.00 60.19 412 ASP A C 1
ATOM 3318 O O . ASP A 1 412 ? 18.431 -34.015 -17.882 1.00 60.19 412 ASP A O 1
ATOM 3322 N N . SER A 1 413 ? 20.051 -33.116 -16.633 1.00 56.06 413 SER A N 1
ATOM 3323 C CA . SER A 1 413 ? 19.111 -32.374 -15.792 1.00 56.06 413 SER A CA 1
ATOM 3324 C C . SER A 1 413 ? 18.469 -31.238 -16.581 1.00 56.06 413 SER A C 1
ATOM 3326 O O . SER A 1 413 ? 19.118 -30.253 -16.936 1.00 56.06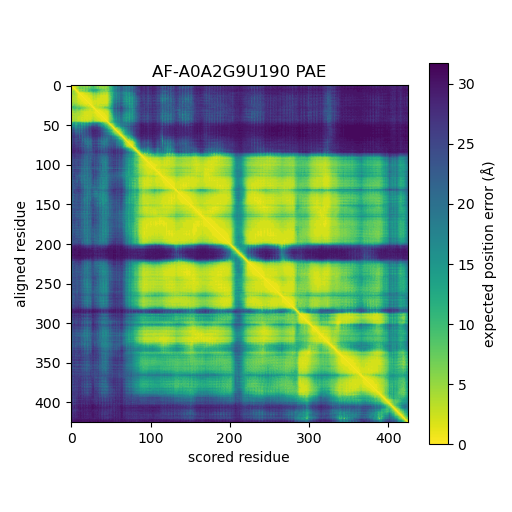 413 SER A O 1
ATOM 3328 N N . ILE A 1 414 ? 17.160 -31.343 -16.788 1.00 55.16 414 ILE A N 1
ATOM 3329 C CA . ILE A 1 414 ? 16.336 -30.252 -17.301 1.00 55.16 414 ILE A CA 1
ATOM 3330 C C . ILE A 1 414 ? 16.472 -29.058 -16.345 1.00 55.16 414 ILE A C 1
ATOM 3332 O O . ILE A 1 414 ? 16.389 -29.237 -15.130 1.00 55.16 414 ILE A O 1
ATOM 3336 N N . ASN A 1 415 ? 16.714 -27.851 -16.871 1.00 54.78 415 ASN A N 1
ATOM 3337 C CA . ASN A 1 415 ? 16.787 -26.641 -16.052 1.00 54.78 415 ASN A CA 1
ATOM 3338 C C . ASN A 1 415 ? 15.394 -26.359 -15.456 1.00 54.78 415 ASN A C 1
ATOM 3340 O O . ASN A 1 415 ? 14.505 -25.954 -16.206 1.00 54.78 415 ASN A O 1
ATOM 3344 N N . PRO A 1 416 ? 15.192 -26.530 -14.136 1.00 52.00 416 PRO A N 1
ATOM 3345 C CA . PRO A 1 416 ? 13.869 -26.404 -13.526 1.00 52.00 416 PRO A CA 1
ATOM 3346 C C . PRO A 1 416 ? 13.343 -24.961 -13.547 1.00 52.00 416 PRO A C 1
ATOM 3348 O O . PRO A 1 416 ? 12.159 -24.733 -13.321 1.00 52.00 416 PRO A O 1
ATOM 3351 N N . SER A 1 417 ? 14.212 -23.984 -13.823 1.00 47.88 417 SER A N 1
ATOM 3352 C CA . SER A 1 417 ? 13.874 -22.561 -13.910 1.00 47.88 417 SER A CA 1
ATOM 3353 C C . SER A 1 417 ? 13.358 -22.147 -15.291 1.00 47.88 417 SER A C 1
ATOM 3355 O O . SER A 1 417 ? 12.887 -21.020 -15.449 1.00 47.88 417 SER A O 1
ATOM 3357 N N . VAL A 1 418 ? 13.480 -23.017 -16.302 1.00 54.81 418 VAL A N 1
ATOM 3358 C CA . VAL A 1 418 ? 12.977 -22.755 -17.654 1.00 54.81 418 VAL A CA 1
ATOM 3359 C C . VAL A 1 418 ? 11.532 -23.220 -17.713 1.00 54.81 418 VAL A C 1
ATOM 3361 O O . VAL A 1 418 ? 11.239 -24.409 -17.610 1.00 54.81 418 VAL A O 1
ATOM 3364 N N . VAL A 1 419 ? 10.614 -22.277 -17.908 1.00 58.38 419 VAL A N 1
ATOM 3365 C CA . VAL A 1 419 ? 9.242 -22.622 -18.283 1.00 58.38 419 VAL A CA 1
ATOM 3366 C C . VAL A 1 419 ? 9.329 -23.256 -19.674 1.00 58.38 419 VAL A C 1
ATOM 3368 O O . VAL A 1 419 ? 9.923 -22.677 -20.575 1.00 58.38 419 VAL A O 1
ATOM 3371 N N . HIS A 1 420 ? 8.818 -24.469 -19.874 1.00 59.62 420 HIS A N 1
ATOM 3372 C CA . HIS A 1 420 ? 8.890 -25.112 -21.187 1.00 59.62 420 HIS A CA 1
ATOM 3373 C C . HIS A 1 420 ? 7.901 -24.453 -22.161 1.00 59.62 420 HIS A C 1
ATOM 3375 O O . HIS A 1 420 ? 6.708 -24.743 -22.142 1.00 59.62 420 HIS A O 1
ATOM 3381 N N . TRP A 1 421 ? 8.409 -23.562 -23.016 1.00 57.19 421 TRP A N 1
ATOM 3382 C CA . TRP A 1 421 ? 7.660 -22.881 -24.088 1.00 57.19 421 TRP A CA 1
ATOM 3383 C C . TRP A 1 421 ? 7.577 -23.688 -25.393 1.00 57.19 421 TRP A C 1
ATOM 3385 O O . TRP A 1 421 ? 6.993 -23.223 -26.365 1.00 57.19 421 TRP A O 1
ATOM 3395 N N . GLY A 1 422 ? 8.170 -24.887 -25.432 1.00 50.62 422 GLY A N 1
ATOM 3396 C CA . GLY A 1 422 ? 8.437 -25.675 -26.646 1.00 50.62 422 GLY A CA 1
ATOM 3397 C C . GLY A 1 422 ? 7.224 -26.205 -27.421 1.00 50.62 422 GLY A C 1
ATOM 3398 O O . GLY A 1 422 ? 7.406 -27.012 -28.322 1.00 50.62 422 GLY A O 1
ATOM 3399 N N . THR A 1 423 ? 6.003 -25.785 -27.090 1.00 45.78 423 THR A N 1
ATOM 3400 C CA . THR A 1 423 ? 4.807 -25.999 -27.921 1.00 45.78 423 THR A CA 1
ATOM 3401 C C . THR A 1 423 ? 4.450 -24.793 -28.798 1.00 45.78 423 THR A C 1
ATOM 3403 O O . THR A 1 423 ? 3.506 -24.894 -29.573 1.00 45.78 423 THR A O 1
ATOM 3406 N N . LEU A 1 424 ? 5.170 -23.667 -28.690 1.00 38.62 424 LEU A N 1
ATOM 3407 C CA . LEU A 1 424 ? 4.825 -22.399 -29.357 1.00 38.62 424 LEU A CA 1
ATOM 3408 C C . LEU A 1 424 ? 5.902 -21.833 -30.305 1.00 38.62 424 LEU A C 1
ATOM 3410 O O . LEU A 1 424 ? 5.580 -20.933 -31.077 1.00 38.62 424 LEU A O 1
ATOM 3414 N N . PHE A 1 425 ? 7.138 -22.349 -30.294 1.00 38.16 425 PHE A N 1
ATOM 3415 C CA . PHE A 1 425 ? 8.227 -21.886 -31.173 1.00 38.16 425 PHE A CA 1
ATOM 3416 C C . PHE A 1 425 ? 8.650 -22.925 -32.204 1.00 38.16 425 PHE A C 1
ATOM 3418 O O . PHE A 1 425 ? 8.891 -24.084 -31.793 1.00 38.16 425 PHE A O 1
#

Nearest PDB structures (foldseek):
  8cvs-assembly1_c  TM=7.009E-01  e=7.780E-08  Homo sapiens
  6rey-assembly1_d  TM=6.793E-01  e=6.572E-08  Homo sapiens
  6kwy-assembly1_c  TM=6.613E-01  e=8.830E-08  Homo sapiens
  7naq-assembly1_c  TM=6.299E-01  e=8.830E-08  Homo sapiens

Solvent-accessible surface area (backbone atoms only — not comparable to full-atom values): 25093 Å² total; per-residue (Å²): 102,57,91,81,67,47,92,83,62,56,77,71,52,48,54,49,49,48,51,49,26,51,54,55,47,72,42,84,95,56,57,64,68,56,29,52,54,22,49,55,50,36,51,56,65,55,64,57,69,64,80,71,65,56,81,76,54,65,66,61,60,74,75,57,97,72,84,67,72,71,56,59,61,57,55,59,68,45,53,85,63,45,99,71,66,82,59,56,87,82,41,89,56,48,70,65,33,69,69,48,49,18,60,78,65,75,40,70,40,78,83,33,55,82,66,72,71,69,51,55,67,53,50,50,54,54,31,55,71,38,56,37,82,94,40,57,70,54,18,40,55,21,39,48,55,50,21,53,52,28,66,35,35,76,39,45,67,42,40,67,31,66,79,57,47,89,83,60,50,61,36,54,42,36,48,23,54,56,24,60,43,37,57,56,52,53,50,52,47,50,51,52,52,52,50,50,40,56,65,54,9,60,73,78,84,71,65,95,82,66,76,91,79,60,99,73,61,82,72,81,71,78,48,73,65,56,54,51,43,49,54,36,50,54,52,25,53,41,23,42,55,64,33,35,28,66,76,56,49,53,53,54,47,52,51,51,53,51,48,61,76,74,54,80,62,75,29,69,67,24,47,52,52,54,43,50,54,52,16,54,73,66,77,45,63,83,48,64,68,30,41,52,27,33,65,35,50,40,76,47,79,41,55,64,62,61,44,48,57,62,57,66,53,56,50,74,83,43,66,72,83,76,53,51,65,60,83,74,58,76,89,72,61,81,80,41,67,42,65,66,46,71,71,41,46,55,50,45,51,52,50,38,62,68,64,33,52,59,44,62,58,54,65,72,49,87,82,64,51,72,67,62,49,52,53,42,51,52,49,46,53,33,43,47,70,15,34,48,35,67,52,76,79,79,88,69,80,86,79,84,56,96,80,68,78,71,90,78,77,55,94,81,61,74,65,87,76,4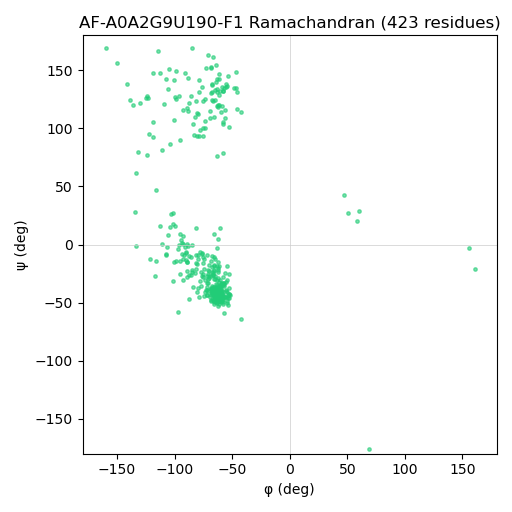5,60,85,58,81,89,78,115

Sequence (425 aa):
FIEAHGFRFSRSDHIKLIKLMYLVMVKKDQWHDVVHYAARALEKLINTADDQRNPSDAASAKENGKIEELPAKLLMMLGTLEPGQCRSPESPLARYSLQKLSTENKWDLKSNFTTFRFHLFYFLEILLAGIDINDVSKANISIHNLTLIFYIMPILDYSECVQHHKDLTSDEKSLCLLSARLPVLAEMALDRMMGVIQCLAITAPKDSSSALGNFKDESTKESEEERVLKKAIDRCVTALFTNTKYAITEKLSRKVLDFVKTNQFETQLATDMISSLIAQMTYSGSIGLWYMLYMLSRIYPENTRYIADRLERPLKDWVPIREWGKMYDMSEAKMAWYVPGEKGKELVEALLKKFFFPVVESLKNKNMDRESLKKAFTILNFGFSGAVTCFALPSSPPFKSPHSVLPWFKPDSINPSVVHWGTLF

pLDDT: mean 73.85, std 19.2, range [29.97, 96.75]

Secondary structure (DSSP, 8-state):
-HHHH-----HHHHHHHHHHHHHHHS-TT--HHHHHHHHHHHHHHHHTTSTT--TTHHHHTTSS----TTHHHHHHHGGGG-TTS---TT-TTSTT-HHHHHHHTTS-HHHH--SGGGHHHHHHHHHHHT--TT-HHHHHHHHHHHHHHHHHS-BS--TTHHHH-SS--HHHHHHHHHGGGHHHHHHHHHHHHHHHHHHHHSPP---TTS-TT-SS----PPPHHHHHHHHHHHHHHHHHHHTB-HHHHHHHHHHHHHHHHH----SHHHHHHHHHHHHHHHT--S-HHHHHHHHHHS-EE--HHHHHHHHTS-TTT--GGGSTT----GGG-PPPEE---HHHHHHHHHHIIIIIHHHHHHTT-TT--HHHHHHHHHHHHHHHHHSGGGSPPPPPPP---TT---TT--TT---TTS---TT--

Mean predicted aligned error: 15.02 Å

Organism: Teladorsagia circumcincta (NCBI:txid45464)

InterPro domains:
  IPR032430 Proteasome activator Blm10, middle HEAT repeats region [PF16507] (282-369)
  IPR035309 Proteasome activator complex subunit 4 [PTHR32170] (107-283)

Foldseek 3Di:
DCVVPNPPDDPVVLLVLLVVLVCQLPDPPHDPVSNVVSVVSNCVSPPCVPVPDDPVVVVVVVPDPDPPPSVVVVVVVCVVVPLDPQDDPPDPCNCLRQVNLCVVVVHNLVVLAPDPVLCLLVLLVVLLVQLDLVCLPSNLVSLQVLLVQLQQAQQDQQQCLLVQDPPDGSNLNSVNSSSVCRLVSLLSNLVSLLVSLQVQQDDDDDPPPDDPDDPCDPAPPQDPSLVSSLVSSLSSLLSSLLRYAPVSLVVSLVVLVVSVVPGHGNHPSSVVSSQSSNCSSVVFHPPPLLRLLQVQQAKDWDCSVVSNVVSPDDSNVDRRVVSRNDDDDPVPDDTHIDDRDPVSLVVLVVSCVVQPVVLVVVVVDPPDDPVSVVVSVVSNVSNCNSNVLADDDPDDDDDDDPPDPPPPPDVPDDDPSRDPPPVPD

Radius of gyration: 27.94 Å; Cα contacts (8 Å, |Δi|>4): 362; chains: 1; bounding box: 66×68×81 Å